Protein AF-A0A8X7CTG1-F1 (afdb_monomer)

Secondary structure (DSSP, 8-state):
-TTHHHHTT-----B------PPP-TTSPPPP-----S-BPSSEEEEEEEEEEEEESEEE-TTS-EEEGGGTT--EEGGGTTTT-TTGGG-HHHHHHS-TTT-S-TT----TTTTEEEEEEEEEEEEEEEEEEEE-STTEEEEEEEEEEEEEEEEEEEEE---TTSTTHHHHHHHHHHTHHHHHHHTT---TTPPEEEEEE--EEEEEEEEEEEE--TTEEEEEEEEEEEEEE--SPPPPSS-SS---SSSTT--EEEEEEEEEEEETTTEEEEEEEEEEEE--EEEEEE--SSTT--SS----EEEEEEEPPPEEEEEEEEEE--SSTTEEEEEEEEEEEEPPPEEEE--SSTTHHHHHHHHH-TT-SS---HHHHHTT-GGGS-EEEEEEEEEEEEEGGG-TT-SEEEEEEEEEEEEEEEESEE--EEEEEEEEEEEE---

Solvent-accessible surface area (backbone atoms only — not comparable to full-atom values): 21916 Å² total; per-residue (Å²): 118,82,67,67,62,55,65,79,66,64,76,81,46,62,24,41,39,77,57,67,84,71,75,88,57,60,68,40,42,63,74,80,57,88,52,69,42,75,47,38,55,56,44,21,39,36,49,32,44,33,44,36,38,31,53,27,46,34,10,12,17,84,84,47,45,83,40,33,45,60,25,22,51,41,52,27,33,63,42,37,54,45,20,49,48,72,72,41,82,82,36,61,68,46,41,73,54,25,34,58,91,74,8,20,44,81,97,62,86,72,63,92,51,34,51,21,34,43,44,39,35,35,43,38,40,39,37,40,36,42,30,39,37,38,36,37,64,95,32,32,32,40,37,43,34,39,38,39,33,37,43,35,37,35,79,45,48,74,43,79,50,46,51,81,86,43,98,54,36,71,59,52,52,48,37,59,74,74,40,45,46,55,41,32,43,77,55,52,24,50,48,80,53,56,66,32,76,47,76,43,47,17,39,37,34,42,34,43,33,41,30,38,30,45,78,55,59,89,55,43,42,34,41,36,37,36,43,36,44,31,41,35,45,51,63,19,62,55,68,67,84,41,51,53,59,78,78,54,66,43,70,54,54,41,41,32,43,36,41,38,36,38,43,37,39,30,38,71,81,38,39,31,43,36,42,40,42,37,39,38,43,52,54,70,45,75,49,75,45,67,44,47,58,37,62,82,41,35,36,66,68,58,57,45,71,42,38,25,38,36,40,56,34,43,37,43,37,38,33,42,38,42,32,39,38,57,84,54,96,39,35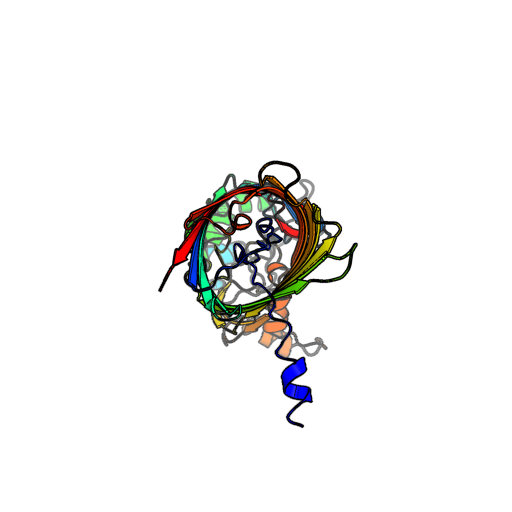,34,42,38,43,34,42,37,44,36,37,36,46,46,41,45,53,47,69,67,39,79,69,61,47,40,69,57,44,52,53,48,68,67,39,86,85,53,87,74,69,73,50,71,38,60,28,36,58,48,30,61,82,36,47,54,32,29,40,30,32,41,31,41,35,43,33,39,45,41,48,70,50,81,86,52,55,66,20,51,32,41,37,43,36,42,22,41,50,79,48,34,22,44,17,36,45,12,38,29,44,32,39,35,43,33,42,36,39,56,56,88,129

Foldseek 3Di:
DVVVVVVVVPQLFAEWDWDDDWDDDQAAFTDDGPDTGRHDDAFKKKKKKKKKKWKDQWFAAQVFDIDGLQQNFHWFQQQQQQELPPPCVVLVLCCCQAPNPRRGGPPDDDDDQANTKDKTKMKMKIKMKIKMWTHHPQQKIKIKIKMKMKIKIAPIDMDGPHDPPGPCPVVSVCCLPPRSQVSLVSLLAHGQRDMDIDIDMAWMKIKMKGKGKGQDDDFFGIKIKMKMKIKTAGRWAADDQRYLDDDTPYPRGWIKIKIKMKIWIDGPNFKIKMKIKMKIFTDKDKDKHFFFSALPGTGRRHRDIAIWTKGWFMKIKMKIKMKGADPDQQKIKIKMKMKMKGAFMFIGGPGCSRSVVVQVVLVPDPVRPDRDDPRNGRSSYSVRHMKMWMKIKIKIWGWQSNPPPDQKIKIKMWMWIATDTMRSGGRMIMTMMMIMIMGHDDD

Radius of gyration: 26.03 Å; Cα contacts (8 Å, |Δi|>4): 1195; chains: 1; bounding box: 76×45×73 Å

Sequence (443 aa):
MKKLFRILFFTLLTIANLKAADLPVFYRAQHFQGNFPKNATEWATSPQIRYSTGNSRKGYDASCHTTNVLNIYGLINVNKLAYNMENLTSKPITNQWLNQNTGTIPNYFFGGDNGKIELNGKLKVDEFEFDIQQYLTSGFFARFYMPLRHVKINQISYTDKTSTTTAHYTDFESFLTNNFNTVLNENGLHNLTSPYNKTSAGDLNLSLGWQGKAKMHEYIQEISGYAELGVTIPTASKTPLDQVVYVANSYDGFYSVNARGVFEITVCNWLNGGLYGNFLTFFNQSRTIRMATDKTQSGLVILEKGHTQLNAGNIWNLAAYLKLNPFFKQVLINVGYSFTRQEPTHLDVRDSTFLSTYIAAQQADASVIYKETKDDVVNSNVRLKDWSQHVLHFQIGYDATAINNYKYSPTIYLSYDCPIYGKRSYKTDMLGGNIGLTIKWNF

Structure (mmCIF, N/CA/C/O backbone):
data_AF-A0A8X7CTG1-F1
#
_entry.id   AF-A0A8X7CTG1-F1
#
loop_
_atom_site.group_PDB
_atom_site.id
_atom_site.type_symbol
_atom_site.label_atom_id
_atom_site.label_alt_id
_atom_site.label_comp_id
_atom_site.label_asym_id
_atom_site.label_entity_id
_atom_site.label_seq_id
_atom_site.pdbx_PDB_ins_code
_atom_site.Cartn_x
_atom_site.Cartn_y
_atom_site.Cartn_z
_atom_site.occupancy
_atom_site.B_iso_or_equiv
_atom_site.auth_seq_id
_atom_site.auth_comp_id
_atom_site.auth_asym_id
_atom_site.auth_atom_id
_atom_site.pdbx_PDB_model_num
ATOM 1 N N . MET A 1 1 ? -39.309 -30.300 20.517 1.00 41.94 1 MET A N 1
ATOM 2 C CA . MET A 1 1 ? -38.657 -29.258 19.683 1.00 41.94 1 MET A CA 1
ATOM 3 C C . MET A 1 1 ? -38.834 -27.811 20.171 1.00 41.94 1 MET A C 1
ATOM 5 O O . MET A 1 1 ? -37.871 -27.068 20.089 1.00 41.94 1 MET A O 1
ATOM 9 N N . LYS A 1 2 ? -39.965 -27.385 20.763 1.00 38.19 2 LYS A N 1
ATOM 10 C CA . LYS A 1 2 ? -40.157 -25.982 21.224 1.00 38.19 2 LYS A CA 1
ATOM 11 C C . LYS A 1 2 ? -39.421 -25.564 22.519 1.00 38.19 2 LYS A C 1
ATOM 13 O O . LYS A 1 2 ? -39.397 -24.382 22.838 1.00 38.19 2 LYS A O 1
ATOM 18 N N . LYS A 1 3 ? -38.812 -26.498 23.265 1.00 32.81 3 LYS A N 1
ATOM 19 C CA . LYS A 1 3 ? -38.046 -26.201 24.499 1.00 32.81 3 LYS A CA 1
ATOM 20 C C . LYS A 1 3 ? -36.524 -26.117 24.297 1.00 32.81 3 LYS A C 1
ATOM 22 O O . LYS A 1 3 ? -35.875 -25.425 25.066 1.00 32.81 3 LYS A O 1
ATOM 27 N N . LEU A 1 4 ? -35.976 -26.702 23.225 1.00 35.22 4 LEU A N 1
ATOM 28 C CA . LEU A 1 4 ? -34.554 -26.547 22.869 1.00 35.22 4 LEU A CA 1
ATOM 29 C C . LEU A 1 4 ? -34.268 -25.173 22.230 1.00 35.22 4 LEU A C 1
ATOM 31 O O . LEU A 1 4 ? -33.191 -24.618 22.396 1.00 35.22 4 LEU A O 1
ATOM 35 N N . PHE A 1 5 ? -35.277 -24.576 21.587 1.00 33.47 5 PHE A N 1
ATOM 36 C CA . PHE A 1 5 ? -35.192 -23.244 20.977 1.00 33.47 5 PHE A CA 1
ATOM 37 C C . PHE A 1 5 ? -35.272 -22.090 21.995 1.00 33.47 5 PHE A C 1
ATOM 39 O O . PHE A 1 5 ? -34.932 -20.960 21.674 1.00 33.47 5 PHE A O 1
ATOM 46 N N . ARG A 1 6 ? -35.710 -22.358 23.236 1.00 33.75 6 ARG A N 1
ATOM 47 C CA . ARG A 1 6 ? -35.802 -21.344 24.304 1.00 33.75 6 ARG A CA 1
ATOM 48 C C . ARG A 1 6 ? -34.531 -21.220 25.141 1.00 33.75 6 ARG A C 1
ATOM 50 O O . ARG A 1 6 ? -34.339 -20.188 25.765 1.00 33.75 6 ARG A O 1
ATOM 57 N N . ILE A 1 7 ? -33.659 -22.228 25.126 1.00 35.47 7 ILE A N 1
ATOM 58 C CA . ILE A 1 7 ? -32.383 -22.199 25.858 1.00 35.47 7 ILE A CA 1
ATOM 59 C C . ILE A 1 7 ? -31.267 -21.594 24.991 1.00 35.47 7 ILE A C 1
ATOM 61 O O . ILE A 1 7 ? -30.376 -20.947 25.525 1.00 35.47 7 ILE A O 1
ATOM 65 N N . LEU A 1 8 ? -31.379 -21.659 23.657 1.00 32.31 8 LEU A N 1
ATOM 66 C CA . LEU A 1 8 ? -30.478 -20.940 22.743 1.00 32.31 8 LEU A CA 1
ATOM 67 C C . LEU A 1 8 ? -30.773 -19.430 22.619 1.00 32.31 8 LEU A C 1
ATOM 69 O O . LEU A 1 8 ? -30.010 -18.717 21.980 1.00 32.31 8 LEU A O 1
ATOM 73 N N . PHE A 1 9 ? -31.866 -18.943 23.215 1.00 33.09 9 PHE A N 1
ATOM 74 C CA . PHE A 1 9 ? -32.329 -17.553 23.085 1.00 33.09 9 PHE A CA 1
ATOM 75 C C . PHE A 1 9 ? -32.231 -16.748 24.395 1.00 33.09 9 PHE A C 1
ATOM 77 O O . PHE A 1 9 ? -32.575 -15.572 24.415 1.00 33.09 9 PHE A O 1
ATOM 84 N N . PHE A 1 10 ? -31.785 -17.365 25.500 1.00 30.02 10 PHE A N 1
ATOM 85 C CA . PHE A 1 10 ? -31.849 -16.766 26.844 1.00 30.02 10 PHE A CA 1
ATOM 86 C C . PHE A 1 10 ? -30.507 -16.407 27.493 1.00 30.02 10 PHE A C 1
ATOM 88 O O . PHE A 1 10 ? -30.486 -15.931 28.625 1.00 30.02 10 PHE A O 1
ATOM 95 N N . THR A 1 11 ? -29.392 -16.515 26.777 1.00 32.00 11 THR A N 1
ATOM 96 C CA . THR A 1 11 ? -28.177 -15.759 27.109 1.00 32.00 11 THR A CA 1
ATOM 97 C C . THR A 1 11 ? -28.220 -14.431 26.363 1.00 32.00 11 THR A C 1
ATOM 99 O O . THR A 1 11 ? -27.591 -14.248 25.327 1.00 32.00 11 THR A O 1
ATOM 102 N N . LEU A 1 12 ? -29.023 -13.507 26.900 1.00 30.55 12 LEU A N 1
ATOM 103 C CA . LEU A 1 12 ? -29.028 -12.089 26.542 1.00 30.55 12 LEU A CA 1
ATOM 104 C C . LEU A 1 12 ? -27.641 -11.503 26.830 1.00 30.55 12 LEU A C 1
ATOM 106 O O . LEU A 1 12 ? -27.302 -11.106 27.947 1.00 30.55 12 LEU A O 1
ATOM 110 N N . LEU A 1 13 ? -26.826 -11.527 25.783 1.00 30.84 13 LEU A N 1
ATOM 111 C CA . LEU A 1 13 ? -25.497 -10.958 25.706 1.00 30.84 13 LEU A CA 1
ATOM 112 C C . LEU A 1 13 ? -25.653 -9.434 25.678 1.00 30.84 13 LEU A C 1
ATOM 114 O O . LEU A 1 13 ? -26.148 -8.858 24.713 1.00 30.84 13 LEU A O 1
ATOM 118 N N . THR A 1 14 ? -25.253 -8.772 26.761 1.00 28.89 14 THR A N 1
ATOM 119 C CA . THR A 1 14 ? -25.055 -7.312 26.775 1.00 28.89 14 THR A CA 1
ATOM 120 C C . THR A 1 14 ? -24.122 -6.912 25.621 1.00 28.89 14 THR A C 1
ATOM 122 O O . THR A 1 14 ? -23.327 -7.727 25.193 1.00 28.89 14 THR A O 1
ATOM 125 N N . ILE A 1 15 ? -24.193 -5.707 25.068 1.00 31.92 15 ILE A N 1
ATOM 126 C CA . ILE A 1 15 ? -23.607 -5.412 23.743 1.00 31.92 15 ILE A CA 1
ATOM 127 C C . ILE A 1 15 ? -22.335 -4.542 23.926 1.00 31.92 15 ILE A C 1
ATOM 129 O O . ILE A 1 15 ? -22.162 -4.010 25.015 1.00 31.92 15 ILE A O 1
ATOM 133 N N . ALA A 1 16 ? -21.414 -4.412 22.952 1.00 30.77 16 ALA A N 1
ATOM 134 C CA . ALA A 1 16 ? -20.056 -3.825 23.076 1.00 30.77 16 ALA A CA 1
ATOM 135 C C . ALA A 1 16 ? -19.624 -3.030 21.803 1.00 30.77 16 ALA A C 1
ATOM 137 O O . ALA A 1 16 ? -19.706 -3.618 20.747 1.00 30.77 16 ALA A O 1
ATOM 138 N N . ASN A 1 17 ? -19.205 -1.745 21.852 1.00 31.91 17 ASN A N 1
ATOM 139 C CA . ASN A 1 17 ? -18.868 -0.899 20.667 1.00 31.91 17 ASN A CA 1
ATOM 140 C C . ASN A 1 17 ? -17.536 -1.306 19.982 1.00 31.91 17 ASN A C 1
ATOM 142 O O . ASN A 1 17 ? -16.763 -2.053 20.571 1.00 31.91 17 ASN A O 1
ATOM 146 N N . LEU A 1 18 ? -17.236 -0.779 18.783 1.00 30.41 18 LEU A N 1
ATOM 147 C CA . LEU A 1 18 ? -15.989 -0.984 18.010 1.00 30.41 18 LEU A CA 1
ATOM 148 C C . LEU A 1 18 ? -15.449 0.326 17.409 1.00 30.41 18 LEU A C 1
ATOM 150 O O . LEU A 1 18 ? -16.155 1.335 17.390 1.00 30.41 18 LEU A O 1
ATOM 154 N N . LYS A 1 19 ? -14.173 0.342 16.982 1.00 47.62 19 LYS A N 1
ATOM 155 C CA . LYS A 1 19 ? -13.477 1.546 16.463 1.00 47.62 19 LYS A CA 1
ATOM 156 C C . LYS A 1 19 ? -12.774 1.325 15.124 1.00 47.62 19 LYS A C 1
ATOM 158 O O . LYS A 1 19 ? -12.594 0.186 14.707 1.00 47.62 19 LYS A O 1
ATOM 163 N N . ALA A 1 20 ? -12.499 2.447 14.445 1.00 46.50 20 ALA A N 1
ATOM 164 C CA . ALA A 1 20 ? -11.947 2.698 13.096 1.00 46.50 20 ALA A CA 1
ATOM 165 C C . ALA A 1 20 ? -11.603 1.501 12.186 1.00 46.50 20 ALA A C 1
ATOM 167 O O . ALA A 1 20 ? -10.805 0.647 12.533 1.00 46.50 20 ALA A O 1
ATOM 168 N N . ALA A 1 21 ? -12.162 1.499 10.975 1.00 57.06 21 ALA A N 1
ATOM 169 C CA . ALA A 1 21 ? -11.955 0.519 9.919 1.00 57.06 21 ALA A CA 1
ATOM 170 C C . ALA A 1 21 ? -10.749 0.904 9.053 1.00 57.06 21 ALA A C 1
ATOM 172 O O . ALA A 1 21 ? -10.905 1.214 7.880 1.00 57.06 21 ALA A O 1
ATOM 173 N N . ASP A 1 22 ? -9.541 0.892 9.610 1.00 71.81 22 ASP A N 1
ATOM 174 C CA . ASP A 1 22 ? -8.342 1.090 8.795 1.00 71.81 22 ASP A CA 1
ATOM 175 C C . ASP A 1 22 ? -8.209 -0.008 7.725 1.00 71.81 22 ASP A C 1
ATOM 177 O O . ASP A 1 22 ? -8.335 -1.212 7.986 1.00 71.81 22 ASP A O 1
ATOM 181 N N . LEU A 1 23 ? -7.998 0.452 6.499 1.00 81.38 23 LEU A N 1
ATOM 182 C CA . LEU A 1 23 ? -7.895 -0.341 5.292 1.00 81.38 23 LEU A CA 1
ATOM 183 C C . LEU A 1 23 ? -6.403 -0.546 4.982 1.00 81.38 23 LEU A C 1
ATOM 185 O O . LEU A 1 23 ? -5.691 0.433 4.750 1.00 81.38 23 LEU A O 1
ATOM 189 N N . PRO A 1 24 ? -5.910 -1.799 4.983 1.00 83.88 24 PRO A N 1
ATOM 190 C CA . PRO A 1 24 ? -4.510 -2.108 4.736 1.00 83.88 24 PRO A CA 1
ATOM 191 C C . PRO A 1 24 ? -3.905 -1.470 3.484 1.00 83.88 24 PRO A C 1
ATOM 193 O O . PRO A 1 24 ? -4.453 -1.627 2.395 1.00 83.88 24 PRO A O 1
ATOM 196 N N . VAL A 1 25 ? -2.728 -0.852 3.622 1.00 91.31 25 VAL A N 1
ATOM 197 C CA . VAL A 1 25 ? -1.896 -0.359 2.510 1.00 91.31 25 VAL A CA 1
ATOM 198 C C . VAL A 1 25 ? -0.414 -0.641 2.778 1.00 91.31 25 VAL A C 1
ATOM 200 O O . VAL A 1 25 ? 0.021 -0.635 3.925 1.00 91.31 25 VAL A O 1
ATOM 203 N N . PHE A 1 26 ? 0.388 -0.863 1.732 1.00 94.00 26 PHE A N 1
ATOM 204 C CA . PHE A 1 26 ? 1.798 -1.274 1.878 1.00 94.00 26 PHE A CA 1
ATOM 205 C C . PHE A 1 26 ? 2.752 -0.150 2.325 1.00 94.00 26 PHE A C 1
ATOM 207 O O . PHE A 1 26 ? 3.888 -0.418 2.723 1.00 94.00 26 PHE A O 1
ATOM 214 N N . TYR A 1 27 ? 2.336 1.114 2.196 1.00 95.44 27 TYR A N 1
ATOM 215 C CA . TYR A 1 27 ? 3.223 2.275 2.324 1.00 95.44 27 TYR A CA 1
ATOM 216 C C . TYR A 1 27 ? 3.223 2.924 3.719 1.00 95.44 27 TYR A C 1
ATOM 218 O O . TYR A 1 27 ? 4.001 3.854 3.971 1.00 95.44 27 TYR A O 1
ATOM 226 N N . ARG A 1 28 ? 2.372 2.445 4.634 1.00 95.00 28 ARG A N 1
ATOM 227 C CA . ARG A 1 28 ? 2.336 2.882 6.032 1.00 95.00 28 ARG A CA 1
ATOM 228 C C . ARG A 1 28 ? 1.957 1.761 6.978 1.00 95.00 28 ARG A C 1
ATOM 230 O O . ARG A 1 28 ? 1.264 0.833 6.583 1.00 95.00 28 ARG A O 1
ATOM 237 N N . ALA A 1 29 ? 2.387 1.880 8.230 1.00 94.25 29 ALA A N 1
ATOM 238 C CA . ALA A 1 29 ? 1.847 1.049 9.289 1.00 94.25 29 ALA A CA 1
ATOM 239 C C . ALA A 1 29 ? 0.330 1.265 9.410 1.00 94.25 29 ALA A C 1
ATOM 241 O O . ALA A 1 29 ? -0.179 2.386 9.293 1.00 94.25 29 ALA A O 1
ATOM 242 N N . GLN A 1 30 ? -0.395 0.170 9.601 1.00 88.50 30 GLN A N 1
ATOM 243 C CA . GLN A 1 30 ? -1.827 0.226 9.854 1.00 88.50 30 GLN A CA 1
ATOM 244 C C . GLN A 1 30 ? -2.104 0.603 11.292 1.00 88.50 30 GLN A C 1
ATOM 246 O O . GLN A 1 30 ? -1.353 0.257 12.202 1.00 88.50 30 GLN A O 1
ATOM 251 N N . HIS A 1 31 ? -3.229 1.267 11.482 1.00 86.00 31 HIS A N 1
ATOM 252 C CA . HIS A 1 31 ? -3.777 1.494 12.791 1.00 86.00 31 HIS A CA 1
ATOM 253 C C . HIS A 1 31 ? -4.251 0.205 13.422 1.00 86.00 31 HIS A C 1
ATOM 255 O O . HIS A 1 31 ? -4.971 -0.596 12.820 1.00 86.00 31 HIS A O 1
ATOM 261 N N . PHE A 1 32 ? -3.930 0.075 14.695 1.00 77.81 32 PHE A N 1
ATOM 262 C CA . PHE A 1 32 ? -4.446 -1.002 15.496 1.00 77.81 32 PHE A CA 1
ATOM 263 C C . PHE A 1 32 ? -5.899 -0.812 15.936 1.00 77.81 32 PHE A C 1
ATOM 265 O O . PHE A 1 32 ? -6.242 0.174 16.584 1.00 77.81 32 PHE A O 1
ATOM 272 N N . GLN A 1 33 ? -6.735 -1.816 15.664 1.00 67.56 33 GLN A N 1
ATOM 273 C CA . GLN A 1 33 ? -8.178 -1.797 15.942 1.00 67.56 33 GLN A CA 1
ATOM 274 C C . GLN A 1 33 ? -8.579 -2.620 17.178 1.00 67.56 33 GLN A C 1
ATOM 276 O O . GLN A 1 33 ? -9.738 -2.998 17.318 1.00 67.56 33 GLN A O 1
ATOM 281 N N . GLY A 1 34 ? -7.659 -2.914 18.103 1.00 56.88 34 GLY A N 1
ATOM 282 C CA . GLY A 1 34 ? -7.946 -3.772 19.267 1.00 56.88 34 GLY A CA 1
ATOM 283 C C . GLY A 1 34 ? -8.794 -3.134 20.372 1.00 56.88 34 GLY A C 1
ATOM 284 O O . GLY A 1 34 ? -8.776 -3.600 21.509 1.00 56.88 34 GLY A O 1
ATOM 285 N N . ASN A 1 35 ? -9.519 -2.054 20.083 1.00 61.75 35 ASN A N 1
ATOM 286 C CA . ASN A 1 35 ? -10.462 -1.489 21.035 1.00 61.75 35 ASN A CA 1
ATOM 287 C C . ASN A 1 35 ? -11.856 -2.024 20.756 1.00 61.75 35 ASN A C 1
ATOM 289 O O . ASN A 1 35 ? -12.585 -1.491 19.923 1.00 61.75 35 ASN A O 1
ATOM 293 N N . PHE A 1 36 ? -12.214 -3.035 21.541 1.00 58.16 36 PHE A N 1
ATOM 294 C CA . PHE A 1 36 ? -13.587 -3.414 21.836 1.00 58.16 36 PHE A CA 1
ATOM 295 C C . PHE A 1 36 ? -14.078 -2.634 23.064 1.00 58.16 36 PHE A C 1
ATOM 297 O O . PHE A 1 36 ? -13.670 -2.925 24.196 1.00 58.16 36 PHE A O 1
ATOM 304 N N . PRO A 1 37 ? -14.871 -1.576 22.882 1.00 53.38 37 PRO A N 1
ATOM 305 C CA . PRO A 1 37 ? -15.637 -1.000 23.969 1.00 53.38 37 PRO A CA 1
ATOM 306 C C . PRO A 1 37 ? -16.615 -2.004 24.568 1.00 53.38 37 PRO A C 1
ATOM 308 O O . PRO A 1 37 ? -17.376 -2.642 23.860 1.00 53.38 37 PRO A O 1
ATOM 311 N N . LYS A 1 38 ? -16.673 -2.096 25.892 1.00 56.38 38 LYS A N 1
ATOM 312 C CA . LYS A 1 38 ? -17.423 -3.161 26.572 1.00 56.38 38 LYS A CA 1
ATOM 313 C C . LYS A 1 38 ? -18.944 -2.994 26.578 1.00 56.38 38 LYS A C 1
ATOM 315 O O . LYS A 1 38 ? -19.627 -3.955 26.904 1.00 56.38 38 LYS A O 1
ATOM 320 N N . ASN A 1 39 ? -19.485 -1.816 26.256 1.00 60.59 39 ASN A N 1
ATOM 321 C CA . ASN A 1 39 ? -20.913 -1.514 26.419 1.00 60.59 39 ASN A CA 1
ATOM 322 C C . ASN A 1 39 ? -21.480 -0.734 25.218 1.00 60.59 39 ASN A C 1
ATOM 324 O O . ASN A 1 39 ? -21.495 0.495 25.214 1.00 60.59 39 ASN A O 1
ATOM 328 N N . ALA A 1 40 ? -21.952 -1.435 24.191 1.00 61.97 40 ALA A N 1
ATOM 329 C CA . ALA A 1 40 ? -22.854 -0.856 23.214 1.00 61.97 40 ALA A CA 1
ATOM 330 C C . ALA A 1 40 ? -24.236 -0.733 23.825 1.00 61.97 40 ALA A C 1
ATOM 332 O O . ALA A 1 40 ? -24.827 -1.680 24.347 1.00 61.97 40 ALA A O 1
ATOM 333 N N . THR A 1 41 ? -24.730 0.481 23.746 1.00 74.94 41 THR A N 1
ATOM 334 C CA . THR A 1 41 ? -26.119 0.792 23.997 1.00 74.94 41 THR A CA 1
ATOM 335 C C . THR A 1 41 ? -26.830 0.752 22.663 1.00 74.94 41 THR A C 1
ATOM 337 O O . THR A 1 41 ? -26.353 1.350 21.697 1.00 74.94 41 THR A O 1
ATOM 340 N N . GLU A 1 42 ? -27.934 0.015 22.611 1.00 88.50 42 GLU A N 1
ATOM 341 C CA . GLU A 1 42 ? -28.817 0.029 21.450 1.00 88.50 42 GLU A CA 1
ATOM 342 C C . GLU A 1 42 ? -29.187 1.469 21.100 1.00 88.50 42 GLU A C 1
ATOM 344 O O . GLU A 1 42 ? -29.239 2.330 21.983 1.00 88.50 42 GLU A O 1
ATOM 349 N N . TRP A 1 43 ? -29.420 1.722 19.813 1.00 91.75 43 TRP A N 1
ATOM 350 C CA . TRP A 1 43 ? -29.775 3.056 19.331 1.00 91.75 43 TRP A CA 1
ATOM 351 C C . TRP A 1 43 ? -28.747 4.112 19.751 1.00 91.75 43 TRP A C 1
ATOM 353 O O . TRP A 1 43 ? -29.080 5.152 20.313 1.00 91.75 43 TRP A O 1
ATOM 363 N N . ALA A 1 44 ? -27.469 3.853 19.479 1.00 91.81 44 ALA A N 1
ATOM 364 C CA . ALA A 1 44 ? -26.395 4.813 19.703 1.00 91.81 44 ALA A CA 1
ATOM 365 C C . ALA A 1 44 ? -25.662 5.139 18.402 1.00 91.81 44 ALA A C 1
ATOM 367 O O . ALA A 1 44 ? -25.493 4.281 17.540 1.00 91.81 44 ALA A O 1
ATOM 368 N N . THR A 1 45 ? -25.187 6.371 18.271 1.00 93.31 45 THR A N 1
ATOM 369 C CA . THR A 1 45 ? -24.321 6.793 17.161 1.00 93.31 45 THR A CA 1
ATOM 370 C C . THR A 1 45 ? -22.949 7.136 17.719 1.00 93.31 45 THR A C 1
ATOM 372 O O . THR A 1 45 ? -22.845 7.851 18.713 1.00 93.31 45 THR A O 1
ATOM 375 N N . SER A 1 46 ? -21.887 6.652 17.082 1.00 92.44 46 SER A N 1
ATOM 376 C CA . SER A 1 46 ? -20.502 6.927 17.461 1.00 92.44 46 SER A CA 1
ATOM 377 C C . SER A 1 46 ? -19.723 7.527 16.287 1.00 92.44 46 SER A C 1
ATOM 379 O O . SER A 1 46 ? -18.994 6.792 15.616 1.00 92.44 46 SER A O 1
ATOM 381 N N . PRO A 1 47 ? -19.839 8.841 16.030 1.00 93.19 47 PRO A N 1
ATOM 382 C CA . PRO A 1 47 ? -18.881 9.556 15.196 1.00 93.19 47 PRO A CA 1
ATOM 383 C C . PRO A 1 47 ? -17.493 9.607 15.849 1.00 93.19 47 PRO A C 1
ATOM 385 O O . PRO A 1 47 ? -17.349 9.864 17.051 1.00 93.19 47 PRO A O 1
ATOM 388 N N . GLN A 1 48 ? -16.464 9.397 15.037 1.00 91.69 48 GLN A N 1
ATOM 389 C CA . GLN A 1 48 ? -15.062 9.483 15.416 1.00 91.69 48 GLN A CA 1
ATOM 390 C C . GLN A 1 48 ? -14.248 10.131 14.300 1.00 91.69 48 GLN A C 1
ATOM 392 O O . GLN A 1 48 ? -14.524 9.950 13.111 1.00 91.69 48 GLN A O 1
ATOM 397 N N . ILE A 1 49 ? -13.223 10.873 14.711 1.00 93.62 49 ILE A N 1
ATOM 398 C CA . ILE A 1 49 ? -12.220 11.441 13.820 1.00 93.62 49 ILE A CA 1
ATOM 399 C C . ILE A 1 49 ? -10.852 11.025 14.344 1.00 93.62 49 ILE A C 1
ATOM 401 O O . ILE A 1 49 ? -10.527 11.233 15.517 1.00 93.62 49 ILE A O 1
ATOM 405 N N . ARG A 1 50 ? -10.034 10.446 13.470 1.00 93.94 50 ARG A N 1
ATOM 406 C CA . ARG A 1 50 ? -8.624 10.167 13.746 1.00 93.94 50 ARG A CA 1
ATOM 407 C C . ARG A 1 50 ? -7.750 11.018 12.846 1.00 93.94 50 ARG A C 1
ATOM 409 O O . ARG A 1 50 ? -8.063 11.202 11.679 1.00 93.94 50 ARG A O 1
ATOM 416 N N . TYR A 1 51 ? -6.657 11.521 13.399 1.00 96.12 51 TYR A N 1
ATOM 417 C CA . TYR A 1 51 ? -5.558 12.094 12.639 1.00 96.12 51 TYR A CA 1
ATOM 418 C C . TYR A 1 51 ? -4.307 11.253 12.869 1.00 96.12 51 TYR A C 1
ATOM 420 O O . TYR A 1 51 ? -4.011 10.878 14.005 1.00 96.12 51 TYR A O 1
ATOM 428 N N . SER A 1 52 ? -3.554 10.968 11.814 1.00 96.44 52 SER A N 1
ATOM 429 C CA . SER A 1 52 ? -2.257 10.310 11.917 1.00 96.44 52 SER A CA 1
ATOM 430 C C . SER A 1 52 ? -1.264 10.876 10.911 1.00 96.44 52 SER A C 1
ATOM 432 O O . SER A 1 52 ? -1.639 11.359 9.846 1.00 96.44 52 SER A O 1
ATOM 434 N N . THR A 1 53 ? 0.015 10.840 11.264 1.00 98.31 53 THR A N 1
ATOM 435 C CA . THR A 1 53 ? 1.110 11.310 10.421 1.00 98.31 53 THR A CA 1
ATOM 436 C C . THR A 1 53 ? 2.288 10.354 10.508 1.00 98.31 53 THR A C 1
ATOM 438 O O . THR A 1 53 ? 2.554 9.754 11.553 1.00 98.31 53 THR A O 1
ATOM 441 N N . GLY A 1 54 ? 2.998 10.215 9.397 1.00 98.12 54 GLY A N 1
ATOM 442 C CA . GLY A 1 54 ? 4.153 9.345 9.273 1.00 98.12 54 GLY A CA 1
ATOM 443 C C . GLY A 1 54 ? 5.114 9.853 8.215 1.00 98.12 54 GLY A C 1
ATOM 444 O O . GLY A 1 54 ? 4.753 10.588 7.290 1.00 98.12 54 GLY A O 1
ATOM 445 N N . ASN A 1 55 ? 6.381 9.481 8.348 1.00 98.06 55 ASN A N 1
ATOM 446 C CA . ASN A 1 55 ? 7.374 9.749 7.321 1.00 98.06 55 ASN A CA 1
ATOM 447 C C . ASN A 1 55 ? 8.416 8.637 7.271 1.00 98.06 55 ASN A C 1
ATOM 449 O O . ASN A 1 55 ? 8.711 8.010 8.284 1.00 98.06 55 ASN A O 1
ATOM 453 N N . SER A 1 56 ? 8.977 8.400 6.087 1.00 97.88 56 SER A N 1
ATOM 454 C CA . SER A 1 56 ? 10.046 7.422 5.932 1.00 97.88 56 SER A CA 1
ATOM 455 C C . SER A 1 56 ? 10.960 7.727 4.758 1.00 97.88 56 SER A C 1
ATOM 457 O O . SER A 1 56 ? 10.550 8.289 3.745 1.00 97.88 56 SER A O 1
ATOM 459 N N . ARG A 1 57 ? 12.220 7.322 4.897 1.00 98.50 57 ARG A N 1
ATOM 460 C CA . ARG A 1 57 ? 13.180 7.184 3.790 1.00 98.50 57 ARG A CA 1
ATOM 461 C C . ARG A 1 57 ? 13.496 5.722 3.489 1.00 98.50 57 ARG A C 1
ATOM 463 O O . ARG A 1 57 ? 14.273 5.444 2.583 1.00 98.50 57 ARG A O 1
ATOM 470 N N . LYS A 1 58 ? 12.955 4.801 4.287 1.00 98.56 58 LYS A N 1
ATOM 471 C CA . LYS A 1 58 ? 13.342 3.396 4.315 1.00 98.56 58 LYS A CA 1
ATOM 472 C C . LYS A 1 58 ? 12.153 2.500 3.979 1.00 98.56 58 LYS A C 1
ATOM 474 O O . LYS A 1 58 ? 11.004 2.808 4.290 1.00 98.56 58 LYS A O 1
ATOM 479 N N . GLY A 1 59 ? 12.442 1.364 3.372 1.00 98.25 59 GLY A N 1
ATOM 480 C CA . GLY A 1 59 ? 11.488 0.295 3.112 1.00 98.25 59 GLY A CA 1
ATOM 481 C C . GLY A 1 59 ? 12.140 -1.066 3.287 1.00 98.25 59 GLY A C 1
ATOM 482 O O . GLY A 1 59 ? 13.338 -1.152 3.554 1.00 98.25 59 GLY A O 1
ATOM 483 N N . TYR A 1 60 ? 11.341 -2.111 3.142 1.00 98.56 60 TYR A N 1
ATOM 484 C CA . TYR A 1 60 ? 11.785 -3.494 3.099 1.00 98.56 60 TYR A CA 1
ATOM 485 C C . TYR A 1 60 ? 11.740 -3.993 1.657 1.00 98.56 60 TYR A C 1
ATOM 487 O O . TYR A 1 60 ? 10.707 -3.871 0.994 1.00 98.56 60 TYR A O 1
ATOM 495 N N . ASP A 1 61 ? 12.846 -4.543 1.165 1.00 97.75 61 ASP A N 1
ATOM 496 C CA . ASP A 1 61 ? 12.918 -5.114 -0.180 1.00 97.75 61 ASP A CA 1
ATOM 497 C C . ASP A 1 61 ? 12.280 -6.518 -0.261 1.00 97.75 61 ASP A C 1
ATOM 499 O O . ASP A 1 61 ? 11.566 -6.969 0.639 1.00 97.75 61 ASP A O 1
ATOM 503 N N . ALA A 1 62 ? 12.491 -7.216 -1.379 1.00 97.00 62 ALA A N 1
ATOM 504 C CA . ALA A 1 62 ? 11.986 -8.573 -1.594 1.00 97.00 62 ALA A CA 1
ATOM 505 C C . ALA A 1 62 ? 12.634 -9.638 -0.687 1.00 97.00 62 ALA A C 1
ATOM 507 O O . ALA A 1 62 ? 12.027 -10.692 -0.485 1.00 97.00 62 ALA A O 1
ATOM 508 N N . SER A 1 63 ? 13.830 -9.355 -0.166 1.00 97.94 63 SER A N 1
ATOM 509 C CA . SER A 1 63 ? 14.609 -10.196 0.752 1.00 97.94 63 SER A CA 1
ATOM 510 C C . SER A 1 63 ? 14.453 -9.748 2.209 1.00 97.94 63 SER A C 1
ATOM 512 O O . SER A 1 63 ? 15.164 -10.233 3.087 1.00 97.94 63 SER A O 1
ATOM 514 N N . CYS A 1 64 ? 13.522 -8.825 2.469 1.00 97.81 64 CYS A N 1
ATOM 515 C CA . CYS A 1 64 ? 13.229 -8.247 3.776 1.00 97.81 64 CYS A CA 1
ATOM 516 C C . CYS A 1 64 ? 14.379 -7.415 4.377 1.00 97.81 64 CYS A C 1
ATOM 518 O O . CYS A 1 64 ? 14.362 -7.099 5.571 1.00 97.81 64 CYS A O 1
ATOM 520 N N . HIS A 1 65 ? 15.365 -7.016 3.567 1.00 98.25 65 HIS A N 1
ATOM 521 C CA . HIS A 1 65 ? 16.408 -6.092 3.995 1.00 98.25 65 HIS A CA 1
ATOM 522 C C . HIS A 1 65 ? 15.901 -4.654 3.962 1.00 98.25 65 HIS A C 1
ATOM 524 O O . HIS A 1 65 ? 15.019 -4.286 3.184 1.00 98.25 65 HIS A O 1
ATOM 530 N N . THR A 1 66 ? 16.481 -3.813 4.817 1.00 98.19 66 THR A N 1
ATOM 531 C CA . THR A 1 66 ? 16.178 -2.382 4.807 1.00 98.19 66 THR A CA 1
ATOM 532 C C . THR A 1 66 ? 16.869 -1.712 3.621 1.00 98.19 66 THR A C 1
ATOM 534 O O . THR A 1 66 ? 18.090 -1.753 3.516 1.00 98.19 66 THR A O 1
ATOM 537 N N . THR A 1 67 ? 16.093 -1.040 2.778 1.00 98.00 67 THR A N 1
ATOM 538 C CA . THR A 1 67 ? 16.557 -0.280 1.609 1.00 98.00 67 THR A CA 1
ATOM 539 C C . THR A 1 67 ? 15.924 1.117 1.589 1.00 98.00 67 THR A C 1
ATOM 541 O O . THR A 1 67 ? 15.160 1.462 2.496 1.00 98.00 67 THR A O 1
ATOM 544 N N . ASN A 1 68 ? 16.225 1.948 0.588 1.00 98.06 68 ASN A N 1
ATOM 545 C CA . ASN A 1 68 ? 15.492 3.196 0.378 1.00 98.06 68 ASN A CA 1
ATOM 546 C C . ASN A 1 68 ? 14.022 2.907 0.032 1.00 98.06 68 ASN A C 1
ATOM 548 O O . ASN A 1 68 ? 13.718 1.942 -0.667 1.00 98.06 68 ASN A O 1
ATOM 552 N N . VAL A 1 69 ? 13.108 3.772 0.472 1.00 97.19 69 VAL A N 1
ATOM 553 C CA . VAL A 1 69 ? 11.663 3.638 0.226 1.00 97.19 69 VAL A CA 1
ATOM 554 C C . VAL A 1 69 ? 11.316 3.461 -1.262 1.00 97.19 69 VAL A C 1
ATOM 556 O O . VAL A 1 69 ? 10.378 2.742 -1.588 1.00 97.19 69 VAL A O 1
ATOM 559 N N . LEU A 1 70 ? 12.106 4.042 -2.173 1.00 97.62 70 LEU A N 1
ATOM 560 C CA . LEU A 1 70 ? 11.885 3.938 -3.621 1.00 97.62 70 LEU A CA 1
ATOM 561 C C . LEU A 1 70 ? 12.524 2.705 -4.285 1.00 97.62 70 LEU A C 1
ATOM 563 O O . LEU A 1 70 ? 12.298 2.484 -5.471 1.00 97.62 70 LEU A O 1
ATOM 567 N N . ASN A 1 71 ? 13.262 1.876 -3.536 1.00 97.69 71 ASN A N 1
ATOM 568 C CA . ASN A 1 71 ? 13.921 0.663 -4.044 1.00 97.69 71 ASN A CA 1
ATOM 569 C C . ASN A 1 71 ? 13.350 -0.629 -3.449 1.00 97.69 71 ASN A C 1
ATOM 571 O O . ASN A 1 71 ? 13.984 -1.679 -3.537 1.00 97.69 71 ASN A O 1
ATOM 575 N N . ILE A 1 72 ? 12.147 -0.605 -2.863 1.00 97.50 72 ILE A N 1
ATOM 576 C CA . ILE A 1 72 ? 11.503 -1.829 -2.346 1.00 97.50 72 ILE A CA 1
ATOM 577 C C . ILE A 1 72 ? 11.259 -2.892 -3.435 1.00 97.50 72 ILE A C 1
ATOM 579 O O . ILE A 1 72 ? 11.085 -4.071 -3.132 1.00 97.50 72 ILE A O 1
ATOM 583 N N . TYR A 1 73 ? 11.283 -2.478 -4.705 1.00 96.56 73 TYR A N 1
ATOM 584 C CA . TYR A 1 73 ? 11.187 -3.331 -5.891 1.00 96.56 73 TYR A CA 1
ATOM 585 C C . TYR A 1 73 ? 12.548 -3.570 -6.572 1.00 96.56 73 TYR A C 1
ATOM 587 O O . TYR A 1 73 ? 12.596 -4.037 -7.708 1.00 96.56 73 TYR A O 1
ATOM 595 N N . GLY A 1 74 ? 13.654 -3.258 -5.895 1.00 96.38 74 GLY A N 1
ATOM 596 C CA . GLY A 1 74 ? 15.005 -3.331 -6.443 1.00 96.38 74 GLY A CA 1
ATOM 597 C C . GLY A 1 74 ? 15.400 -2.107 -7.272 1.00 96.38 74 GLY A C 1
ATOM 598 O O . GLY A 1 74 ? 14.650 -1.138 -7.395 1.00 96.38 74 GLY A O 1
ATOM 599 N N . LEU A 1 75 ? 16.612 -2.169 -7.825 1.00 97.12 75 LEU A N 1
ATOM 600 C CA . LEU A 1 75 ? 17.188 -1.122 -8.669 1.00 97.12 75 LEU A CA 1
ATOM 601 C C . LEU A 1 75 ? 16.441 -1.008 -10.005 1.00 97.12 75 LEU A C 1
ATOM 603 O O . LEU A 1 75 ? 15.944 -2.005 -10.542 1.00 97.12 75 LEU A O 1
ATOM 607 N N . ILE A 1 76 ? 16.409 0.197 -10.574 1.00 95.94 76 ILE A N 1
ATOM 608 C CA . ILE A 1 76 ? 15.861 0.413 -11.917 1.00 95.94 76 ILE A CA 1
ATOM 609 C C . ILE A 1 76 ? 16.910 0.011 -12.937 1.00 95.94 76 ILE A C 1
ATOM 611 O O . ILE A 1 76 ? 18.001 0.573 -12.938 1.00 95.94 76 ILE A O 1
ATOM 615 N N . ASN A 1 77 ? 16.566 -0.915 -13.827 1.00 93.19 77 ASN A N 1
ATOM 616 C CA . ASN A 1 77 ? 17.431 -1.302 -14.934 1.00 93.19 77 ASN A CA 1
ATOM 617 C C . ASN A 1 77 ? 17.201 -0.382 -16.137 1.00 93.19 77 ASN A C 1
ATOM 619 O O . ASN A 1 77 ? 16.350 -0.649 -16.986 1.00 93.19 77 ASN A O 1
ATOM 623 N N . VAL A 1 78 ? 17.956 0.717 -16.188 1.00 91.81 78 VAL A N 1
ATOM 624 C CA . VAL A 1 78 ? 17.836 1.746 -17.231 1.00 91.81 78 VAL A CA 1
ATOM 625 C C . VAL A 1 78 ? 18.181 1.171 -18.605 1.00 91.81 78 VAL A C 1
ATOM 627 O O . VAL A 1 78 ? 17.527 1.480 -19.598 1.00 91.81 78 VAL A O 1
ATOM 630 N N . ASN A 1 79 ? 19.142 0.252 -18.645 1.00 85.12 79 ASN A N 1
ATOM 631 C CA . ASN A 1 79 ? 19.560 -0.421 -19.867 1.00 85.12 79 ASN A CA 1
ATOM 632 C C . ASN A 1 79 ? 18.509 -1.384 -20.455 1.00 85.12 79 ASN A C 1
ATOM 634 O O . ASN A 1 79 ? 18.723 -1.933 -21.524 1.00 85.12 79 ASN A O 1
ATOM 638 N N . LYS A 1 80 ? 17.392 -1.649 -19.773 1.00 86.88 80 LYS A N 1
ATOM 639 C CA . LYS A 1 80 ? 16.335 -2.527 -20.307 1.00 86.88 80 LYS A CA 1
ATOM 640 C C . LYS A 1 80 ? 14.975 -1.853 -20.389 1.00 86.88 80 LYS A C 1
ATOM 642 O O . LYS A 1 80 ? 13.964 -2.524 -20.582 1.00 86.88 80 LYS A O 1
ATOM 647 N N . LEU A 1 81 ? 14.933 -0.526 -20.274 1.00 88.31 81 LEU A N 1
ATOM 648 C CA . LEU A 1 81 ? 13.685 0.236 -20.220 1.00 88.31 81 LEU A CA 1
ATOM 649 C C . LEU A 1 81 ? 12.808 0.092 -21.461 1.00 88.31 81 LEU A C 1
ATOM 651 O O . LEU A 1 81 ? 11.589 0.143 -21.318 1.00 88.31 81 LEU A O 1
ATOM 655 N N . ALA A 1 82 ? 13.415 -0.093 -22.639 1.00 88.62 82 ALA A N 1
ATOM 656 C CA . ALA A 1 82 ? 12.692 -0.216 -23.904 1.00 88.62 82 ALA A CA 1
ATOM 657 C C . ALA A 1 82 ? 12.818 -1.571 -24.603 1.00 88.62 82 ALA A C 1
ATOM 659 O O . ALA A 1 82 ? 12.458 -1.708 -25.771 1.00 88.62 82 ALA A O 1
ATOM 660 N N . TYR A 1 83 ? 13.301 -2.586 -23.887 1.00 88.50 83 TYR A N 1
ATOM 661 C CA . TYR A 1 83 ? 13.426 -3.940 -24.419 1.00 88.50 83 TYR A CA 1
ATOM 662 C C . TYR A 1 83 ? 12.053 -4.467 -24.875 1.00 88.50 83 TYR A C 1
ATOM 664 O O . TYR A 1 83 ? 11.106 -4.427 -24.092 1.00 88.50 83 TYR A O 1
ATOM 672 N N . ASN A 1 84 ? 11.939 -4.921 -26.130 1.00 90.56 84 ASN A N 1
ATOM 673 C CA . ASN A 1 84 ? 10.696 -5.366 -26.790 1.00 90.56 84 ASN A CA 1
ATOM 674 C C . ASN A 1 84 ? 9.549 -4.333 -26.859 1.00 90.56 84 ASN A C 1
ATOM 676 O O . ASN A 1 84 ? 8.393 -4.716 -27.041 1.00 90.56 84 ASN A O 1
ATOM 680 N N . MET A 1 85 ? 9.809 -3.033 -26.691 1.00 91.00 85 MET A N 1
ATOM 681 C CA . MET A 1 85 ? 8.753 -2.030 -26.866 1.00 91.00 85 MET A CA 1
ATOM 682 C C . MET A 1 85 ? 8.277 -1.964 -28.321 1.00 91.00 85 MET A C 1
ATOM 684 O O . MET A 1 85 ? 9.081 -1.919 -29.250 1.00 91.00 85 MET A O 1
ATOM 688 N N . GLU A 1 86 ? 6.963 -1.883 -28.510 1.00 90.75 86 GLU A N 1
ATOM 689 C CA . GLU A 1 86 ? 6.367 -1.706 -29.832 1.00 90.75 86 GLU A CA 1
ATOM 690 C C . GLU A 1 86 ? 6.540 -0.263 -30.332 1.00 90.75 86 GLU A C 1
ATOM 692 O O . GLU A 1 86 ? 6.592 0.692 -29.552 1.00 90.75 86 GLU A O 1
ATOM 697 N N . ASN A 1 87 ? 6.600 -0.097 -31.657 1.00 85.88 87 ASN A N 1
ATOM 698 C CA . ASN A 1 87 ? 6.655 1.205 -32.336 1.00 85.88 87 ASN A CA 1
ATOM 699 C C . ASN A 1 87 ? 7.790 2.137 -31.868 1.00 85.88 87 ASN A C 1
ATOM 701 O O . ASN A 1 87 ? 7.636 3.362 -31.889 1.00 85.88 87 ASN A O 1
ATOM 705 N N . LEU A 1 88 ? 8.948 1.589 -31.480 1.00 84.81 88 LEU A N 1
ATOM 706 C CA . LEU A 1 88 ? 10.078 2.393 -31.003 1.00 84.81 88 LEU A CA 1
ATOM 707 C C . LEU A 1 88 ? 10.551 3.428 -32.035 1.00 84.81 88 LEU A C 1
ATOM 709 O O . LEU A 1 88 ? 10.924 4.533 -31.667 1.00 84.81 88 LEU A O 1
ATOM 713 N N . THR A 1 89 ? 10.444 3.129 -33.331 1.00 84.06 89 THR A N 1
ATOM 714 C CA . THR A 1 89 ? 10.805 4.044 -34.431 1.00 84.06 89 THR A CA 1
ATOM 715 C C . THR A 1 89 ? 10.020 5.359 -34.430 1.00 84.06 89 THR A C 1
ATOM 717 O O . THR A 1 89 ? 10.527 6.366 -34.919 1.00 84.06 89 THR A O 1
ATOM 720 N N . SER A 1 90 ? 8.816 5.378 -33.848 1.00 86.81 90 SER A N 1
ATOM 721 C CA . SER A 1 90 ? 8.015 6.598 -33.652 1.00 86.81 90 SER A CA 1
ATOM 722 C C . SER A 1 90 ? 8.487 7.468 -32.479 1.00 86.81 90 SER A C 1
ATOM 724 O O . SER A 1 90 ? 7.984 8.575 -32.294 1.00 86.81 90 SER A O 1
ATOM 726 N N . LYS A 1 91 ? 9.453 6.975 -31.696 1.00 86.44 91 LYS A N 1
ATOM 727 C CA . LYS A 1 91 ? 10.024 7.593 -30.497 1.00 86.44 91 LYS A CA 1
ATOM 728 C C . LYS A 1 91 ? 11.510 7.875 -30.760 1.00 86.44 91 LYS A C 1
ATOM 730 O O . LYS A 1 91 ? 12.362 7.101 -30.318 1.00 86.44 91 LYS A O 1
ATOM 735 N N . PRO A 1 92 ? 11.841 8.898 -31.573 1.00 83.31 92 PRO A N 1
ATOM 736 C CA . PRO A 1 92 ? 13.182 9.088 -32.124 1.00 83.31 92 PRO A CA 1
ATOM 737 C C . PRO A 1 92 ? 14.280 9.161 -31.061 1.00 83.31 92 PRO A C 1
ATOM 739 O O . PRO A 1 92 ? 15.348 8.589 -31.273 1.00 83.31 92 PRO A O 1
ATOM 742 N N . ILE A 1 93 ? 14.027 9.798 -29.912 1.00 81.75 93 ILE A N 1
ATOM 743 C CA . ILE A 1 93 ? 15.032 9.893 -28.845 1.00 81.75 93 ILE A CA 1
ATOM 744 C C . ILE A 1 93 ? 15.185 8.547 -28.135 1.00 81.75 93 ILE A C 1
ATOM 746 O O . ILE A 1 93 ? 16.302 8.082 -27.925 1.00 81.75 93 ILE A O 1
ATOM 750 N N . THR A 1 94 ? 14.083 7.876 -27.801 1.00 80.75 94 THR A N 1
ATOM 751 C CA . THR A 1 94 ? 14.129 6.544 -27.184 1.00 80.75 94 THR A CA 1
ATOM 752 C C . THR A 1 94 ? 14.846 5.549 -28.102 1.00 80.75 94 THR A C 1
ATOM 754 O O . THR A 1 94 ? 15.731 4.834 -27.643 1.00 80.75 94 THR A O 1
ATOM 757 N N . ASN A 1 95 ? 14.532 5.553 -29.400 1.00 79.62 95 ASN A N 1
ATOM 758 C CA . ASN A 1 95 ? 15.140 4.681 -30.409 1.00 79.62 95 ASN A CA 1
ATOM 759 C C . ASN A 1 95 ? 16.628 4.974 -30.651 1.00 79.62 95 ASN A C 1
ATOM 761 O O . ASN A 1 95 ? 17.389 4.074 -30.993 1.00 79.62 95 ASN A O 1
ATOM 765 N N . GLN A 1 96 ? 17.056 6.230 -30.480 1.00 78.38 96 GLN A N 1
ATOM 766 C CA . GLN A 1 96 ? 18.464 6.611 -30.600 1.00 78.38 96 GLN A CA 1
ATOM 767 C C . GLN A 1 96 ? 19.323 5.971 -29.501 1.00 78.38 96 GLN A C 1
ATOM 769 O O . GLN A 1 96 ? 20.464 5.588 -29.755 1.00 78.38 96 GLN A O 1
ATOM 774 N N . TRP A 1 97 ? 18.787 5.873 -28.284 1.00 74.56 97 TRP A N 1
ATOM 775 C CA . TRP A 1 97 ? 19.550 5.454 -27.106 1.00 74.56 97 TRP A CA 1
ATOM 776 C C . TRP A 1 97 ? 19.306 4.007 -26.690 1.00 74.56 97 TRP A C 1
ATOM 778 O O . TRP A 1 97 ? 20.147 3.422 -26.012 1.00 74.56 97 TRP A O 1
ATOM 788 N N . LEU A 1 98 ? 18.177 3.426 -27.090 1.00 72.81 98 LEU A N 1
ATOM 789 C CA . LEU A 1 98 ? 17.789 2.064 -26.756 1.00 72.81 98 LEU A CA 1
ATOM 790 C C . LEU A 1 98 ? 17.529 1.312 -28.059 1.00 72.81 98 LEU A C 1
ATOM 792 O O . LEU A 1 98 ? 16.603 1.623 -28.802 1.00 72.81 98 LEU A O 1
ATOM 796 N N . ASN A 1 99 ? 18.363 0.320 -28.355 1.00 69.75 99 ASN A N 1
ATOM 797 C CA . ASN A 1 99 ? 18.180 -0.522 -29.529 1.00 69.75 99 ASN A CA 1
ATOM 798 C C . ASN A 1 99 ? 16.932 -1.396 -29.342 1.00 69.75 99 ASN A C 1
ATOM 800 O O . ASN A 1 99 ? 16.837 -2.102 -28.352 1.00 69.75 99 ASN A O 1
ATOM 804 N N . GLN A 1 100 ? 15.993 -1.411 -30.286 1.00 62.53 100 GLN A N 1
ATOM 805 C CA . GLN A 1 100 ? 14.751 -2.192 -30.150 1.00 62.53 100 GLN A CA 1
ATOM 806 C C . GLN A 1 100 ? 14.955 -3.719 -30.033 1.00 62.53 100 GLN A C 1
ATOM 808 O O . GLN A 1 100 ? 14.171 -4.387 -29.365 1.00 62.53 100 GLN A O 1
ATOM 813 N N . ASN A 1 101 ? 16.008 -4.269 -30.651 1.00 62.44 101 ASN A N 1
ATOM 814 C CA . ASN A 1 101 ? 16.276 -5.711 -30.689 1.00 62.44 101 ASN A CA 1
ATOM 815 C C . ASN A 1 101 ? 17.033 -6.187 -29.446 1.00 62.44 101 ASN A C 1
ATOM 817 O O . ASN A 1 101 ? 16.848 -7.314 -28.998 1.00 62.44 101 ASN A O 1
ATOM 821 N N . THR A 1 102 ? 17.914 -5.347 -28.900 1.00 63.72 102 THR A N 1
ATOM 822 C CA . THR A 1 102 ? 18.682 -5.682 -27.692 1.00 63.72 102 THR A CA 1
ATOM 823 C C . THR A 1 102 ? 18.169 -4.968 -26.450 1.00 63.72 102 THR A C 1
ATOM 825 O O . THR A 1 102 ? 18.676 -5.222 -25.366 1.00 63.72 102 THR A O 1
ATOM 828 N N . GLY A 1 103 ? 17.217 -4.043 -26.584 1.00 59.06 103 GLY A N 1
ATOM 829 C CA . GLY A 1 103 ? 16.738 -3.117 -25.553 1.00 59.06 103 GLY A CA 1
ATOM 830 C C . GLY A 1 103 ? 17.816 -2.295 -24.854 1.00 59.06 103 GLY A C 1
ATOM 831 O O . GLY A 1 103 ? 17.473 -1.576 -23.921 1.00 59.06 103 GLY A O 1
ATOM 832 N N . THR A 1 104 ? 19.078 -2.420 -25.277 1.00 65.25 104 THR A N 1
ATOM 833 C CA . THR A 1 104 ? 20.268 -1.891 -24.617 1.00 65.25 104 THR A CA 1
ATOM 834 C C . THR A 1 104 ? 20.795 -0.664 -25.336 1.00 65.25 104 THR A C 1
ATOM 836 O O . THR A 1 104 ? 20.526 -0.447 -26.522 1.00 65.25 104 THR A O 1
ATOM 839 N N . ILE A 1 105 ? 21.644 0.087 -24.642 1.00 67.25 105 ILE A N 1
ATOM 840 C CA . ILE A 1 105 ? 22.543 1.033 -25.303 1.00 67.25 105 ILE A CA 1
ATOM 841 C C . ILE A 1 105 ? 23.417 0.232 -26.294 1.00 67.25 105 ILE A C 1
ATOM 843 O O . ILE A 1 105 ? 23.971 -0.806 -25.901 1.00 67.25 105 ILE A O 1
ATOM 847 N N . PRO A 1 106 ? 23.503 0.627 -27.582 1.00 65.12 106 PRO A N 1
ATOM 848 C CA . PRO A 1 106 ? 24.290 -0.100 -28.576 1.00 65.12 106 PRO A CA 1
ATOM 849 C C . PRO A 1 106 ? 25.741 -0.325 -28.120 1.00 65.12 106 PRO A C 1
ATOM 851 O O . PRO A 1 106 ? 26.366 0.579 -27.576 1.00 65.12 106 PRO A O 1
ATOM 854 N N . ASN A 1 107 ? 26.277 -1.525 -28.374 1.00 64.06 107 ASN A N 1
ATOM 855 C CA . ASN A 1 107 ? 27.647 -1.954 -28.032 1.00 64.06 107 ASN A CA 1
ATOM 856 C C . ASN A 1 107 ? 27.971 -2.090 -26.532 1.00 64.06 107 ASN A C 1
ATOM 858 O O . ASN A 1 107 ? 29.131 -2.286 -26.182 1.00 64.06 107 ASN A O 1
ATOM 862 N N . TYR A 1 108 ? 26.969 -2.056 -25.652 1.00 69.44 108 TYR A N 1
ATOM 863 C CA . TYR A 1 108 ? 27.172 -2.105 -24.205 1.00 69.44 108 TYR A CA 1
ATOM 864 C C . TYR A 1 108 ? 26.731 -3.455 -23.611 1.00 69.44 108 TYR A C 1
ATOM 866 O O . TYR A 1 108 ? 25.563 -3.836 -23.701 1.00 69.44 108 TYR A O 1
ATOM 874 N N . PHE A 1 109 ? 27.645 -4.169 -22.942 1.00 65.38 109 PHE A N 1
ATOM 875 C CA . PHE A 1 109 ? 27.326 -5.379 -22.173 1.00 65.38 109 PHE A CA 1
ATOM 876 C C . PHE A 1 109 ? 27.244 -5.071 -20.676 1.00 65.38 109 PHE A C 1
ATOM 878 O O . PHE A 1 109 ? 28.223 -4.681 -20.043 1.00 65.38 109 PHE A O 1
ATOM 885 N N . PHE A 1 110 ? 26.064 -5.272 -20.097 1.00 68.62 110 PHE A N 1
ATOM 886 C CA . PHE A 1 110 ? 25.797 -5.001 -18.691 1.00 68.62 110 PHE A CA 1
ATOM 887 C C . PHE A 1 110 ? 25.727 -6.307 -17.890 1.00 68.62 110 PHE A C 1
ATOM 889 O O . PHE A 1 110 ? 24.787 -7.087 -18.033 1.00 68.62 110 PHE A O 1
ATOM 896 N N . GLY A 1 111 ? 26.732 -6.536 -17.041 1.00 76.12 111 GLY A N 1
ATOM 897 C CA . GLY A 1 111 ? 26.713 -7.545 -15.980 1.00 76.12 111 GLY A CA 1
ATOM 898 C C . GLY A 1 111 ? 26.548 -6.893 -14.605 1.00 76.12 111 GLY A C 1
ATOM 899 O O . GLY A 1 111 ? 26.910 -5.731 -14.414 1.00 76.12 111 GLY A O 1
ATOM 900 N N . GLY A 1 112 ? 26.011 -7.636 -13.635 1.00 87.19 112 GLY A N 1
ATOM 901 C CA . GLY A 1 112 ? 25.857 -7.149 -12.261 1.00 87.19 112 GLY A CA 1
ATOM 902 C C . GLY A 1 112 ? 24.904 -5.954 -12.155 1.00 87.19 112 GLY A C 1
ATOM 903 O O . GLY A 1 112 ? 23.756 -6.037 -12.600 1.00 87.19 112 GLY A O 1
ATOM 904 N N . ASP A 1 113 ? 25.372 -4.868 -11.537 1.00 90.75 113 ASP A N 1
ATOM 905 C CA . ASP A 1 113 ? 24.608 -3.630 -11.316 1.00 90.75 113 ASP A CA 1
ATOM 906 C C . ASP A 1 113 ? 24.900 -2.517 -12.324 1.00 90.75 113 ASP A C 1
ATOM 908 O O . ASP A 1 113 ? 24.292 -1.448 -12.253 1.00 90.75 113 ASP A O 1
ATOM 912 N N . ASN A 1 114 ? 25.759 -2.779 -13.310 1.00 90.19 114 ASN A N 1
ATOM 913 C CA . ASN A 1 114 ? 25.990 -1.829 -14.385 1.00 90.19 114 ASN A CA 1
ATOM 914 C C . ASN A 1 114 ? 24.672 -1.529 -15.124 1.00 90.19 114 ASN A C 1
ATOM 916 O O . ASN A 1 114 ? 23.888 -2.440 -15.409 1.00 90.19 114 ASN A O 1
ATOM 920 N N . GLY A 1 115 ? 24.448 -0.259 -15.472 1.00 89.44 115 GLY A N 1
ATOM 921 C CA . GLY A 1 115 ? 23.255 0.184 -16.201 1.00 89.44 115 GLY A CA 1
ATOM 922 C C . GLY A 1 115 ? 22.010 0.294 -15.325 1.00 89.44 115 GLY A C 1
ATOM 923 O O . GLY A 1 115 ? 20.899 0.469 -15.840 1.00 89.44 115 GLY A O 1
ATOM 924 N N . LYS A 1 116 ? 22.177 0.168 -14.003 1.00 94.19 116 LYS A N 1
ATOM 925 C CA . LYS A 1 116 ? 21.110 0.334 -13.026 1.00 94.19 116 LYS A CA 1
ATOM 926 C C . LYS A 1 116 ? 21.295 1.605 -12.214 1.00 94.19 116 LYS A C 1
ATOM 928 O O . LYS A 1 116 ? 22.412 2.044 -11.956 1.00 94.19 116 LYS A O 1
ATOM 933 N N . ILE A 1 117 ? 20.176 2.145 -11.746 1.00 96.81 117 ILE A N 1
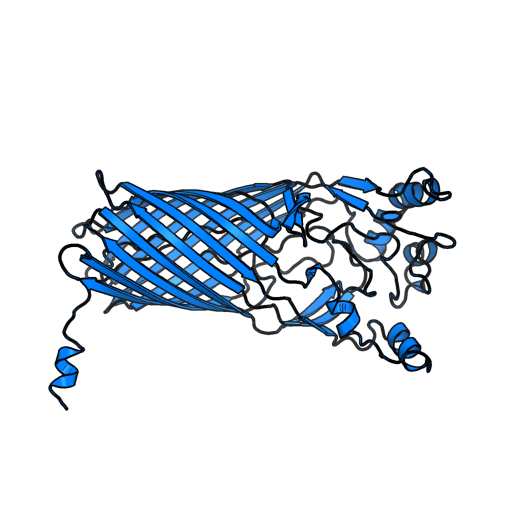ATOM 934 C CA . ILE A 1 117 ? 20.161 3.265 -10.808 1.00 96.81 117 ILE A CA 1
ATOM 935 C C . ILE A 1 117 ? 19.428 2.886 -9.523 1.00 96.81 117 ILE A C 1
ATOM 937 O O . ILE A 1 117 ? 18.436 2.149 -9.527 1.00 96.81 117 ILE A O 1
ATOM 941 N N . GLU A 1 118 ? 19.922 3.426 -8.417 1.00 97.69 118 GLU A N 1
ATOM 942 C CA . GLU A 1 118 ? 19.271 3.395 -7.113 1.00 97.69 118 GLU A CA 1
ATOM 943 C C . GLU A 1 118 ? 18.516 4.703 -6.895 1.00 97.69 118 GLU A C 1
ATOM 945 O O . GLU A 1 118 ? 19.111 5.773 -7.009 1.00 97.69 118 GLU A O 1
ATOM 950 N N . LEU A 1 119 ? 17.227 4.640 -6.556 1.00 97.94 119 LEU A N 1
ATOM 951 C CA . LEU A 1 119 ? 16.453 5.834 -6.227 1.00 97.94 119 LEU A CA 1
ATOM 952 C C . LEU A 1 119 ? 16.511 6.153 -4.742 1.00 97.94 119 LEU A C 1
ATOM 954 O O . LEU A 1 119 ? 16.362 5.288 -3.886 1.00 97.94 119 LEU A O 1
ATOM 958 N N . ASN A 1 120 ? 16.630 7.432 -4.430 1.00 98.31 120 ASN A N 1
ATOM 959 C CA . ASN A 1 120 ? 16.488 7.941 -3.083 1.00 98.31 120 ASN A CA 1
ATOM 960 C C . ASN A 1 120 ? 15.271 8.848 -3.007 1.00 98.31 120 ASN A C 1
ATOM 962 O O . ASN A 1 120 ? 15.038 9.635 -3.914 1.00 98.31 120 ASN A O 1
ATOM 966 N N . GLY A 1 121 ? 14.495 8.752 -1.931 1.00 98.06 121 GLY A N 1
ATOM 967 C CA . GLY A 1 121 ? 13.371 9.650 -1.693 1.00 98.06 121 GLY A CA 1
ATOM 968 C C . GLY A 1 121 ? 12.950 9.700 -0.232 1.00 98.06 121 GLY A C 1
ATOM 969 O O . GLY A 1 121 ? 13.473 8.982 0.628 1.00 98.06 121 GLY A O 1
ATOM 970 N N . LYS A 1 122 ? 11.992 10.577 0.059 1.00 98.56 122 LYS A N 1
ATOM 971 C CA . LYS A 1 122 ? 11.301 10.641 1.346 1.00 98.56 122 LYS A CA 1
ATOM 972 C C . LYS A 1 122 ? 9.796 10.620 1.120 1.00 98.56 122 LYS A C 1
ATOM 974 O O . LYS A 1 122 ? 9.266 11.477 0.420 1.00 98.56 122 LYS A O 1
ATOM 979 N N . LEU A 1 123 ? 9.125 9.671 1.762 1.00 98.50 123 LEU A N 1
ATOM 980 C CA . LEU A 1 123 ? 7.677 9.641 1.905 1.00 98.50 123 LEU A CA 1
ATOM 981 C C . LEU A 1 123 ? 7.257 10.460 3.133 1.00 98.50 123 LEU A C 1
ATOM 983 O O . LEU A 1 123 ? 7.871 10.361 4.201 1.00 98.50 123 LEU A O 1
ATOM 987 N N . LYS A 1 124 ? 6.166 11.211 2.996 1.00 98.50 124 LYS A N 1
ATOM 988 C CA . LYS A 1 124 ? 5.360 11.748 4.093 1.00 98.50 124 LYS A CA 1
ATOM 989 C C . LYS A 1 124 ? 3.890 11.401 3.855 1.00 98.50 124 LYS A C 1
ATOM 991 O O . LYS A 1 124 ? 3.413 11.514 2.725 1.00 98.50 124 LYS A O 1
ATOM 996 N N . VAL A 1 125 ? 3.198 11.005 4.916 1.00 98.06 125 VAL A N 1
ATOM 997 C CA . VAL A 1 125 ? 1.761 10.727 4.921 1.00 98.06 125 VAL A CA 1
ATOM 998 C C . VAL A 1 125 ? 1.132 11.508 6.064 1.00 98.06 125 VAL A C 1
ATOM 1000 O O . VAL A 1 125 ? 1.621 11.445 7.188 1.00 98.06 125 VAL A O 1
ATOM 1003 N N . ASP A 1 126 ? 0.051 12.218 5.776 1.00 98.12 126 ASP A N 1
ATOM 1004 C CA . ASP A 1 126 ? -0.866 12.771 6.768 1.00 98.12 126 ASP A CA 1
ATOM 1005 C C . ASP A 1 126 ? -2.271 12.240 6.437 1.00 98.12 126 ASP A C 1
ATOM 1007 O O . ASP A 1 126 ? -2.672 12.217 5.271 1.00 98.12 126 ASP A O 1
ATOM 1011 N N . GLU A 1 127 ? -3.016 11.769 7.430 1.00 96.12 127 GLU A N 1
ATOM 1012 C CA . GLU A 1 127 ? -4.291 11.081 7.227 1.00 96.12 127 GLU A CA 1
ATOM 1013 C C . GLU A 1 127 ? -5.317 11.502 8.269 1.00 96.12 127 GLU A C 1
ATOM 1015 O O . GLU A 1 127 ? -5.055 11.442 9.469 1.00 96.12 127 GLU A O 1
ATOM 1020 N N . PHE A 1 128 ? -6.494 11.894 7.788 1.00 96.12 128 PHE A N 1
ATOM 1021 C CA . PHE A 1 128 ? -7.702 12.053 8.581 1.00 96.12 128 PHE A CA 1
ATOM 1022 C C . PHE A 1 128 ? -8.641 10.895 8.280 1.00 96.12 128 PHE A C 1
ATOM 1024 O O . PHE A 1 128 ? -8.880 10.589 7.120 1.00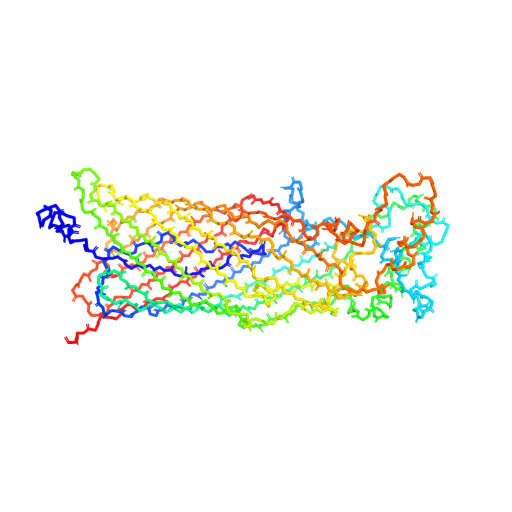 96.12 128 PHE A O 1
ATOM 1031 N N . GLU A 1 129 ? -9.210 10.271 9.295 1.00 94.81 129 GLU A N 1
ATOM 1032 C CA . GLU A 1 129 ? -10.183 9.198 9.120 1.00 94.81 129 GLU A CA 1
ATOM 1033 C C . GLU A 1 129 ? -11.490 9.600 9.775 1.00 94.81 129 GLU A C 1
ATOM 1035 O O . GLU A 1 129 ? -11.506 9.984 10.946 1.00 94.81 129 GLU A O 1
ATOM 1040 N N . PHE A 1 130 ? -12.573 9.489 9.016 1.00 94.25 130 PHE A N 1
ATOM 1041 C CA . PHE A 1 130 ? -13.930 9.706 9.485 1.00 94.25 130 PHE A CA 1
ATOM 1042 C C . PHE A 1 130 ? -14.605 8.350 9.626 1.00 94.25 130 PHE A C 1
ATOM 1044 O O . PHE A 1 130 ? -14.681 7.592 8.660 1.00 94.25 130 PHE A O 1
ATOM 1051 N N . ASP A 1 131 ? -15.092 8.050 10.823 1.00 93.38 131 ASP A N 1
ATOM 1052 C CA . ASP A 1 131 ? -15.779 6.799 11.129 1.00 93.38 131 ASP A CA 1
ATOM 1053 C C . ASP A 1 131 ? -17.082 7.110 11.854 1.00 93.38 131 ASP A C 1
ATOM 1055 O O . ASP A 1 131 ? -17.094 7.819 12.861 1.00 93.38 131 ASP A O 1
ATOM 1059 N N . ILE A 1 132 ? -18.191 6.610 11.325 1.00 94.31 132 ILE A N 1
ATOM 1060 C CA . ILE A 1 132 ? -19.510 6.748 11.928 1.00 94.31 132 ILE A CA 1
ATOM 1061 C C . ILE A 1 132 ? -20.103 5.356 12.032 1.00 94.31 132 ILE A C 1
ATOM 1063 O O . ILE A 1 132 ? -20.405 4.716 11.026 1.00 94.31 132 ILE A O 1
ATOM 1067 N N . GLN A 1 133 ? -20.330 4.920 13.265 1.00 93.25 133 GLN A N 1
ATOM 1068 C CA . GLN A 1 133 ? -21.019 3.671 13.547 1.00 93.25 133 GLN A CA 1
ATOM 1069 C C . GLN A 1 133 ? -22.382 3.952 14.176 1.00 93.25 133 GLN A C 1
ATOM 1071 O O . GLN A 1 133 ? -22.481 4.674 15.171 1.00 93.25 133 GLN A O 1
ATOM 1076 N N . GLN A 1 134 ? -23.426 3.369 13.595 1.00 94.62 134 GLN A N 1
ATOM 1077 C CA . GLN A 1 134 ? -24.783 3.376 14.121 1.00 94.62 134 GLN A CA 1
ATOM 1078 C C . GLN A 1 134 ? -25.096 2.004 14.713 1.00 94.62 134 GLN A C 1
ATOM 1080 O O . GLN A 1 134 ? -25.230 1.019 13.989 1.00 94.62 134 GLN A O 1
ATOM 1085 N N . TYR A 1 135 ? -25.257 1.954 16.029 1.00 92.44 135 TYR A N 1
ATOM 1086 C CA . TYR A 1 135 ? -25.745 0.783 16.743 1.00 92.44 135 TYR A CA 1
ATOM 1087 C C . TYR A 1 135 ? -27.261 0.697 16.608 1.00 92.44 135 TYR A C 1
ATOM 1089 O O . TYR A 1 135 ? -27.981 1.674 16.831 1.00 92.44 135 TYR A O 1
ATOM 1097 N N . LEU A 1 136 ? -27.730 -0.483 16.228 1.00 92.75 136 LEU A N 1
ATOM 1098 C CA . LEU A 1 136 ? -29.140 -0.830 16.122 1.00 92.75 136 LEU A CA 1
ATOM 1099 C C . LEU A 1 136 ? -29.529 -1.649 17.366 1.00 92.75 136 LEU A C 1
ATOM 1101 O O . LEU A 1 136 ? -28.969 -1.449 18.445 1.00 92.75 136 LEU A O 1
ATOM 1105 N N . THR A 1 137 ? -30.490 -2.558 17.234 1.00 92.44 137 THR A N 1
ATOM 1106 C CA . THR A 1 137 ? -30.876 -3.499 18.295 1.00 92.44 137 THR A CA 1
ATOM 1107 C C . THR A 1 137 ? -30.116 -4.821 18.183 1.00 92.44 137 THR A C 1
ATOM 1109 O O . THR A 1 137 ? -29.632 -5.189 17.109 1.00 92.44 137 THR A O 1
ATOM 1112 N N . SER A 1 138 ? -30.037 -5.566 19.289 1.00 90.31 138 SER A N 1
ATOM 1113 C CA . SER A 1 138 ? -29.583 -6.965 19.317 1.00 90.31 138 SER A CA 1
ATOM 1114 C C . SER A 1 138 ? -28.148 -7.172 18.814 1.00 90.31 138 SER A C 1
ATOM 1116 O O . SER A 1 138 ? -27.795 -8.231 18.298 1.00 90.31 138 SER A O 1
ATOM 1118 N N . GLY A 1 139 ? -27.315 -6.140 18.955 1.00 89.00 139 GLY A N 1
ATOM 1119 C CA . GLY A 1 139 ? -25.908 -6.161 18.565 1.00 89.00 139 GLY A CA 1
ATOM 1120 C C . GLY A 1 139 ? -25.635 -5.870 17.099 1.00 89.00 139 GLY A C 1
ATOM 1121 O O . GLY A 1 139 ? -24.469 -5.795 16.721 1.00 89.00 139 GLY A O 1
ATOM 1122 N N . PHE A 1 140 ? -26.666 -5.650 16.285 1.00 93.81 140 PHE A N 1
ATOM 1123 C CA . PHE A 1 140 ? -26.463 -5.214 14.911 1.00 93.81 140 PHE A CA 1
ATOM 1124 C C . PHE A 1 140 ? -25.992 -3.765 14.849 1.00 93.81 140 PHE A C 1
ATOM 1126 O O . PHE A 1 140 ? -26.397 -2.918 15.651 1.00 93.81 140 PHE A O 1
ATOM 1133 N N . PHE A 1 141 ? -25.153 -3.469 13.866 1.00 93.69 141 PHE A N 1
ATOM 1134 C CA . PHE A 1 141 ? -24.713 -2.115 13.576 1.00 93.69 141 PHE A CA 1
ATOM 1135 C C . PHE A 1 141 ? -24.504 -1.908 12.078 1.00 93.69 141 PHE A C 1
ATOM 1137 O O . PHE A 1 141 ? -24.265 -2.853 11.324 1.00 93.69 141 PHE A O 1
ATOM 1144 N N . ALA A 1 142 ? -24.572 -0.645 11.674 1.00 95.94 142 ALA A N 1
ATOM 1145 C CA . ALA A 1 142 ? -24.145 -0.172 10.368 1.00 95.94 142 ALA A CA 1
ATOM 1146 C C . ALA A 1 142 ? -22.985 0.804 10.540 1.00 95.94 142 ALA A C 1
ATOM 1148 O O . ALA A 1 142 ? -22.900 1.505 11.555 1.00 95.94 142 ALA A O 1
ATOM 1149 N N . ARG A 1 143 ? -22.093 0.860 9.556 1.00 94.44 143 ARG A N 1
ATOM 1150 C CA . ARG A 1 143 ? -20.890 1.676 9.636 1.00 94.44 143 ARG A CA 1
ATOM 1151 C C . ARG A 1 143 ? -20.550 2.331 8.309 1.00 94.44 143 ARG A C 1
ATOM 1153 O O . ARG A 1 143 ? -20.683 1.738 7.241 1.00 94.44 143 ARG A O 1
ATOM 1160 N N . PHE A 1 144 ? -20.079 3.561 8.430 1.00 95.88 144 PHE A N 1
ATOM 1161 C CA . PHE A 1 144 ? -19.511 4.378 7.376 1.00 95.88 144 PHE A CA 1
ATOM 1162 C C . PHE A 1 144 ? -18.071 4.717 7.759 1.00 95.88 144 PHE A C 1
ATOM 1164 O O . PHE A 1 144 ? -17.840 5.253 8.842 1.00 95.88 144 PHE A O 1
ATOM 1171 N N . TYR A 1 145 ? -17.118 4.450 6.871 1.00 95.06 145 TYR A N 1
ATOM 1172 C CA . TYR A 1 145 ? -15.722 4.834 7.053 1.00 95.06 145 TYR A CA 1
ATOM 1173 C C . TYR A 1 145 ? -15.168 5.478 5.784 1.00 95.06 145 TYR A C 1
ATOM 1175 O O . TYR A 1 145 ? -15.317 4.940 4.687 1.00 95.06 145 TYR A O 1
ATOM 1183 N N . MET A 1 146 ? -14.501 6.620 5.937 1.00 95.19 146 MET A N 1
ATOM 1184 C CA . MET A 1 146 ? -13.849 7.322 4.837 1.00 95.19 146 MET A CA 1
ATOM 1185 C C . MET A 1 146 ? -12.544 7.974 5.313 1.00 95.19 146 MET A C 1
ATOM 1187 O O . MET A 1 146 ? -12.576 8.859 6.171 1.00 95.19 146 MET A O 1
ATOM 1191 N N . PRO A 1 147 ? -11.392 7.599 4.741 1.00 94.88 147 PRO A N 1
ATOM 1192 C CA . PRO A 1 147 ? -10.137 8.286 4.986 1.00 94.88 147 PRO A CA 1
ATOM 1193 C C . PRO A 1 147 ? -9.948 9.456 4.010 1.00 94.88 147 PRO A C 1
ATOM 1195 O O . PRO A 1 147 ? -10.388 9.420 2.865 1.00 94.88 147 PRO A O 1
ATOM 1198 N N . LEU A 1 148 ? -9.245 10.493 4.441 1.00 96.06 148 LEU A N 1
ATOM 1199 C CA . LEU A 1 148 ? -8.744 11.612 3.651 1.00 96.06 148 LEU A CA 1
ATOM 1200 C C . LEU A 1 148 ? -7.231 11.646 3.840 1.00 96.06 148 LEU A C 1
ATOM 1202 O O . LEU A 1 148 ? -6.742 11.858 4.949 1.00 96.06 148 LEU A O 1
ATOM 1206 N N . ARG A 1 149 ? -6.484 11.431 2.759 1.00 95.50 149 ARG A N 1
ATOM 1207 C CA . ARG A 1 149 ? -5.032 11.250 2.817 1.00 95.50 149 ARG A CA 1
ATOM 1208 C C . ARG A 1 149 ? -4.319 12.330 2.033 1.00 95.50 149 ARG A C 1
ATOM 1210 O O . ARG A 1 149 ? -4.712 12.664 0.917 1.00 95.50 149 ARG A O 1
ATOM 1217 N N . HIS A 1 150 ? -3.239 12.824 2.614 1.00 97.44 150 HIS A N 1
ATOM 1218 C CA . HIS A 1 150 ? -2.233 13.636 1.962 1.00 97.44 150 HIS A CA 1
ATOM 1219 C C . HIS A 1 150 ? -0.935 12.835 1.894 1.00 97.44 150 HIS A C 1
ATOM 1221 O O . HIS A 1 150 ? -0.307 12.558 2.916 1.00 97.44 150 HIS A O 1
ATOM 1227 N N . VAL A 1 151 ? -0.539 12.448 0.685 1.00 97.31 151 VAL A N 1
ATOM 1228 C CA . VAL A 1 151 ? 0.672 11.666 0.439 1.00 97.31 151 VAL A CA 1
ATOM 1229 C C . VAL A 1 151 ? 1.641 12.494 -0.385 1.00 97.31 151 VAL A C 1
ATOM 1231 O O . VAL A 1 151 ? 1.286 13.055 -1.424 1.00 97.31 151 VAL A O 1
ATOM 1234 N N . LYS A 1 152 ? 2.888 12.556 0.080 1.00 98.19 152 LYS A N 1
ATOM 1235 C CA . LYS A 1 152 ? 3.961 13.301 -0.569 1.00 98.19 152 LYS A CA 1
ATOM 1236 C C . LYS A 1 152 ? 5.217 12.451 -0.675 1.00 98.19 152 LYS A C 1
ATOM 1238 O O . LYS A 1 152 ? 5.694 11.935 0.332 1.00 98.19 152 LYS A O 1
ATOM 1243 N N . ILE A 1 153 ? 5.787 12.371 -1.873 1.00 98.31 153 ILE A N 1
ATOM 1244 C CA . ILE A 1 153 ? 7.127 11.833 -2.101 1.00 98.31 153 ILE A CA 1
ATOM 1245 C C . ILE A 1 153 ? 7.990 12.949 -2.666 1.00 98.31 153 ILE A C 1
ATOM 1247 O O . ILE A 1 153 ? 7.688 13.524 -3.708 1.00 98.31 153 ILE A O 1
ATOM 1251 N N . ASN A 1 154 ? 9.054 13.289 -1.952 1.00 98.12 154 ASN A N 1
ATOM 1252 C CA . ASN A 1 154 ? 9.954 14.367 -2.333 1.00 98.12 154 ASN A CA 1
ATOM 1253 C C . ASN A 1 154 ? 11.415 13.990 -2.096 1.00 98.12 154 ASN A C 1
ATOM 1255 O O . ASN A 1 154 ? 11.724 12.874 -1.678 1.00 98.12 154 ASN A O 1
ATOM 1259 N N . GLN A 1 155 ? 12.305 14.950 -2.375 1.00 97.88 155 GLN A N 1
ATOM 1260 C CA . GLN A 1 155 ? 13.755 14.757 -2.294 1.00 97.88 155 GLN A CA 1
ATOM 1261 C C . GLN A 1 155 ? 14.189 13.543 -3.117 1.00 97.88 155 GLN A C 1
ATOM 1263 O O . GLN A 1 155 ? 14.965 12.716 -2.645 1.00 97.88 155 GLN A O 1
ATOM 1268 N N . ILE A 1 156 ? 13.604 13.431 -4.313 1.00 98.19 156 ILE A N 1
ATOM 1269 C CA . ILE A 1 156 ? 13.872 12.329 -5.217 1.00 98.19 156 ILE A CA 1
ATOM 1270 C C . ILE A 1 156 ? 15.212 12.603 -5.888 1.00 98.19 156 ILE A C 1
ATOM 1272 O O . ILE A 1 156 ? 15.386 13.631 -6.542 1.00 98.19 156 ILE A O 1
ATOM 1276 N N . SER A 1 157 ? 16.151 11.690 -5.708 1.00 97.75 157 SER A N 1
ATOM 1277 C CA . SER A 1 157 ? 17.434 11.677 -6.402 1.00 97.75 157 SER A CA 1
ATOM 1278 C C . SER A 1 157 ? 17.761 10.252 -6.822 1.00 97.75 157 SER A C 1
ATOM 1280 O O . SER A 1 157 ? 17.057 9.309 -6.457 1.00 97.75 157 SER A O 1
ATOM 1282 N N . TYR A 1 158 ? 18.814 10.081 -7.610 1.00 97.69 158 TYR A N 1
ATOM 1283 C CA . TYR A 1 158 ? 19.277 8.762 -8.001 1.00 97.69 158 TYR A CA 1
ATOM 1284 C C . TYR A 1 158 ? 20.797 8.672 -7.933 1.00 97.69 158 TYR A C 1
ATOM 1286 O O . TYR A 1 158 ? 21.496 9.684 -7.967 1.00 97.69 158 TYR A O 1
ATOM 1294 N N . THR A 1 159 ? 21.291 7.448 -7.808 1.00 97.25 159 THR A N 1
ATOM 1295 C CA . THR A 1 159 ? 22.714 7.119 -7.827 1.00 97.25 159 THR A CA 1
ATOM 1296 C C . THR A 1 159 ? 22.945 6.075 -8.905 1.00 97.25 159 THR A C 1
ATOM 1298 O O . THR A 1 159 ? 22.302 5.023 -8.884 1.00 97.25 159 THR A O 1
ATOM 1301 N N . ASP A 1 160 ? 23.848 6.371 -9.836 1.00 95.94 160 ASP A N 1
ATOM 1302 C CA . ASP A 1 160 ? 24.327 5.398 -10.813 1.00 95.94 160 ASP A CA 1
ATOM 1303 C C . ASP A 1 160 ? 25.108 4.284 -10.099 1.00 95.94 160 ASP A C 1
ATOM 1305 O O . ASP A 1 160 ? 25.946 4.551 -9.233 1.00 95.94 160 ASP A O 1
ATOM 1309 N N . LYS A 1 161 ? 24.786 3.028 -10.412 1.00 95.31 161 LYS A N 1
ATOM 1310 C CA . LYS A 1 161 ? 25.468 1.839 -9.880 1.00 95.31 161 LYS A CA 1
ATOM 1311 C C . LYS A 1 161 ? 26.440 1.217 -10.882 1.00 95.31 161 LYS A C 1
ATOM 1313 O O . LYS A 1 161 ? 27.005 0.160 -10.609 1.00 95.31 161 LYS A O 1
ATOM 1318 N N . THR A 1 162 ? 26.661 1.873 -12.015 1.00 91.69 162 THR A N 1
ATOM 1319 C CA . THR A 1 162 ? 27.630 1.461 -13.025 1.00 91.69 162 THR A CA 1
ATOM 1320 C C . THR A 1 162 ? 29.054 1.638 -12.526 1.00 91.69 162 THR A C 1
ATOM 1322 O O . THR A 1 162 ? 29.443 2.702 -12.053 1.00 91.69 162 THR A O 1
ATOM 1325 N N . SER A 1 163 ? 29.850 0.575 -12.639 1.00 89.38 163 SER A N 1
ATOM 1326 C CA . SER A 1 163 ? 31.264 0.599 -12.289 1.00 89.38 163 SER A CA 1
ATOM 1327 C C . SER A 1 163 ? 32.014 1.582 -13.181 1.00 89.38 163 SER A C 1
ATOM 1329 O O . SER A 1 163 ? 31.974 1.453 -14.408 1.00 89.38 163 SER A O 1
ATOM 1331 N N . THR A 1 164 ? 32.772 2.487 -12.562 1.00 86.81 164 THR A N 1
ATOM 1332 C CA . THR A 1 164 ? 33.629 3.478 -13.235 1.00 86.81 164 THR A CA 1
ATOM 1333 C C . THR A 1 164 ? 34.747 2.848 -14.065 1.00 86.81 164 THR A C 1
ATOM 1335 O O . THR A 1 164 ? 35.315 3.497 -14.935 1.00 86.81 164 THR A O 1
ATOM 1338 N N . THR A 1 165 ? 35.061 1.573 -13.825 1.00 84.38 165 THR A N 1
ATOM 1339 C CA . THR A 1 165 ? 36.033 0.801 -14.615 1.00 84.38 165 THR A CA 1
ATOM 1340 C C . THR A 1 165 ? 35.453 0.243 -15.914 1.00 84.38 165 THR A C 1
ATOM 1342 O O . THR A 1 165 ? 36.189 -0.312 -16.729 1.00 84.38 165 THR A O 1
ATOM 1345 N N . THR A 1 166 ? 34.138 0.357 -16.119 1.00 79.81 166 THR A N 1
ATOM 1346 C CA . THR A 1 166 ? 33.487 -0.090 -17.353 1.00 79.81 166 THR A CA 1
ATOM 1347 C C . THR A 1 166 ? 33.820 0.887 -18.474 1.00 79.81 166 THR A C 1
ATOM 1349 O O . THR A 1 166 ? 33.645 2.089 -18.303 1.00 79.81 166 THR A O 1
ATOM 1352 N N . ALA A 1 167 ? 34.225 0.376 -19.641 1.00 77.75 167 ALA A N 1
ATOM 1353 C CA . ALA A 1 167 ? 34.664 1.179 -20.793 1.00 77.75 167 ALA A CA 1
ATOM 1354 C C . ALA A 1 167 ? 33.649 2.229 -21.286 1.00 77.75 167 ALA A C 1
ATOM 1356 O O . ALA A 1 167 ? 34.011 3.134 -22.025 1.00 77.75 167 ALA A O 1
ATOM 1357 N N . HIS A 1 168 ? 32.394 2.115 -20.867 1.00 78.56 168 HIS A N 1
ATOM 1358 C CA . HIS A 1 168 ? 31.293 2.951 -21.316 1.00 78.56 168 HIS A CA 1
ATOM 1359 C C . HIS A 1 168 ? 30.594 3.703 -20.164 1.00 78.56 168 HIS A C 1
ATOM 1361 O O . HIS A 1 168 ? 29.506 4.250 -20.347 1.00 78.56 168 HIS A O 1
ATOM 1367 N N . TYR A 1 169 ? 31.203 3.746 -18.971 1.00 82.50 169 TYR A N 1
ATOM 1368 C CA . TYR A 1 169 ? 30.662 4.482 -17.820 1.00 82.50 169 TYR A CA 1
ATOM 1369 C C . TYR A 1 169 ? 30.306 5.933 -18.189 1.00 82.50 169 TYR A C 1
ATOM 1371 O O . TYR A 1 169 ? 29.203 6.391 -17.903 1.00 82.50 169 TYR A O 1
ATOM 1379 N N . THR A 1 170 ? 31.194 6.622 -18.912 1.00 83.81 170 THR A N 1
ATOM 1380 C CA . THR A 1 170 ? 30.997 8.016 -19.344 1.00 83.81 170 THR A CA 1
ATOM 1381 C C . THR A 1 170 ? 29.807 8.191 -20.286 1.00 83.81 170 THR A C 1
ATOM 1383 O O . THR A 1 170 ? 29.103 9.197 -20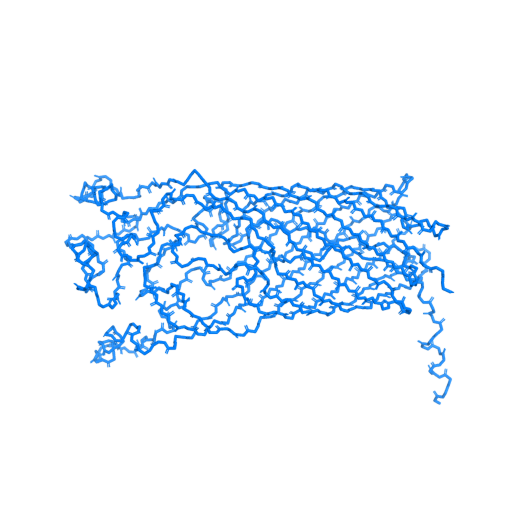.2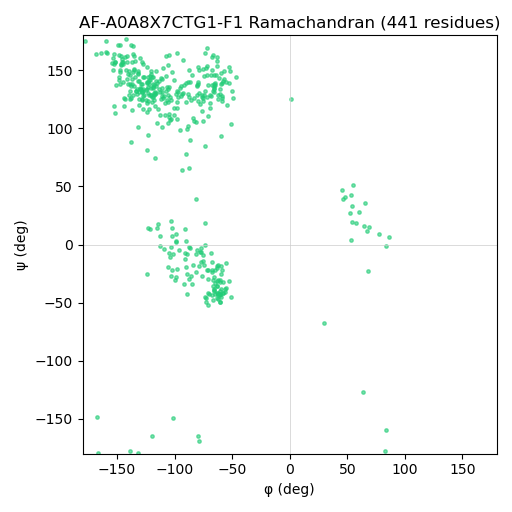11 1.00 83.81 170 THR A O 1
ATOM 1386 N N . ASP A 1 171 ? 29.548 7.211 -21.157 1.00 84.75 171 ASP A N 1
ATOM 1387 C CA . ASP A 1 171 ? 28.414 7.248 -22.086 1.00 84.75 171 ASP A CA 1
ATOM 1388 C C . ASP A 1 171 ? 27.095 7.086 -21.326 1.00 84.75 171 ASP A C 1
ATOM 1390 O O . ASP A 1 171 ? 26.128 7.809 -21.580 1.00 84.75 171 ASP A O 1
ATOM 1394 N N . PHE A 1 172 ? 27.063 6.169 -20.352 1.00 87.31 172 PHE A N 1
ATOM 1395 C CA . PHE A 1 172 ? 25.889 5.946 -19.512 1.00 87.31 172 PHE A CA 1
ATOM 1396 C C . PHE A 1 172 ? 25.606 7.140 -18.591 1.00 87.31 172 PHE A C 1
ATOM 1398 O O . PHE A 1 172 ? 24.463 7.593 -18.504 1.00 87.31 172 PHE A O 1
ATOM 1405 N N . GLU A 1 173 ? 26.638 7.711 -17.971 1.00 89.88 173 GLU A N 1
ATOM 1406 C CA . GLU A 1 173 ? 26.530 8.923 -17.153 1.00 89.88 173 GLU A CA 1
ATOM 1407 C C . GLU A 1 173 ? 26.024 10.119 -17.982 1.00 89.88 173 GLU A C 1
ATOM 1409 O O . GLU A 1 173 ? 25.116 10.847 -17.559 1.00 89.88 173 GLU A O 1
ATOM 1414 N N . SER A 1 174 ? 26.541 10.284 -19.206 1.00 89.62 174 SER A N 1
ATOM 1415 C CA . SER A 1 174 ? 26.063 11.297 -20.152 1.00 89.62 174 SER A CA 1
ATOM 1416 C C . SER A 1 174 ? 24.602 11.065 -20.550 1.00 89.62 174 SER A C 1
ATOM 1418 O O . SER A 1 174 ? 23.812 12.012 -20.585 1.00 89.62 174 SER A O 1
ATOM 1420 N N . PHE A 1 175 ? 24.198 9.812 -20.788 1.00 90.25 175 PHE A N 1
ATOM 1421 C CA . PHE A 1 175 ? 22.802 9.463 -21.049 1.00 90.25 175 PHE A CA 1
ATOM 1422 C C . PHE A 1 175 ? 21.889 9.826 -19.868 1.00 90.25 175 PHE A C 1
ATOM 1424 O O . PHE A 1 175 ? 20.873 10.499 -20.070 1.00 90.25 175 PHE A O 1
ATOM 1431 N N . LEU A 1 176 ? 22.252 9.432 -18.642 1.00 93.06 176 LEU A N 1
ATOM 1432 C CA . LEU A 1 176 ? 21.482 9.740 -17.433 1.00 93.06 176 LEU A CA 1
ATOM 1433 C C . LEU A 1 176 ? 21.308 11.251 -17.234 1.00 93.06 176 LEU A C 1
ATOM 1435 O O . LEU A 1 176 ? 20.209 11.709 -16.910 1.00 93.06 176 LEU A O 1
ATOM 1439 N N . THR A 1 177 ? 22.372 12.015 -17.480 1.00 93.00 177 THR A N 1
ATOM 1440 C CA . THR A 1 177 ? 22.391 13.470 -17.289 1.00 93.00 177 THR A CA 1
ATOM 1441 C C . THR A 1 177 ? 21.585 14.203 -18.360 1.00 93.00 177 THR A C 1
ATOM 1443 O O . THR A 1 177 ? 20.783 15.080 -18.038 1.00 93.00 177 THR A O 1
ATOM 1446 N N . ASN A 1 178 ? 21.773 13.839 -19.631 1.00 91.88 178 ASN A N 1
ATOM 1447 C CA . ASN A 1 178 ? 21.316 14.655 -20.759 1.00 91.88 178 ASN A CA 1
ATOM 1448 C C . ASN A 1 178 ? 20.043 14.130 -21.434 1.00 91.88 178 ASN A C 1
ATOM 1450 O O . ASN A 1 178 ? 19.293 14.910 -22.016 1.00 91.88 178 ASN A O 1
ATOM 1454 N N . ASN A 1 179 ? 19.783 12.820 -21.374 1.00 91.62 179 ASN A N 1
ATOM 1455 C CA . ASN A 1 179 ? 18.784 12.176 -22.233 1.00 91.62 179 ASN A CA 1
ATOM 1456 C C . ASN A 1 179 ? 17.705 11.415 -21.467 1.00 91.62 179 ASN A C 1
ATOM 1458 O O . ASN A 1 179 ? 16.594 11.268 -21.974 1.00 91.62 179 ASN A O 1
ATOM 1462 N N . PHE A 1 180 ? 17.979 10.955 -20.245 1.00 93.81 180 PHE A N 1
ATOM 1463 C CA . PHE A 1 180 ? 17.053 10.060 -19.559 1.00 93.81 180 PHE A CA 1
ATOM 1464 C C . PHE A 1 180 ? 15.683 10.700 -19.287 1.00 93.81 180 PHE A C 1
ATOM 1466 O O . PHE A 1 180 ? 14.652 10.097 -19.578 1.00 93.81 180 PHE A O 1
ATOM 1473 N N . ASN A 1 181 ? 15.642 11.953 -18.826 1.00 96.00 181 ASN A N 1
ATOM 1474 C CA . ASN A 1 181 ? 14.371 12.668 -18.662 1.00 96.00 181 ASN A CA 1
ATOM 1475 C C . ASN A 1 181 ? 13.658 12.913 -20.002 1.00 96.00 181 ASN A C 1
ATOM 1477 O O . ASN A 1 181 ? 12.434 12.859 -20.055 1.00 96.00 181 ASN A O 1
ATOM 1481 N N . THR A 1 182 ? 14.395 13.128 -21.092 1.00 94.62 182 THR A N 1
ATOM 1482 C CA . THR A 1 182 ? 13.815 13.266 -22.436 1.00 94.62 182 THR A CA 1
ATOM 1483 C C . THR A 1 182 ? 13.148 11.966 -22.883 1.00 94.62 182 THR A C 1
ATOM 1485 O O . THR A 1 182 ? 12.019 12.009 -23.363 1.00 94.62 182 THR A O 1
ATOM 1488 N N . VAL A 1 183 ? 13.782 10.811 -22.638 1.00 93.88 183 VAL A N 1
ATOM 1489 C CA . VAL A 1 183 ? 13.188 9.483 -22.884 1.00 93.88 183 VAL A CA 1
ATOM 1490 C C . VAL A 1 183 ? 11.913 9.285 -22.059 1.00 93.88 183 VAL A C 1
ATOM 1492 O O . VAL A 1 183 ? 10.906 8.811 -22.586 1.00 93.88 183 VAL A O 1
ATOM 1495 N N . LEU A 1 184 ? 11.910 9.675 -20.779 1.00 96.06 184 LEU A N 1
ATOM 1496 C CA . LEU A 1 184 ? 10.701 9.620 -19.948 1.00 96.06 184 LEU A CA 1
ATOM 1497 C C . LEU A 1 184 ? 9.579 10.493 -20.536 1.00 96.06 184 LEU A C 1
ATOM 1499 O O . LEU A 1 184 ? 8.469 9.999 -20.744 1.00 96.06 184 LEU A O 1
ATOM 1503 N N . ASN A 1 185 ? 9.887 11.747 -20.875 1.00 96.62 185 ASN A N 1
ATOM 1504 C CA . ASN A 1 185 ? 8.922 12.710 -21.409 1.00 96.62 185 ASN A CA 1
ATOM 1505 C C . ASN A 1 185 ? 8.348 12.275 -22.769 1.00 96.62 185 ASN A C 1
ATOM 1507 O O . ASN A 1 185 ? 7.135 12.353 -22.964 1.00 96.62 185 ASN A O 1
ATOM 1511 N N . GLU A 1 186 ? 9.173 11.742 -23.677 1.00 95.38 186 GLU A N 1
ATOM 1512 C CA . GLU A 1 186 ? 8.729 11.188 -24.969 1.00 95.38 186 GLU A CA 1
ATOM 1513 C C . GLU A 1 186 ? 7.748 10.013 -24.784 1.00 95.38 186 GLU A C 1
ATOM 1515 O O . GLU A 1 186 ? 6.821 9.828 -25.570 1.00 95.38 186 GLU A O 1
ATOM 1520 N N . ASN A 1 187 ? 7.885 9.264 -23.684 1.00 94.56 187 ASN A N 1
ATOM 1521 C CA . ASN A 1 187 ? 6.977 8.180 -23.297 1.00 94.56 187 ASN A CA 1
ATOM 1522 C C . ASN A 1 187 ? 5.823 8.641 -22.382 1.00 94.56 187 ASN A C 1
ATOM 1524 O O . ASN A 1 187 ? 5.119 7.815 -21.779 1.00 94.56 187 ASN A O 1
ATOM 1528 N N . GLY A 1 188 ? 5.607 9.954 -22.266 1.00 96.00 188 GLY A N 1
ATOM 1529 C CA . GLY A 1 188 ? 4.535 10.556 -21.477 1.00 96.00 188 GLY A CA 1
ATOM 1530 C C . GLY A 1 188 ? 4.668 10.304 -19.975 1.00 96.00 188 GLY A C 1
ATOM 1531 O O . GLY A 1 188 ? 3.659 10.039 -19.319 1.00 96.00 188 GLY A O 1
ATOM 1532 N N . LEU A 1 189 ? 5.899 10.282 -19.458 1.00 97.44 189 LEU A N 1
ATOM 1533 C CA . LEU A 1 189 ? 6.232 10.309 -18.033 1.00 97.44 189 LEU A CA 1
ATOM 1534 C C . LEU A 1 189 ? 6.881 11.646 -17.693 1.00 97.44 189 LEU A C 1
ATOM 1536 O O . LEU A 1 189 ? 7.703 12.134 -18.453 1.00 97.44 189 LEU A O 1
ATOM 1540 N N . HIS A 1 190 ? 6.585 12.196 -16.522 1.00 97.44 190 HIS A N 1
ATOM 1541 C CA . HIS A 1 190 ? 7.362 13.294 -15.961 1.00 97.44 190 HIS A CA 1
ATOM 1542 C C . HIS A 1 190 ? 8.810 12.873 -15.674 1.00 97.44 190 HIS A C 1
ATOM 1544 O O . HIS A 1 190 ? 9.111 11.689 -15.498 1.00 97.44 190 HIS A O 1
ATOM 1550 N N . ASN A 1 191 ? 9.683 13.876 -15.530 1.00 97.44 191 ASN A N 1
ATOM 1551 C CA . ASN A 1 191 ? 11.063 13.698 -15.078 1.00 97.44 191 ASN A CA 1
ATOM 1552 C C . ASN A 1 191 ? 11.147 12.789 -13.842 1.00 97.44 191 ASN A C 1
ATOM 1554 O O . ASN A 1 191 ? 10.313 12.869 -12.935 1.00 97.44 191 ASN A O 1
ATOM 1558 N N . LEU A 1 192 ? 12.205 11.976 -13.769 1.00 96.69 192 LEU A N 1
ATOM 1559 C CA . LEU A 1 192 ? 12.383 10.977 -12.710 1.00 96.69 192 LEU A CA 1
ATOM 1560 C C . LEU A 1 192 ? 12.328 11.586 -11.300 1.00 96.69 192 LEU A C 1
ATOM 1562 O O . LEU A 1 192 ? 11.811 10.973 -10.369 1.00 96.69 192 LEU A O 1
ATOM 1566 N N . THR A 1 193 ? 12.878 12.790 -11.145 1.00 96.81 193 THR A N 1
ATOM 1567 C CA . THR A 1 193 ? 13.013 13.488 -9.860 1.00 96.81 193 THR A CA 1
ATOM 1568 C C . THR A 1 193 ? 11.814 14.376 -9.515 1.00 96.81 193 THR A C 1
ATOM 1570 O O . THR A 1 193 ? 11.825 15.048 -8.479 1.00 96.81 193 THR A O 1
ATOM 1573 N N . SER A 1 194 ? 10.767 14.381 -10.348 1.00 97.62 194 SER A N 1
ATOM 1574 C CA . SER A 1 194 ? 9.549 15.154 -10.102 1.00 97.62 194 SER A CA 1
ATOM 1575 C C . SER A 1 194 ? 8.849 14.682 -8.823 1.00 97.62 194 SER A C 1
ATOM 1577 O O . SER A 1 194 ? 8.535 13.496 -8.704 1.00 97.62 194 SER A O 1
ATOM 1579 N N . PRO A 1 195 ? 8.573 15.578 -7.857 1.00 97.38 195 PRO A N 1
ATOM 1580 C CA . PRO A 1 195 ? 7.931 15.189 -6.611 1.00 97.38 195 PRO A CA 1
ATOM 1581 C C . PRO A 1 195 ? 6.475 14.770 -6.840 1.00 97.38 195 PRO A C 1
ATOM 1583 O O . PRO A 1 195 ? 5.755 15.378 -7.632 1.00 97.38 195 PRO A O 1
ATOM 1586 N N . TYR A 1 196 ? 6.015 13.799 -6.056 1.00 97.31 196 TYR A N 1
ATOM 1587 C CA . TYR A 1 196 ? 4.600 13.455 -5.947 1.00 97.31 196 TYR A CA 1
ATOM 1588 C C . TYR A 1 196 ? 3.985 14.168 -4.751 1.00 97.31 196 TYR A C 1
ATOM 1590 O O . TYR A 1 196 ? 4.560 14.187 -3.660 1.00 97.31 196 TYR A O 1
ATOM 1598 N N . ASN A 1 197 ? 2.809 14.756 -4.940 1.00 97.38 197 ASN A N 1
ATOM 1599 C CA . ASN A 1 197 ? 2.071 15.418 -3.877 1.00 97.38 197 ASN A CA 1
ATOM 1600 C C . ASN A 1 197 ? 0.571 15.358 -4.172 1.00 97.38 197 ASN A C 1
ATOM 1602 O O . ASN A 1 197 ? 0.107 15.981 -5.130 1.00 97.38 197 ASN A O 1
ATOM 1606 N N . LYS A 1 198 ? -0.187 14.617 -3.363 1.00 96.75 198 LYS A N 1
ATOM 1607 C CA . LYS A 1 198 ? -1.618 14.422 -3.590 1.00 96.75 198 LYS A CA 1
ATOM 1608 C C . LYS A 1 198 ? -2.400 14.382 -2.285 1.00 96.75 198 LYS A C 1
ATOM 1610 O O . LYS A 1 198 ? -2.165 13.525 -1.439 1.00 96.75 198 LYS A O 1
ATOM 1615 N N . THR A 1 199 ? -3.406 15.248 -2.188 1.00 96.56 199 THR A N 1
ATOM 1616 C CA . THR A 1 199 ? -4.514 15.094 -1.239 1.00 96.56 199 THR A CA 1
ATOM 1617 C C . THR A 1 199 ? -5.710 14.494 -1.963 1.00 96.56 199 THR A C 1
ATOM 1619 O O . THR A 1 199 ? -6.105 15.003 -3.015 1.00 96.56 199 THR A O 1
ATOM 1622 N N . SER A 1 200 ? -6.300 13.433 -1.423 1.00 94.81 200 SER A N 1
ATOM 1623 C CA . SER A 1 200 ? -7.593 12.932 -1.894 1.00 94.81 200 SER A CA 1
ATOM 1624 C C . SER A 1 200 ? -8.326 12.185 -0.790 1.00 94.81 200 SER A C 1
ATOM 1626 O O . SER A 1 200 ? -7.699 11.634 0.118 1.00 94.81 200 SER A O 1
ATOM 1628 N N . ALA A 1 201 ? -9.652 12.111 -0.904 1.00 94.38 201 ALA A N 1
ATOM 1629 C CA . ALA A 1 201 ? -10.391 11.060 -0.220 1.00 94.38 201 ALA A CA 1
ATOM 1630 C C . ALA A 1 201 ? -9.806 9.700 -0.643 1.00 94.38 201 ALA A C 1
ATOM 1632 O O . ALA A 1 201 ? -9.387 9.528 -1.794 1.00 94.38 201 ALA A O 1
ATOM 1633 N N . GLY A 1 202 ? -9.692 8.779 0.304 1.00 93.62 202 GLY A N 1
ATOM 1634 C CA . GLY A 1 202 ? -9.490 7.369 0.018 1.00 93.62 202 GLY A CA 1
ATOM 1635 C C . GLY A 1 202 ? -10.818 6.722 -0.364 1.00 93.62 202 GLY A C 1
ATOM 1636 O O . GLY A 1 202 ? -11.784 7.421 -0.680 1.00 93.62 202 GLY A O 1
ATOM 1637 N N . ASP A 1 203 ? -10.867 5.396 -0.344 1.00 95.06 203 ASP A N 1
ATOM 1638 C CA . ASP A 1 203 ? -12.088 4.675 -0.696 1.00 95.06 203 ASP A CA 1
ATOM 1639 C C . ASP A 1 203 ? -13.087 4.656 0.464 1.00 95.06 203 ASP A C 1
ATOM 1641 O O . ASP A 1 203 ? -12.720 4.484 1.629 1.00 95.06 203 ASP A O 1
ATOM 1645 N N . LEU A 1 204 ? -14.361 4.831 0.124 1.00 96.31 204 LEU A N 1
ATOM 1646 C CA . LEU A 1 204 ? -15.480 4.758 1.050 1.00 96.31 204 LEU A CA 1
ATOM 1647 C C . LEU A 1 204 ? -15.755 3.296 1.411 1.00 96.31 204 LEU A C 1
ATOM 1649 O O . LEU A 1 204 ? -15.961 2.476 0.521 1.00 96.31 204 LEU A O 1
ATOM 1653 N N . ASN A 1 205 ? -15.837 2.975 2.698 1.00 96.50 205 ASN A N 1
ATOM 1654 C CA . ASN A 1 205 ? -16.264 1.669 3.185 1.00 96.50 205 ASN A CA 1
ATOM 1655 C C . ASN A 1 205 ? -17.635 1.775 3.863 1.00 96.50 205 ASN A C 1
ATOM 1657 O O . ASN A 1 205 ? -17.832 2.589 4.768 1.00 96.50 205 ASN A O 1
ATOM 1661 N N . LEU A 1 206 ? -18.572 0.943 3.414 1.00 97.44 206 LEU A N 1
ATOM 1662 C CA . LEU A 1 206 ? -19.891 0.782 4.017 1.00 97.44 206 LEU A CA 1
ATOM 1663 C C . LEU A 1 206 ? -20.019 -0.650 4.510 1.00 97.44 206 LEU A C 1
ATOM 1665 O O . LEU A 1 206 ? -19.773 -1.583 3.742 1.00 97.44 206 LEU A O 1
ATOM 1669 N N . SER A 1 207 ? -20.422 -0.838 5.761 1.00 96.88 207 SER A N 1
ATOM 1670 C CA . SER A 1 207 ? -20.517 -2.178 6.326 1.00 96.88 207 SER A CA 1
ATOM 1671 C C . SER A 1 207 ? -21.677 -2.363 7.292 1.00 96.88 207 SER A C 1
ATOM 1673 O O . SER A 1 207 ? -22.227 -1.416 7.860 1.00 96.88 207 SER A O 1
ATOM 1675 N N . LEU A 1 208 ? -22.061 -3.628 7.435 1.00 97.19 208 LEU A N 1
ATOM 1676 C CA . LEU A 1 208 ? -23.015 -4.120 8.413 1.00 97.19 208 LEU A CA 1
ATOM 1677 C C . LEU A 1 208 ? -22.311 -5.163 9.266 1.00 97.19 208 LEU A C 1
ATOM 1679 O O . LEU A 1 208 ? -21.532 -5.976 8.765 1.00 97.19 208 LEU A O 1
ATOM 1683 N N . GLY A 1 209 ? -22.607 -5.168 10.555 1.00 94.81 209 GLY A N 1
ATOM 1684 C CA . GLY A 1 209 ? -22.016 -6.134 11.458 1.00 94.81 209 GLY A CA 1
ATOM 1685 C C . GLY A 1 209 ? -22.924 -6.504 12.607 1.00 94.81 209 GLY A C 1
ATOM 1686 O O . GLY A 1 209 ? -23.991 -5.924 12.816 1.00 94.81 209 GLY A O 1
ATOM 1687 N N . TRP A 1 210 ? -22.473 -7.509 13.339 1.00 93.31 210 TRP A N 1
ATOM 1688 C CA . TRP A 1 210 ? -23.070 -7.979 14.572 1.00 93.31 210 TRP A CA 1
ATOM 1689 C C . TRP A 1 210 ? -21.983 -8.135 15.622 1.00 93.31 210 TRP A C 1
ATOM 1691 O O . TRP A 1 210 ? -20.898 -8.623 15.314 1.00 93.31 210 TRP A O 1
ATOM 1701 N N . GLN A 1 211 ? -22.290 -7.776 16.863 1.00 90.00 211 GLN A N 1
ATOM 1702 C CA . GLN A 1 211 ? -21.398 -7.927 18.006 1.00 90.00 211 GLN A CA 1
ATOM 1703 C C . GLN A 1 211 ? -22.142 -8.490 19.223 1.00 90.00 211 GLN A C 1
ATOM 1705 O O . GLN A 1 211 ? -23.323 -8.206 19.434 1.00 90.00 211 GLN A O 1
ATOM 1710 N N . GLY A 1 212 ? -21.433 -9.229 20.072 1.00 88.12 212 GLY A N 1
ATOM 1711 C CA . GLY A 1 212 ? -21.995 -9.791 21.297 1.00 88.12 212 GLY A CA 1
ATOM 1712 C C . GLY A 1 212 ? -20.930 -10.149 22.327 1.00 88.12 212 GLY A C 1
ATOM 1713 O O . GLY A 1 212 ? -19.738 -10.199 22.025 1.00 88.12 212 GLY A O 1
ATOM 1714 N N . LYS A 1 213 ? -21.365 -10.394 23.567 1.00 89.06 213 LYS A N 1
ATOM 1715 C CA . LYS A 1 213 ? -20.493 -10.858 24.654 1.00 89.06 213 LYS A CA 1
ATOM 1716 C C . LYS A 1 213 ? -21.182 -11.716 25.709 1.00 89.06 213 LYS A C 1
ATOM 1718 O O . LYS A 1 213 ? -22.282 -11.413 26.169 1.00 89.06 213 LYS A O 1
ATOM 1723 N N . ALA A 1 214 ? -20.519 -12.786 26.119 1.00 90.12 214 ALA A N 1
ATOM 1724 C CA . ALA A 1 214 ? -20.989 -13.739 27.111 1.00 90.12 214 ALA A CA 1
ATOM 1725 C C . ALA A 1 214 ? -20.243 -13.531 28.417 1.00 90.12 214 ALA A C 1
ATOM 1727 O O . ALA A 1 214 ? -19.013 -13.530 28.434 1.00 90.12 214 ALA A O 1
ATOM 1728 N N . LYS A 1 215 ? -20.992 -13.400 29.515 1.00 91.19 215 LYS A N 1
ATOM 1729 C CA . LYS A 1 215 ? -20.401 -13.486 30.848 1.00 91.19 215 LYS A CA 1
ATOM 1730 C C . LYS A 1 215 ? -19.996 -14.928 31.126 1.00 91.19 215 LYS A C 1
ATOM 1732 O O . LYS A 1 215 ? -20.759 -15.847 30.840 1.00 91.19 215 LYS A O 1
ATOM 1737 N N . MET A 1 216 ? -18.815 -15.085 31.698 1.00 90.75 216 MET A N 1
ATOM 1738 C CA . MET A 1 216 ? -18.204 -16.369 32.029 1.00 90.75 216 MET A CA 1
ATOM 1739 C C . MET A 1 216 ? -17.951 -16.464 33.552 1.00 90.75 216 MET A C 1
ATOM 1741 O O . MET A 1 216 ? -18.564 -15.724 34.326 1.00 90.75 216 MET A O 1
ATOM 1745 N N . HIS A 1 217 ? -17.127 -17.416 34.002 1.00 87.94 217 HIS A N 1
ATOM 1746 C CA . HIS A 1 217 ? -16.907 -17.739 35.417 1.00 87.94 217 HIS A CA 1
ATOM 1747 C C . HIS A 1 217 ? -15.606 -17.151 36.000 1.00 87.94 217 HIS A C 1
ATOM 1749 O O . HIS A 1 217 ? -14.574 -17.178 35.341 1.00 87.94 217 HIS A O 1
ATOM 1755 N N . GLU A 1 218 ? -15.672 -16.698 37.259 1.00 84.88 218 GLU A N 1
ATOM 1756 C CA . GLU A 1 218 ? -14.624 -16.212 38.189 1.00 84.88 218 GLU A CA 1
ATOM 1757 C C . GLU A 1 218 ? -13.367 -15.539 37.586 1.00 84.88 218 GLU A C 1
ATOM 1759 O O . GLU A 1 218 ? -13.189 -14.329 37.749 1.00 84.88 218 GLU A O 1
ATOM 1764 N N . TYR A 1 219 ? -12.512 -16.279 36.872 1.00 89.94 219 TYR A N 1
ATOM 1765 C CA . TYR A 1 219 ? -11.276 -15.775 36.257 1.00 89.94 219 TYR A CA 1
ATOM 1766 C C . TYR A 1 219 ? -11.459 -15.243 34.835 1.00 89.94 219 TYR A C 1
ATOM 1768 O O . TYR A 1 219 ? -10.910 -14.193 34.498 1.00 89.94 219 TYR A O 1
ATOM 1776 N N . ILE A 1 220 ? -12.235 -15.946 34.008 1.00 91.56 220 ILE A N 1
ATOM 1777 C CA . ILE A 1 220 ? -12.622 -15.494 32.671 1.00 91.56 220 ILE A CA 1
ATOM 1778 C C . ILE A 1 220 ? -14.006 -14.906 32.829 1.00 91.56 220 ILE A C 1
ATOM 1780 O O . ILE A 1 220 ? -14.967 -15.625 33.059 1.00 91.56 220 ILE A O 1
ATOM 1784 N N . GLN A 1 221 ? -14.124 -13.596 32.742 1.00 89.62 221 GLN A N 1
ATOM 1785 C CA . GLN A 1 221 ? -15.372 -12.933 33.108 1.00 89.62 221 GLN A CA 1
ATOM 1786 C C . GLN A 1 221 ? -16.233 -12.605 31.910 1.00 89.62 221 GLN A C 1
ATOM 1788 O O . GLN A 1 221 ? -17.454 -12.540 32.031 1.00 89.62 221 GLN A O 1
ATOM 1793 N N . GLU A 1 222 ? -15.604 -12.399 30.760 1.00 90.81 222 GLU A N 1
ATOM 1794 C CA . GLU A 1 222 ? -16.293 -12.027 29.540 1.00 90.81 222 GLU A CA 1
ATOM 1795 C C . GLU A 1 222 ? -15.560 -12.616 28.341 1.00 90.81 222 GLU A C 1
ATOM 1797 O O . GLU A 1 222 ? -14.331 -12.595 28.279 1.00 90.81 222 GLU A O 1
ATOM 1802 N N . ILE A 1 223 ? -16.329 -13.133 27.393 1.00 92.00 223 ILE A N 1
ATOM 1803 C CA . ILE A 1 223 ? -15.870 -13.392 26.033 1.00 92.00 223 ILE A CA 1
ATOM 1804 C C . ILE A 1 223 ? -16.712 -12.520 25.125 1.00 92.00 223 ILE A C 1
ATOM 1806 O O . ILE A 1 223 ? -17.936 -12.556 25.218 1.00 92.00 223 ILE A O 1
ATOM 1810 N N . SER A 1 224 ? -16.079 -11.750 24.257 1.00 90.62 224 SER A N 1
ATOM 1811 C CA . SER A 1 224 ? -16.746 -10.859 23.319 1.00 90.62 224 SER A CA 1
ATOM 1812 C C . SER A 1 224 ? -16.253 -11.094 21.901 1.00 90.62 224 SER A C 1
ATOM 1814 O O . SER A 1 224 ? -15.175 -11.643 21.666 1.00 90.62 224 SER A O 1
ATOM 1816 N N . GLY A 1 225 ? -17.074 -10.709 20.935 1.00 89.50 225 GLY A N 1
ATOM 1817 C CA . GLY A 1 225 ? -16.682 -10.768 19.542 1.00 89.50 225 GLY A CA 1
ATOM 1818 C C . GLY A 1 225 ? -17.639 -10.031 18.628 1.00 89.50 225 GLY A C 1
ATOM 1819 O O . GLY A 1 225 ? -18.759 -9.686 19.014 1.00 89.50 225 GLY A O 1
ATOM 1820 N N . TYR A 1 226 ? -17.175 -9.769 17.412 1.00 89.06 226 TYR A N 1
ATOM 1821 C CA . TYR A 1 226 ? -18.017 -9.281 16.327 1.00 89.06 226 TYR A CA 1
ATOM 1822 C C . TYR A 1 226 ? -17.628 -9.918 15.008 1.00 89.06 226 TYR A C 1
ATOM 1824 O O . TYR A 1 226 ? -16.514 -10.421 14.846 1.00 89.06 226 TYR A O 1
ATOM 1832 N N . ALA A 1 227 ? -18.558 -9.823 14.070 1.00 93.44 227 ALA A N 1
ATOM 1833 C CA . ALA A 1 227 ? -18.336 -10.054 12.660 1.00 93.44 227 ALA A CA 1
ATOM 1834 C C . ALA A 1 227 ? -18.923 -8.881 11.867 1.00 93.44 227 ALA A C 1
ATOM 1836 O O . ALA A 1 227 ? -19.991 -8.368 12.201 1.00 93.44 227 ALA A O 1
ATOM 1837 N N . GLU A 1 228 ? -18.228 -8.452 10.824 1.00 94.25 228 GLU A N 1
ATOM 1838 C CA . GLU A 1 228 ? -18.626 -7.349 9.952 1.00 94.25 228 GLU A CA 1
ATOM 1839 C C . GLU A 1 228 ? -18.372 -7.743 8.499 1.00 94.25 228 GLU A C 1
ATOM 1841 O O . GLU A 1 228 ? -17.335 -8.324 8.174 1.00 94.25 228 GLU A O 1
ATOM 1846 N N . LEU A 1 229 ? -19.317 -7.408 7.627 1.00 97.12 229 LEU A N 1
ATOM 1847 C CA . LEU A 1 229 ? -19.196 -7.527 6.181 1.00 97.12 229 LEU A CA 1
ATOM 1848 C C . LEU A 1 229 ? -19.443 -6.159 5.560 1.00 97.12 229 LEU A C 1
ATOM 1850 O O . LEU A 1 229 ? -20.382 -5.453 5.936 1.00 97.12 229 LEU A O 1
ATOM 1854 N N . GLY A 1 230 ? -18.613 -5.786 4.597 1.00 96.44 230 GLY A N 1
ATOM 1855 C CA . GLY A 1 230 ? -18.709 -4.491 3.950 1.00 96.44 230 GLY A CA 1
ATOM 1856 C C . GLY A 1 230 ? -18.303 -4.503 2.492 1.00 96.44 230 GLY A C 1
ATOM 1857 O O . GLY A 1 230 ? -17.787 -5.485 1.955 1.00 96.44 230 GLY A O 1
ATOM 1858 N N . VAL A 1 231 ? -18.556 -3.365 1.864 1.00 97.62 231 VAL A N 1
ATOM 1859 C CA . VAL A 1 231 ? -18.146 -3.055 0.503 1.00 97.62 231 VAL A CA 1
ATOM 1860 C C . VAL A 1 231 ? -17.311 -1.786 0.515 1.00 97.62 231 VAL A C 1
ATOM 1862 O O . VAL A 1 231 ? -17.613 -0.825 1.227 1.00 97.62 231 VAL A O 1
ATOM 1865 N N . THR A 1 232 ? -16.258 -1.782 -0.290 1.00 96.56 232 THR A N 1
ATOM 1866 C CA . THR A 1 232 ? -15.418 -0.610 -0.517 1.00 96.56 232 THR A CA 1
ATOM 1867 C C . THR A 1 232 ? -15.701 -0.060 -1.905 1.00 96.56 232 THR A C 1
ATOM 1869 O O . THR A 1 232 ? -15.616 -0.779 -2.904 1.00 96.56 232 THR A O 1
ATOM 1872 N N . ILE A 1 233 ? -16.060 1.218 -1.950 1.00 96.88 233 ILE A N 1
ATOM 1873 C CA . ILE A 1 233 ? -16.414 1.961 -3.152 1.00 96.88 233 ILE A CA 1
ATOM 1874 C C . ILE A 1 233 ? -15.219 2.852 -3.518 1.00 96.88 233 ILE A C 1
ATOM 1876 O O . ILE A 1 233 ? -14.792 3.659 -2.687 1.00 96.88 233 ILE A O 1
ATOM 1880 N N . PRO A 1 234 ? -14.685 2.743 -4.747 1.00 95.44 234 PRO A N 1
ATOM 1881 C CA . PRO A 1 234 ? -13.474 3.433 -5.156 1.00 95.44 234 PRO A CA 1
ATOM 1882 C C . PRO A 1 234 ? -13.705 4.931 -5.381 1.00 95.44 234 PRO A C 1
ATOM 1884 O O . PRO A 1 234 ? -13.942 5.385 -6.501 1.00 95.44 234 PRO A O 1
ATOM 1887 N N . THR A 1 235 ? -13.640 5.710 -4.307 1.00 94.69 235 THR A N 1
ATOM 1888 C CA . THR A 1 235 ? -13.730 7.177 -4.342 1.00 94.69 235 THR A CA 1
ATOM 1889 C C . THR A 1 235 ? -12.363 7.849 -4.469 1.00 94.69 235 THR A C 1
ATOM 1891 O O . THR A 1 235 ? -12.297 9.043 -4.772 1.00 94.69 235 THR A O 1
ATOM 1894 N N . ALA A 1 236 ? -11.267 7.107 -4.277 1.00 91.81 236 ALA A N 1
ATOM 1895 C CA . ALA A 1 236 ? -9.922 7.637 -4.442 1.00 91.81 236 ALA A CA 1
ATOM 1896 C C . ALA A 1 236 ? -9.555 7.880 -5.912 1.00 91.81 236 ALA A C 1
ATOM 1898 O O . ALA A 1 236 ? -10.020 7.205 -6.833 1.00 91.81 236 ALA A O 1
ATOM 1899 N N . SER A 1 237 ? -8.638 8.825 -6.141 1.00 89.62 237 SER A N 1
ATOM 1900 C CA . SER A 1 237 ? -8.052 9.005 -7.468 1.00 89.62 237 SER A CA 1
ATOM 1901 C C . SER A 1 237 ? -7.227 7.781 -7.858 1.00 89.62 237 SER A C 1
ATOM 1903 O O . SER A 1 237 ? -6.392 7.322 -7.075 1.00 89.62 237 SER A O 1
ATOM 1905 N N . LYS A 1 238 ? -7.419 7.314 -9.092 1.00 92.19 238 LYS A N 1
ATOM 1906 C CA . LYS A 1 238 ? -6.606 6.253 -9.690 1.00 92.19 238 LYS A CA 1
ATOM 1907 C C . LYS A 1 238 ? -5.150 6.690 -9.834 1.00 92.19 238 LYS A C 1
ATOM 1909 O O . LYS A 1 238 ? -4.844 7.882 -9.912 1.00 92.19 238 LYS A O 1
ATOM 1914 N N . THR A 1 239 ? -4.277 5.700 -9.915 1.00 91.25 239 THR A N 1
ATOM 1915 C CA . THR A 1 239 ? -2.862 5.846 -10.218 1.00 91.25 239 THR A CA 1
ATOM 1916 C C . THR A 1 239 ? -2.647 6.717 -11.464 1.00 91.25 239 THR A C 1
ATOM 1918 O O . THR A 1 239 ? -3.185 6.396 -12.529 1.00 91.25 239 THR A O 1
ATOM 1921 N N . PRO A 1 240 ? -1.833 7.783 -11.371 1.00 95.06 240 PRO A N 1
ATOM 1922 C CA . PRO A 1 240 ? -1.415 8.543 -12.540 1.00 95.06 240 PRO A CA 1
ATOM 1923 C C . PRO A 1 240 ? -0.510 7.699 -13.450 1.00 95.06 240 PRO A C 1
ATOM 1925 O O . PRO A 1 240 ? 0.450 7.080 -12.994 1.00 95.06 240 PRO A O 1
ATOM 1928 N N . LEU A 1 241 ? -0.793 7.692 -14.755 1.00 95.88 241 LEU A N 1
ATOM 1929 C CA . LEU A 1 241 ? 0.044 7.014 -15.758 1.00 95.88 241 LEU A CA 1
ATOM 1930 C C . LEU A 1 241 ? 1.175 7.902 -16.292 1.00 95.88 241 LEU A C 1
ATOM 1932 O O . LEU A 1 241 ? 1.940 7.470 -17.147 1.00 95.88 241 LEU A O 1
ATOM 1936 N N . ASP A 1 242 ? 1.265 9.145 -15.853 1.00 97.12 242 ASP A N 1
ATOM 1937 C CA . ASP A 1 242 ? 2.281 10.124 -16.237 1.00 97.12 242 ASP A CA 1
ATOM 1938 C C . ASP A 1 242 ? 3.357 10.306 -15.159 1.00 97.12 242 ASP A C 1
ATOM 1940 O O . ASP A 1 242 ? 4.325 11.029 -15.370 1.00 97.12 242 ASP A O 1
ATOM 1944 N N . GLN A 1 243 ? 3.248 9.623 -14.018 1.00 95.94 243 GLN A N 1
ATOM 1945 C CA . GLN A 1 243 ? 4.231 9.721 -12.941 1.00 95.94 243 GLN A CA 1
ATOM 1946 C C . GLN A 1 243 ? 5.030 8.437 -12.765 1.00 95.94 243 GLN A C 1
ATOM 1948 O O . GLN A 1 243 ? 4.479 7.339 -12.712 1.00 95.94 243 GLN A O 1
ATOM 1953 N N . VAL A 1 244 ? 6.349 8.591 -12.624 1.00 94.75 244 VAL A N 1
ATOM 1954 C CA . VAL A 1 244 ? 7.254 7.480 -12.304 1.00 94.75 244 VAL A CA 1
ATOM 1955 C C . VAL A 1 244 ? 7.083 7.048 -10.852 1.00 94.75 244 VAL A C 1
ATOM 1957 O O . VAL A 1 244 ? 6.939 5.864 -10.553 1.00 94.75 244 VAL A O 1
ATOM 1960 N N . VAL A 1 245 ? 7.111 8.026 -9.949 1.00 95.12 245 VAL A N 1
ATOM 1961 C CA . VAL A 1 245 ? 7.036 7.813 -8.509 1.00 95.12 245 VAL A CA 1
ATOM 1962 C C . VAL A 1 245 ? 5.674 8.285 -8.036 1.00 95.12 245 VAL A C 1
ATOM 1964 O O . VAL A 1 245 ? 5.387 9.475 -8.051 1.00 95.12 245 VAL A O 1
ATOM 1967 N N . TYR A 1 246 ? 4.837 7.350 -7.610 1.00 94.69 246 TYR A N 1
ATOM 1968 C CA . TYR A 1 246 ? 3.521 7.639 -7.057 1.00 94.69 246 TYR A CA 1
ATOM 1969 C C . TYR A 1 246 ? 3.164 6.594 -6.002 1.00 94.69 246 TYR A C 1
ATOM 1971 O O . TYR A 1 246 ? 3.739 5.506 -5.948 1.00 94.69 246 TYR A O 1
ATOM 1979 N N . VAL A 1 247 ? 2.175 6.926 -5.180 1.00 93.62 247 VAL A N 1
ATOM 1980 C CA . VAL A 1 247 ? 1.506 5.994 -4.273 1.00 93.62 247 VAL A CA 1
ATOM 1981 C C . VAL A 1 247 ? 0.011 6.260 -4.377 1.00 93.62 247 VAL A C 1
ATOM 1983 O O . VAL A 1 247 ? -0.422 7.411 -4.275 1.00 93.62 247 VAL A O 1
ATOM 1986 N N . ALA A 1 248 ? -0.775 5.211 -4.613 1.00 92.62 248 ALA A N 1
ATOM 1987 C CA . ALA A 1 248 ? -2.226 5.328 -4.619 1.00 92.62 248 ALA A CA 1
ATOM 1988 C C . ALA A 1 248 ? -2.717 5.668 -3.206 1.00 92.62 248 ALA A C 1
ATOM 1990 O O . ALA A 1 248 ? -2.306 5.042 -2.233 1.00 92.62 248 ALA A O 1
ATOM 1991 N N . ASN A 1 249 ? -3.629 6.634 -3.094 1.00 90.75 249 ASN A N 1
ATOM 1992 C CA . ASN A 1 249 ? -4.210 7.021 -1.805 1.00 90.75 249 ASN A CA 1
ATOM 1993 C C . ASN A 1 249 ? -5.216 5.985 -1.269 1.00 90.75 249 ASN A C 1
ATOM 1995 O O . ASN A 1 249 ? -5.793 6.209 -0.210 1.00 90.75 249 ASN A O 1
ATOM 1999 N N . SER A 1 250 ? -5.466 4.889 -1.991 1.00 92.12 250 SER A N 1
ATOM 2000 C CA . SER A 1 250 ? -6.315 3.766 -1.580 1.00 92.12 250 SER A CA 1
ATOM 2001 C C . SER A 1 250 ? -6.097 2.578 -2.536 1.00 92.12 250 SER A C 1
ATOM 2003 O O . SER A 1 250 ? -5.007 2.445 -3.095 1.00 92.12 250 SER A O 1
ATOM 2005 N N . TYR A 1 251 ? -7.111 1.748 -2.791 1.00 94.31 251 TYR A N 1
ATOM 2006 C CA . TYR A 1 251 ? -7.036 0.564 -3.649 1.00 94.31 251 TYR A CA 1
ATOM 2007 C C . TYR A 1 251 ? -7.168 0.889 -5.131 1.00 94.31 251 TYR A C 1
ATOM 2009 O O . TYR A 1 251 ? -7.825 0.168 -5.864 1.00 94.31 251 TYR A O 1
ATOM 2017 N N . ASP A 1 252 ? -6.565 1.988 -5.579 1.00 94.38 252 ASP A N 1
ATOM 2018 C CA . ASP A 1 252 ? -6.354 2.299 -6.996 1.00 94.38 252 ASP A CA 1
ATOM 2019 C C . ASP A 1 252 ? -7.587 2.099 -7.915 1.00 94.38 252 ASP A C 1
ATOM 2021 O O . ASP A 1 252 ? -7.493 1.633 -9.051 1.00 94.38 252 ASP A O 1
ATOM 2025 N N . GLY A 1 253 ? -8.779 2.450 -7.429 1.00 94.31 253 GLY A N 1
ATOM 2026 C CA . GLY A 1 253 ? -10.003 2.373 -8.225 1.00 94.31 253 GLY A CA 1
ATOM 2027 C C . GLY A 1 253 ? -10.723 1.017 -8.231 1.00 94.31 253 GLY A C 1
ATOM 2028 O O . GLY A 1 253 ? -11.681 0.872 -8.999 1.00 94.31 253 GLY A O 1
ATOM 2029 N N . PHE A 1 254 ? -10.285 0.047 -7.425 1.00 96.19 254 PHE A N 1
ATOM 2030 C CA . PHE A 1 254 ? -10.940 -1.252 -7.281 1.00 96.19 254 PHE A CA 1
ATOM 2031 C C . PHE A 1 254 ? -12.145 -1.182 -6.337 1.00 96.19 254 PHE A C 1
ATOM 2033 O O . PHE A 1 254 ? -12.074 -0.617 -5.247 1.00 96.19 254 PHE A O 1
ATOM 2040 N N . TYR A 1 255 ? -13.241 -1.830 -6.733 1.00 97.56 255 TYR A N 1
ATOM 2041 C CA . TYR A 1 255 ? -14.276 -2.231 -5.783 1.00 97.56 255 TYR A CA 1
ATOM 2042 C C . TYR A 1 255 ? -13.772 -3.433 -4.985 1.00 97.56 255 TYR A C 1
ATOM 2044 O O . TYR A 1 255 ? -13.092 -4.303 -5.541 1.00 97.56 255 TYR A O 1
ATOM 2052 N N . SER A 1 256 ? -14.139 -3.520 -3.709 1.00 97.19 256 SER A N 1
ATOM 2053 C CA . SER A 1 256 ? -13.819 -4.691 -2.891 1.00 97.19 256 SER A CA 1
ATOM 2054 C C . SER A 1 256 ? -14.947 -5.066 -1.944 1.00 97.19 256 SER A C 1
ATOM 2056 O O . SER A 1 256 ? -15.792 -4.239 -1.597 1.00 97.19 256 SER A O 1
ATOM 2058 N N . VAL A 1 257 ? -14.950 -6.329 -1.530 1.00 97.50 257 VAL A N 1
ATOM 2059 C CA . VAL A 1 257 ? -15.731 -6.816 -0.390 1.00 97.50 257 VAL A CA 1
ATOM 2060 C C . VAL A 1 257 ? -14.757 -7.064 0.748 1.00 97.50 257 VAL A C 1
ATOM 2062 O O . VAL A 1 257 ? -13.686 -7.639 0.535 1.00 97.50 257 VAL A O 1
ATOM 2065 N N . ASN A 1 258 ? -15.121 -6.634 1.953 1.00 94.88 258 ASN A N 1
ATOM 2066 C CA . ASN A 1 258 ? -14.336 -6.880 3.150 1.00 94.88 258 ASN A CA 1
ATOM 2067 C C . ASN A 1 258 ? -15.127 -7.681 4.182 1.00 94.88 258 ASN A C 1
ATOM 2069 O O . ASN A 1 258 ? -16.328 -7.484 4.355 1.00 94.88 258 ASN A O 1
ATOM 2073 N N . ALA A 1 259 ? -14.425 -8.553 4.895 1.00 95.44 259 ALA A N 1
ATOM 2074 C CA . ALA A 1 259 ? -14.941 -9.289 6.035 1.00 95.44 259 ALA A CA 1
ATOM 2075 C C . ALA A 1 259 ? -14.006 -9.083 7.221 1.00 95.44 259 ALA A C 1
ATOM 2077 O O . ALA A 1 259 ? -12.788 -9.179 7.073 1.00 95.44 259 ALA A O 1
ATOM 2078 N N . ARG A 1 260 ? -14.562 -8.791 8.395 1.00 92.75 260 ARG A N 1
ATOM 2079 C CA . ARG A 1 260 ? -13.799 -8.564 9.624 1.00 92.75 260 ARG A CA 1
ATOM 2080 C C . ARG A 1 260 ? -14.388 -9.361 10.764 1.00 92.75 260 ARG A C 1
ATOM 2082 O O . ARG A 1 260 ? -15.601 -9.545 10.838 1.00 92.75 260 ARG A O 1
ATOM 2089 N N . GLY A 1 261 ? -13.527 -9.792 11.669 1.00 92.12 261 GLY A N 1
ATOM 2090 C CA . GLY A 1 261 ? -13.932 -10.419 12.909 1.00 92.12 261 GLY A CA 1
ATOM 2091 C C . GLY A 1 261 ? -12.941 -10.129 14.018 1.00 92.12 261 GLY A C 1
ATOM 2092 O O . GLY A 1 261 ? -11.732 -10.060 13.791 1.00 92.12 261 GLY A O 1
ATOM 2093 N N . VAL A 1 262 ? -13.461 -9.970 15.228 1.00 90.31 262 VAL A N 1
ATOM 2094 C CA . VAL A 1 262 ? -12.647 -9.893 16.442 1.00 90.31 262 VAL A CA 1
ATOM 2095 C C . VAL A 1 262 ? -13.216 -10.821 17.482 1.00 90.31 262 VAL A C 1
ATOM 2097 O O . VAL A 1 262 ? -14.429 -11.002 17.582 1.00 90.31 262 VAL A O 1
ATOM 2100 N N . PHE A 1 263 ? -12.310 -11.372 18.268 1.00 92.62 263 PHE A N 1
ATOM 2101 C CA . PHE A 1 263 ? -12.591 -12.177 19.434 1.00 92.62 263 PHE A CA 1
ATOM 2102 C C . PHE A 1 263 ? -11.741 -11.657 20.591 1.00 92.62 263 PHE A C 1
ATOM 2104 O O . PHE A 1 263 ? -10.539 -11.463 20.428 1.00 92.62 263 PHE A O 1
ATOM 2111 N N . GLU A 1 264 ? -12.338 -11.425 21.752 1.00 92.44 264 GLU A N 1
ATOM 2112 C CA . GLU A 1 264 ? -11.654 -10.907 22.934 1.00 92.44 264 GLU A CA 1
ATOM 2113 C C . GLU A 1 264 ? -12.103 -11.670 24.186 1.00 92.44 264 GLU A C 1
ATOM 2115 O O . GLU A 1 264 ? -13.267 -12.034 24.342 1.00 92.44 264 GLU A O 1
ATOM 2120 N N . ILE A 1 265 ? -11.160 -11.916 25.092 1.00 93.06 265 ILE A N 1
ATOM 2121 C CA . ILE A 1 265 ? -11.383 -12.527 26.400 1.00 93.06 265 ILE A CA 1
ATOM 2122 C C . ILE A 1 265 ? -10.977 -11.517 27.471 1.00 93.06 265 ILE A C 1
ATOM 2124 O O . ILE A 1 265 ? -9.869 -10.981 27.430 1.00 93.06 265 ILE A O 1
ATOM 2128 N N . THR A 1 266 ? -11.845 -11.295 28.457 1.00 91.50 266 THR A N 1
ATOM 2129 C CA . THR A 1 266 ? -11.544 -10.539 29.677 1.00 91.50 266 THR A CA 1
ATOM 2130 C C . THR A 1 266 ? -11.193 -11.473 30.824 1.00 91.50 266 THR A C 1
ATOM 2132 O O . THR A 1 266 ? -12.008 -12.291 31.255 1.00 91.50 266 THR A O 1
ATOM 2135 N N . VAL A 1 267 ? -9.998 -11.276 31.371 1.00 93.06 267 VAL A N 1
ATOM 2136 C CA . VAL A 1 267 ? -9.447 -11.971 32.529 1.00 93.06 267 VAL A CA 1
ATOM 2137 C C . VAL A 1 267 ? -9.382 -11.005 33.714 1.00 93.06 267 VAL A C 1
ATOM 2139 O O . VAL A 1 267 ? -8.842 -9.900 33.609 1.00 93.06 267 VAL A O 1
ATOM 2142 N N . CYS A 1 268 ? -9.944 -11.414 34.853 1.00 89.38 268 CYS A N 1
ATOM 2143 C CA . CYS A 1 268 ? -9.877 -10.684 36.127 1.00 89.38 268 CYS A CA 1
ATOM 2144 C C . CYS A 1 268 ? -10.315 -9.199 36.071 1.00 89.38 268 CYS A C 1
ATOM 2146 O O . CYS A 1 268 ? -9.865 -8.393 36.874 1.00 89.38 268 CYS A O 1
ATOM 2148 N N . ASN A 1 269 ? -11.193 -8.809 35.146 1.00 84.81 269 ASN A N 1
ATOM 2149 C CA . ASN A 1 269 ? -11.738 -7.461 34.887 1.00 84.81 269 ASN A CA 1
ATOM 2150 C C . ASN A 1 269 ? -10.732 -6.441 34.343 1.00 84.81 269 ASN A C 1
ATOM 2152 O O . ASN A 1 269 ? -11.146 -5.481 33.686 1.00 84.81 269 ASN A O 1
ATOM 2156 N N . TRP A 1 270 ? -9.436 -6.634 34.570 1.00 87.12 270 TRP A N 1
ATOM 2157 C CA . TRP A 1 270 ? -8.398 -5.654 34.250 1.00 87.12 270 TRP A CA 1
ATOM 2158 C C . TRP A 1 270 ? -7.555 -6.027 33.027 1.00 87.12 270 TRP A C 1
ATOM 2160 O O . TRP A 1 270 ? -6.966 -5.134 32.427 1.00 87.12 270 TRP A O 1
ATOM 2170 N N . LEU A 1 271 ? -7.528 -7.292 32.600 1.00 91.50 271 LEU A N 1
ATOM 2171 C CA . LEU A 1 271 ? -6.740 -7.733 31.447 1.00 91.50 271 LEU A CA 1
ATOM 2172 C C . LEU A 1 271 ? -7.643 -8.259 30.339 1.00 91.50 271 LEU A C 1
ATOM 2174 O O . LEU A 1 271 ? -8.486 -9.113 30.584 1.00 91.50 271 LEU A O 1
ATOM 2178 N N . ASN A 1 272 ? -7.434 -7.796 29.113 1.00 91.69 272 ASN A N 1
ATOM 2179 C CA . ASN A 1 272 ? -8.065 -8.337 27.919 1.00 91.69 272 ASN A CA 1
ATOM 2180 C C . ASN A 1 272 ? -7.011 -8.865 26.961 1.00 91.69 272 ASN A C 1
ATOM 2182 O O . ASN A 1 272 ? -6.019 -8.189 26.709 1.00 91.69 272 ASN A O 1
ATOM 2186 N N . GLY A 1 273 ? -7.261 -10.042 26.402 1.00 92.81 273 GLY A N 1
ATOM 2187 C CA . GLY A 1 273 ? -6.517 -10.571 25.267 1.00 92.81 273 GLY A CA 1
ATOM 2188 C C . GLY A 1 273 ? -7.457 -10.751 24.088 1.00 92.81 273 GLY A C 1
ATOM 2189 O O . GLY A 1 273 ? -8.573 -11.230 24.280 1.00 92.81 273 GLY A O 1
ATOM 2190 N N . GLY A 1 274 ? -7.035 -10.374 22.886 1.00 92.12 274 GLY A N 1
ATOM 2191 C CA . GLY A 1 274 ? -7.889 -10.514 21.713 1.00 92.12 274 GLY A CA 1
ATOM 2192 C C . GLY A 1 274 ? -7.149 -10.833 20.427 1.00 92.12 274 GLY A C 1
ATOM 2193 O O . GLY A 1 274 ? -5.935 -10.654 20.313 1.00 92.12 274 GLY A O 1
ATOM 2194 N N . LEU A 1 275 ? -7.925 -11.326 19.468 1.00 93.44 275 LEU A N 1
ATOM 2195 C CA . LEU A 1 275 ? -7.537 -11.658 18.108 1.00 93.44 275 LEU A CA 1
ATOM 2196 C C . LEU A 1 275 ? -8.405 -10.867 17.135 1.00 93.44 275 LEU A C 1
ATOM 2198 O O . LEU A 1 275 ? -9.605 -10.705 17.347 1.00 93.44 275 LEU A O 1
ATOM 2202 N N . TYR A 1 276 ? -7.796 -10.414 16.051 1.00 91.38 276 TYR A N 1
ATOM 2203 C CA . TYR A 1 276 ? -8.429 -9.666 14.977 1.00 91.38 276 TYR A CA 1
ATOM 2204 C C . TYR A 1 276 ? -8.100 -10.326 13.644 1.00 91.38 276 TYR A C 1
ATOM 2206 O O . TYR A 1 276 ? -6.955 -10.715 13.407 1.00 91.38 276 TYR A O 1
ATOM 2214 N N . GLY A 1 277 ? -9.095 -10.413 12.770 1.00 92.25 277 GLY A N 1
ATOM 2215 C CA . GLY A 1 277 ? -8.934 -10.832 11.388 1.00 92.25 277 GLY A CA 1
ATOM 2216 C C . GLY A 1 277 ? -9.709 -9.917 10.451 1.00 92.25 277 GLY A C 1
ATOM 2217 O O . GLY A 1 277 ? -10.857 -9.567 10.716 1.00 92.25 277 GLY A O 1
ATOM 2218 N N . ASN A 1 278 ? -9.083 -9.548 9.343 1.00 92.69 278 ASN A N 1
ATOM 2219 C CA . ASN A 1 278 ? -9.680 -8.790 8.258 1.00 92.69 278 ASN A CA 1
ATOM 2220 C C . ASN A 1 278 ? -9.229 -9.378 6.923 1.00 92.69 278 ASN A C 1
ATOM 2222 O O . ASN A 1 278 ? -8.056 -9.705 6.730 1.00 92.69 278 ASN A O 1
ATOM 2226 N N . PHE A 1 279 ? -10.181 -9.506 6.015 1.00 95.50 279 PHE A N 1
ATOM 2227 C CA . PHE A 1 279 ? -10.003 -10.045 4.681 1.00 95.50 279 PHE A CA 1
ATOM 2228 C C . PHE A 1 279 ? -10.611 -9.080 3.670 1.00 95.50 279 PHE A C 1
ATOM 2230 O O . PHE A 1 279 ? -11.728 -8.604 3.872 1.00 95.50 279 PHE A O 1
ATOM 2237 N N . LEU A 1 280 ? -9.887 -8.802 2.586 1.00 96.62 280 LEU A N 1
ATOM 2238 C CA . LEU A 1 280 ? -10.374 -8.017 1.458 1.00 96.62 280 LEU A CA 1
ATOM 2239 C C . LEU A 1 280 ? -10.169 -8.787 0.160 1.00 96.62 280 LEU A C 1
ATOM 2241 O O . LEU A 1 280 ? -9.062 -9.252 -0.117 1.00 96.62 280 LEU A O 1
ATOM 2245 N N . THR A 1 281 ? -11.216 -8.836 -0.657 1.00 97.69 281 THR A N 1
ATOM 2246 C CA . THR A 1 281 ? -11.169 -9.381 -2.016 1.00 97.69 281 THR A CA 1
ATOM 2247 C C . THR A 1 281 ? -11.654 -8.347 -3.022 1.00 97.69 281 THR A C 1
ATOM 2249 O O . THR A 1 281 ? -12.594 -7.597 -2.745 1.00 97.69 281 THR A O 1
ATOM 2252 N N . PHE A 1 282 ? -10.994 -8.274 -4.174 1.00 97.69 282 PHE A N 1
ATOM 2253 C CA . PHE A 1 282 ? -11.206 -7.232 -5.174 1.00 97.69 282 PHE A CA 1
ATOM 2254 C C . PHE A 1 282 ? -11.939 -7.773 -6.396 1.00 97.69 282 PHE A C 1
ATOM 2256 O O . PHE A 1 282 ? -11.713 -8.900 -6.830 1.00 97.69 282 PHE A O 1
ATOM 2263 N N . PHE A 1 283 ? -12.790 -6.942 -6.993 1.00 98.06 283 PHE A N 1
ATOM 2264 C CA . PHE A 1 283 ? -13.387 -7.260 -8.286 1.00 98.06 283 PHE A CA 1
ATOM 2265 C C . PHE A 1 283 ? -12.407 -6.944 -9.415 1.00 98.06 283 PHE A C 1
ATOM 2267 O O . PHE A 1 283 ? -11.802 -5.874 -9.426 1.00 98.06 283 PHE A O 1
ATOM 2274 N N . ASN A 1 284 ? -12.297 -7.833 -10.403 1.00 97.81 284 ASN A N 1
ATOM 2275 C CA . ASN A 1 284 ? -11.438 -7.596 -11.563 1.00 97.81 284 ASN A CA 1
ATOM 2276 C C . ASN A 1 284 ? -11.829 -6.303 -12.293 1.00 97.81 284 ASN A C 1
ATOM 2278 O O . ASN A 1 284 ? -13.012 -6.018 -12.493 1.00 97.81 284 ASN A O 1
ATOM 2282 N N . GLN A 1 285 ? -10.834 -5.547 -12.756 1.00 96.75 285 GLN A N 1
ATOM 2283 C CA . GLN A 1 285 ? -11.055 -4.284 -13.460 1.00 96.75 285 GLN A CA 1
ATOM 2284 C C . GLN A 1 285 ? -10.216 -4.220 -14.732 1.00 96.75 285 GLN A C 1
ATOM 2286 O O . GLN A 1 285 ? -9.019 -4.483 -14.701 1.00 96.75 285 GLN A O 1
ATOM 2291 N N . SER A 1 286 ? -10.824 -3.804 -15.844 1.00 97.44 286 SER A N 1
ATOM 2292 C CA . SER A 1 286 ? -10.092 -3.533 -17.086 1.00 97.44 286 SER A CA 1
ATOM 2293 C C . SER A 1 286 ? -9.690 -2.065 -17.164 1.00 97.44 286 SER A C 1
ATOM 2295 O O . SER A 1 286 ? -10.518 -1.179 -16.936 1.00 97.44 286 SER A O 1
ATOM 2297 N N . ARG A 1 287 ? -8.419 -1.789 -17.462 1.00 96.81 287 ARG A N 1
ATOM 2298 C CA . ARG A 1 287 ? -7.897 -0.425 -17.640 1.00 96.81 287 ARG A CA 1
ATOM 2299 C C . ARG A 1 287 ? -6.552 -0.439 -18.355 1.00 96.81 287 ARG A C 1
ATOM 2301 O O . ARG A 1 287 ? -5.874 -1.457 -18.447 1.00 96.81 287 ARG A O 1
ATOM 2308 N N . THR A 1 288 ? -6.164 0.732 -18.838 1.00 97.56 288 THR A N 1
ATOM 2309 C CA . THR A 1 288 ? -4.823 0.961 -19.368 1.00 97.56 288 THR A CA 1
ATOM 2310 C C . THR A 1 288 ? -3.858 1.208 -18.219 1.00 97.56 288 THR A C 1
ATOM 2312 O O . THR A 1 288 ? -4.118 2.063 -17.372 1.00 97.56 288 THR A O 1
ATOM 2315 N N . ILE A 1 289 ? -2.746 0.478 -18.194 1.00 96.94 289 ILE A N 1
ATOM 2316 C CA . ILE A 1 289 ? -1.658 0.669 -17.228 1.00 96.94 289 ILE A CA 1
ATOM 2317 C C . ILE A 1 289 ? -0.308 0.606 -17.936 1.00 96.94 289 ILE A C 1
ATOM 2319 O O . ILE A 1 289 ? -0.228 0.236 -19.105 1.00 96.94 289 ILE A O 1
ATOM 2323 N N . ARG A 1 290 ? 0.760 0.950 -17.212 1.00 96.44 290 ARG A N 1
ATOM 2324 C CA . ARG A 1 290 ? 2.129 0.695 -17.663 1.00 96.44 290 ARG A CA 1
ATOM 2325 C C . ARG A 1 290 ? 2.528 -0.740 -17.334 1.00 96.44 290 ARG A C 1
ATOM 2327 O O . ARG A 1 290 ? 2.404 -1.141 -16.177 1.00 96.44 290 ARG A O 1
ATOM 2334 N N . MET A 1 291 ? 2.984 -1.492 -18.330 1.00 96.75 291 MET A N 1
ATOM 2335 C CA . MET A 1 291 ? 3.293 -2.922 -18.210 1.00 96.75 291 MET A CA 1
ATOM 2336 C C . MET A 1 291 ? 4.713 -3.211 -18.682 1.00 96.75 291 MET A C 1
ATOM 2338 O O . MET A 1 291 ? 5.202 -2.565 -19.605 1.00 96.75 291 MET A O 1
ATOM 2342 N N . ALA A 1 292 ? 5.375 -4.159 -18.018 1.00 96.38 292 ALA A N 1
ATOM 2343 C CA . ALA A 1 292 ? 6.716 -4.566 -18.406 1.00 96.38 292 ALA A CA 1
ATOM 2344 C C . ALA A 1 292 ? 6.688 -5.208 -19.799 1.00 96.38 292 ALA A C 1
ATOM 2346 O O . ALA A 1 292 ? 5.779 -5.975 -20.110 1.00 96.38 292 ALA A O 1
ATOM 2347 N N . THR A 1 293 ? 7.680 -4.893 -20.619 1.00 95.12 293 THR A N 1
ATOM 2348 C CA . THR A 1 293 ? 7.846 -5.439 -21.973 1.00 95.12 293 THR A CA 1
ATOM 2349 C C . THR A 1 293 ? 8.902 -6.540 -22.030 1.00 95.12 293 THR A C 1
ATOM 2351 O O . THR A 1 293 ? 9.022 -7.237 -23.032 1.00 95.12 293 THR A O 1
ATOM 2354 N N . ASP A 1 294 ? 9.642 -6.747 -20.939 1.00 93.44 294 ASP A N 1
ATOM 2355 C CA . ASP A 1 294 ? 10.619 -7.822 -20.815 1.00 93.44 294 ASP A CA 1
ATOM 2356 C C . ASP A 1 294 ? 10.721 -8.333 -19.375 1.00 93.44 294 ASP A C 1
ATOM 2358 O O . ASP A 1 294 ? 10.581 -7.569 -18.412 1.00 93.44 294 ASP A O 1
ATOM 2362 N N . LYS A 1 295 ? 11.029 -9.627 -19.217 1.00 93.31 295 LYS A N 1
ATOM 2363 C CA . LYS A 1 295 ? 11.077 -10.267 -17.898 1.00 93.31 295 LYS A CA 1
ATOM 2364 C C . LYS A 1 295 ? 12.164 -9.727 -16.978 1.00 93.31 295 LYS A C 1
ATOM 2366 O O . LYS A 1 295 ? 12.077 -9.894 -15.762 1.00 93.31 295 LYS A O 1
ATOM 2371 N N . THR A 1 296 ? 13.187 -9.110 -17.553 1.00 90.44 296 THR A N 1
ATOM 2372 C CA . THR A 1 296 ? 14.362 -8.604 -16.845 1.00 90.44 296 THR A CA 1
ATOM 2373 C C . THR A 1 296 ? 14.296 -7.101 -16.558 1.00 90.44 296 THR A C 1
ATOM 2375 O O . THR A 1 296 ? 15.241 -6.546 -15.985 1.00 90.44 296 THR A O 1
ATOM 2378 N N . GLN A 1 297 ? 13.186 -6.442 -16.911 1.00 91.56 297 GLN A N 1
ATOM 2379 C CA . GLN A 1 297 ? 12.876 -5.101 -16.421 1.00 91.56 297 GLN A CA 1
ATOM 2380 C C . GLN A 1 297 ? 12.645 -5.124 -14.907 1.00 91.56 297 GLN A C 1
ATOM 2382 O O . GLN A 1 297 ? 11.986 -6.010 -14.361 1.00 91.56 297 GLN A O 1
ATOM 2387 N N . SER A 1 298 ? 13.192 -4.127 -14.215 1.00 91.75 298 SER A N 1
ATOM 2388 C CA . SER A 1 298 ? 13.130 -4.028 -12.756 1.00 91.75 298 SER A CA 1
ATOM 2389 C C . SER A 1 298 ? 12.972 -2.582 -12.290 1.00 91.75 298 SER A C 1
ATOM 2391 O O . SER A 1 298 ? 13.285 -1.639 -13.019 1.00 91.75 298 SER A O 1
ATOM 2393 N N . GLY A 1 299 ? 12.521 -2.416 -11.045 1.00 92.25 299 GLY A N 1
ATOM 2394 C CA . GLY A 1 299 ? 12.344 -1.113 -10.407 1.00 92.25 299 GLY A CA 1
ATOM 2395 C C . GLY A 1 299 ? 11.014 -0.427 -10.741 1.00 92.25 299 GLY A C 1
ATOM 2396 O O . GLY A 1 299 ? 10.025 -1.065 -11.100 1.00 92.25 299 GLY A O 1
ATOM 2397 N N . LEU A 1 300 ? 10.968 0.895 -10.544 1.00 94.38 300 LEU A N 1
ATOM 2398 C CA . LEU A 1 300 ? 9.739 1.696 -10.640 1.00 94.38 300 LEU A CA 1
ATOM 2399 C C . LEU A 1 300 ? 9.390 2.166 -12.063 1.00 94.38 300 LEU A C 1
ATOM 2401 O O . LEU A 1 300 ? 8.210 2.374 -12.353 1.00 94.38 300 LEU A O 1
ATOM 2405 N N . VAL A 1 301 ? 10.377 2.330 -12.948 1.00 95.56 301 VAL A N 1
ATOM 2406 C CA . VAL A 1 301 ? 10.174 2.915 -14.285 1.00 95.56 301 VAL A CA 1
ATOM 2407 C C . VAL A 1 301 ? 9.740 1.843 -15.280 1.00 95.56 301 VAL A C 1
ATOM 2409 O O . VAL A 1 301 ? 10.437 0.855 -15.476 1.00 95.56 301 VAL A O 1
ATOM 2412 N N . ILE A 1 302 ? 8.600 2.071 -15.933 1.00 95.50 302 ILE A N 1
ATOM 2413 C CA . 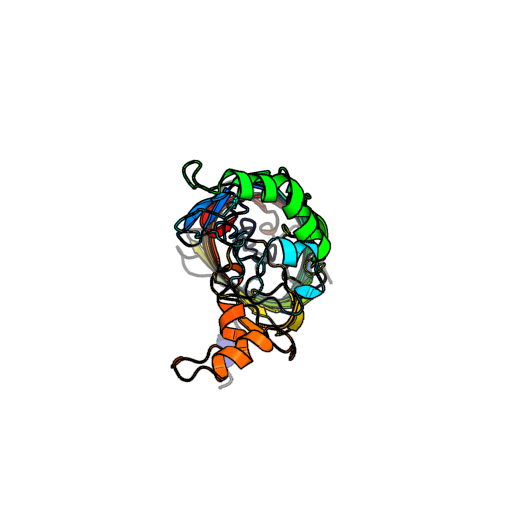ILE A 1 302 ? 8.067 1.231 -17.012 1.00 95.50 302 ILE A CA 1
ATOM 2414 C C . ILE A 1 302 ? 7.510 2.157 -18.094 1.00 95.50 302 ILE A C 1
ATOM 2416 O O . ILE A 1 302 ? 6.691 3.030 -17.799 1.00 95.50 302 ILE A O 1
ATOM 2420 N N . LEU A 1 303 ? 7.959 1.999 -19.337 1.00 94.81 303 LEU A N 1
ATOM 2421 C CA . LEU A 1 303 ? 7.673 2.965 -20.403 1.00 94.81 303 LEU A CA 1
ATOM 2422 C C . LEU A 1 303 ? 6.415 2.646 -21.213 1.00 94.81 303 LEU A C 1
ATOM 2424 O O . LEU A 1 303 ? 5.717 3.570 -21.629 1.00 94.81 303 LEU A O 1
ATOM 2428 N N . GLU A 1 304 ? 6.101 1.374 -21.428 1.00 95.25 304 GLU A N 1
ATOM 2429 C CA . GLU A 1 304 ? 5.017 1.004 -22.336 1.00 95.25 304 GLU A CA 1
ATOM 2430 C C . GLU A 1 304 ? 3.672 0.936 -21.616 1.00 95.25 304 GLU A C 1
ATOM 2432 O O . GLU A 1 304 ? 3.579 0.475 -20.474 1.00 95.25 304 GLU A O 1
ATOM 2437 N N . LYS A 1 305 ? 2.623 1.420 -22.286 1.00 96.44 305 LYS A N 1
ATOM 2438 C CA . LYS A 1 305 ? 1.237 1.329 -21.824 1.00 96.44 305 LYS A CA 1
ATOM 2439 C C . LYS A 1 305 ? 0.532 0.219 -22.591 1.00 96.44 305 LYS A C 1
ATOM 2441 O O . LYS A 1 305 ? 0.793 0.025 -23.767 1.00 96.44 305 LYS A O 1
ATOM 2446 N N . GLY A 1 306 ? -0.421 -0.441 -21.955 1.00 96.88 306 GLY A N 1
ATOM 2447 C CA . GLY A 1 306 ? -1.332 -1.336 -22.659 1.00 96.88 306 GLY A CA 1
ATOM 2448 C C . GLY A 1 306 ? -2.607 -1.570 -21.868 1.00 96.88 306 GLY A C 1
ATOM 2449 O O . GLY A 1 306 ? -2.697 -1.240 -20.679 1.00 96.88 306 GLY A O 1
ATOM 2450 N N . HIS A 1 307 ? -3.613 -2.100 -22.554 1.00 98.06 307 HIS A N 1
ATOM 2451 C CA . HIS A 1 307 ? -4.903 -2.426 -21.960 1.00 98.06 307 HIS A CA 1
ATOM 2452 C C . HIS A 1 307 ? -4.906 -3.848 -21.387 1.00 98.06 307 HIS A C 1
ATOM 2454 O O . HIS A 1 307 ? -4.542 -4.814 -22.061 1.00 98.06 307 HIS A O 1
ATOM 2460 N N . THR A 1 308 ? -5.333 -3.989 -20.134 1.00 97.88 308 THR A N 1
ATOM 2461 C CA . THR A 1 308 ? -5.323 -5.266 -19.413 1.00 97.88 308 THR A CA 1
ATOM 2462 C C . THR A 1 308 ? -6.501 -5.361 -18.455 1.00 97.88 308 THR A C 1
ATOM 2464 O O . THR A 1 308 ? -7.041 -4.343 -18.010 1.00 97.88 308 THR A O 1
ATOM 2467 N N . GLN A 1 309 ? -6.895 -6.591 -18.140 1.00 98.25 309 GLN A N 1
ATOM 2468 C CA . GLN A 1 309 ? -7.728 -6.900 -16.991 1.00 98.25 309 GLN A CA 1
ATOM 2469 C C . GLN A 1 309 ? -6.820 -7.176 -15.793 1.00 98.25 309 GLN A C 1
ATOM 2471 O O . GLN A 1 309 ? -5.960 -8.048 -15.839 1.00 98.25 309 GLN A O 1
ATOM 2476 N N . LEU A 1 310 ? -7.011 -6.419 -14.718 1.00 97.81 310 LEU A N 1
ATOM 2477 C CA . LEU A 1 310 ? -6.274 -6.582 -13.480 1.00 97.81 310 LEU A CA 1
ATOM 2478 C C . LEU A 1 310 ? -7.099 -7.390 -12.489 1.00 97.81 310 LEU A C 1
ATOM 2480 O O . LEU A 1 310 ? -8.256 -7.055 -12.216 1.00 97.81 310 LEU A O 1
ATOM 2484 N N . ASN A 1 311 ? -6.450 -8.378 -11.892 1.00 97.94 311 ASN A N 1
ATOM 2485 C CA . ASN A 1 311 ? -6.919 -9.094 -10.722 1.00 97.94 311 ASN A CA 1
ATOM 2486 C C . ASN A 1 311 ? -6.003 -8.729 -9.549 1.00 97.94 311 ASN A C 1
ATOM 2488 O O . ASN A 1 311 ? -4.860 -9.186 -9.473 1.00 97.94 311 ASN A O 1
ATOM 2492 N N . ALA A 1 312 ? -6.467 -7.830 -8.681 1.00 96.81 312 ALA A N 1
ATOM 2493 C CA . ALA A 1 312 ? -5.714 -7.457 -7.492 1.00 96.81 312 ALA A CA 1
ATOM 2494 C C . ALA A 1 312 ? -5.751 -8.610 -6.482 1.00 96.81 312 ALA A C 1
ATOM 2496 O O . ALA A 1 312 ? -6.826 -9.079 -6.113 1.00 96.81 312 ALA A O 1
ATOM 2497 N N . GLY A 1 313 ? -4.577 -9.042 -6.017 1.00 96.94 313 GLY A N 1
ATOM 2498 C CA . GLY A 1 313 ? -4.487 -10.104 -5.018 1.00 96.94 313 GLY A CA 1
ATOM 2499 C C . GLY A 1 313 ? -5.206 -9.736 -3.719 1.00 96.94 313 GLY A C 1
ATOM 2500 O O . GLY A 1 313 ? -5.236 -8.565 -3.325 1.00 96.94 313 GLY A O 1
ATOM 2501 N N . ASN A 1 314 ? -5.772 -10.737 -3.043 1.00 98.06 314 ASN A N 1
ATOM 2502 C CA . ASN A 1 314 ? -6.499 -10.533 -1.793 1.00 98.06 314 ASN A CA 1
ATOM 2503 C C . ASN A 1 314 ? -5.579 -9.991 -0.695 1.00 98.06 314 ASN A C 1
ATOM 2505 O O . ASN A 1 314 ? -4.374 -10.263 -0.687 1.00 98.06 314 ASN A O 1
ATOM 2509 N N . ILE A 1 315 ? -6.155 -9.266 0.264 1.00 97.31 315 ILE A N 1
ATOM 2510 C CA . ILE A 1 315 ? -5.432 -8.800 1.448 1.00 97.31 315 ILE A CA 1
ATOM 2511 C C . ILE A 1 315 ? -5.928 -9.531 2.687 1.00 97.31 315 ILE A C 1
ATOM 2513 O O . ILE A 1 315 ? -7.123 -9.570 2.972 1.00 97.31 315 ILE A O 1
ATOM 2517 N N . TRP A 1 316 ? -4.970 -10.028 3.459 1.00 96.38 316 TRP A N 1
ATOM 2518 C CA . TRP A 1 316 ? -5.159 -10.627 4.769 1.00 96.38 316 TRP A CA 1
ATOM 2519 C C . TRP A 1 316 ? -4.508 -9.735 5.819 1.00 96.38 316 TRP A C 1
ATOM 2521 O O . TRP A 1 316 ? -3.347 -9.355 5.668 1.00 96.38 316 TRP A O 1
ATOM 2531 N N . ASN A 1 317 ? -5.227 -9.423 6.891 1.00 95.00 317 ASN A N 1
ATOM 2532 C CA . ASN A 1 317 ? -4.680 -8.757 8.066 1.00 95.00 317 ASN A CA 1
ATOM 2533 C C . ASN A 1 317 ? -5.114 -9.511 9.324 1.00 95.00 317 ASN A C 1
ATOM 2535 O O . ASN A 1 317 ? -6.305 -9.660 9.586 1.00 95.00 317 ASN A O 1
ATOM 2539 N N . LEU A 1 318 ? -4.139 -9.993 10.084 1.00 95.06 318 LEU A N 1
ATOM 2540 C CA . LEU A 1 318 ? -4.329 -10.736 11.321 1.00 95.06 318 LEU A CA 1
ATOM 2541 C C . LEU A 1 318 ? -3.600 -10.013 12.441 1.00 95.06 318 LEU A C 1
ATOM 2543 O O . LEU A 1 318 ? -2.463 -9.581 12.257 1.00 95.06 318 LEU A O 1
ATOM 2547 N N . ALA A 1 319 ? -4.210 -9.916 13.614 1.00 94.38 319 ALA A N 1
ATOM 2548 C CA . ALA A 1 319 ? -3.560 -9.292 14.752 1.00 94.38 319 ALA A CA 1
ATOM 2549 C C . ALA A 1 319 ? -3.930 -9.957 16.075 1.00 94.38 319 ALA A C 1
ATOM 2551 O O . ALA A 1 319 ? -4.988 -10.568 16.212 1.00 94.38 319 ALA A O 1
ATOM 2552 N N . ALA A 1 320 ? -3.046 -9.806 17.052 1.00 94.75 320 ALA A N 1
ATOM 2553 C CA . ALA A 1 320 ? -3.255 -10.214 18.430 1.00 94.75 320 ALA A CA 1
ATOM 2554 C C . ALA A 1 320 ? -2.867 -9.066 19.360 1.00 94.75 320 ALA A C 1
ATOM 2556 O O . ALA A 1 320 ? -1.984 -8.268 19.031 1.00 94.75 320 ALA A O 1
ATOM 2557 N N . TYR A 1 321 ? -3.520 -8.967 20.514 1.00 94.12 321 TYR A N 1
ATOM 2558 C CA . TYR A 1 321 ? -3.265 -7.869 21.438 1.00 94.12 321 TYR A CA 1
ATOM 2559 C C . TYR A 1 321 ? -3.565 -8.180 22.888 1.00 94.12 321 TYR A C 1
ATOM 2561 O O . TYR A 1 321 ? -4.335 -9.085 23.211 1.00 94.12 321 TYR A O 1
ATOM 2569 N N . LEU A 1 322 ? -2.964 -7.355 23.741 1.00 93.62 322 LEU A N 1
ATOM 2570 C CA . LEU A 1 322 ? -3.227 -7.269 25.162 1.00 93.62 322 LEU A CA 1
ATOM 2571 C C . LEU A 1 322 ? -3.651 -5.845 25.503 1.00 93.62 322 LEU A C 1
ATOM 2573 O O . LEU A 1 322 ? -2.966 -4.873 25.186 1.00 93.62 322 LEU A O 1
ATOM 2577 N N . LYS A 1 323 ? -4.777 -5.734 26.196 1.00 91.19 323 LYS A N 1
ATOM 2578 C CA . LYS A 1 323 ? -5.362 -4.474 26.636 1.00 91.19 323 LYS A CA 1
ATOM 2579 C C . LYS A 1 323 ? -5.524 -4.500 28.147 1.00 91.19 323 LYS A C 1
ATOM 2581 O O . LYS A 1 323 ? -6.195 -5.370 28.696 1.00 91.19 323 LYS A O 1
ATOM 2586 N N . LEU A 1 324 ? -4.935 -3.524 28.820 1.00 90.56 324 LEU A N 1
ATOM 2587 C CA . LEU A 1 324 ? -5.192 -3.253 30.224 1.00 90.56 324 LEU A CA 1
ATOM 2588 C C . LEU A 1 324 ? -6.437 -2.374 30.303 1.00 90.56 324 LEU A C 1
ATOM 2590 O O . LEU A 1 324 ? -6.429 -1.206 29.909 1.00 90.56 324 LEU A O 1
ATOM 2594 N N . ASN A 1 325 ? -7.524 -2.976 30.773 1.00 77.06 325 ASN A N 1
ATOM 2595 C CA . ASN A 1 325 ? -8.743 -2.267 31.116 1.00 77.06 325 ASN A CA 1
ATOM 2596 C C . ASN A 1 325 ? -8.513 -1.360 32.322 1.00 77.06 325 ASN A C 1
ATOM 2598 O O . ASN A 1 325 ? -7.547 -1.553 33.060 1.00 77.06 325 ASN A O 1
ATOM 2602 N N . PRO A 1 326 ? -9.412 -0.391 32.541 1.00 68.19 326 PRO A N 1
ATOM 2603 C CA . PRO A 1 326 ? -9.152 0.741 33.404 1.00 68.19 326 PRO A CA 1
ATOM 2604 C C . PRO A 1 326 ? -8.625 0.383 34.787 1.00 68.19 326 PRO A C 1
ATOM 2606 O O . PRO A 1 326 ? -9.386 -0.003 35.668 1.00 68.19 326 PRO A O 1
ATOM 2609 N N . PHE A 1 327 ? -7.322 0.581 34.984 1.00 63.28 327 PHE A N 1
ATOM 2610 C CA . PHE A 1 327 ? -6.690 0.495 36.299 1.00 63.28 327 PHE A CA 1
ATOM 2611 C C . PHE A 1 327 ? -6.826 1.824 37.068 1.00 63.28 327 PHE A C 1
ATOM 2613 O O . PHE A 1 327 ? -6.722 1.846 38.290 1.00 63.28 327 PHE A O 1
ATOM 2620 N N . PHE A 1 328 ? -7.126 2.931 36.369 1.00 66.31 328 PHE A N 1
ATOM 2621 C CA . PHE A 1 328 ? -7.426 4.239 36.958 1.00 66.31 328 PHE A CA 1
ATOM 2622 C C . PHE A 1 328 ? -8.350 5.062 36.045 1.00 66.31 328 PHE A C 1
ATOM 2624 O O . PHE A 1 328 ? -7.988 5.377 34.915 1.00 66.31 328 PHE A O 1
ATOM 2631 N N . LYS A 1 329 ? -9.546 5.437 36.523 1.00 71.38 329 LYS A N 1
ATOM 2632 C CA . LYS A 1 329 ? -10.438 6.440 35.893 1.00 71.38 329 LYS A CA 1
ATOM 2633 C C . LYS A 1 329 ? -10.632 6.305 34.364 1.00 71.38 329 LYS A C 1
ATOM 2635 O O . LYS A 1 329 ? -10.573 7.301 33.655 1.00 71.38 329 LYS A O 1
ATOM 2640 N N . GLN A 1 330 ? -10.900 5.102 33.855 1.00 81.56 330 GLN A N 1
ATOM 2641 C CA . GLN A 1 330 ? -11.124 4.828 32.418 1.00 81.56 330 GLN A CA 1
ATOM 2642 C C . GLN A 1 330 ? -9.910 4.974 31.485 1.00 81.56 330 GLN A C 1
ATOM 2644 O O . GLN A 1 330 ? -10.080 4.992 30.264 1.00 81.56 330 GLN A O 1
ATOM 2649 N N . VAL A 1 331 ? -8.692 5.038 32.031 1.00 85.62 331 VAL A N 1
ATOM 2650 C CA . VAL A 1 331 ? -7.464 4.987 31.229 1.00 85.62 331 VAL A CA 1
ATOM 2651 C C . VAL A 1 331 ? -7.198 3.560 30.769 1.00 85.62 331 VAL A C 1
ATOM 2653 O O . VAL A 1 331 ? -7.156 2.643 31.583 1.00 85.62 331 VAL A O 1
ATOM 2656 N N . LEU A 1 332 ? -6.974 3.384 29.476 1.00 86.69 332 LEU A N 1
ATOM 2657 C CA . LEU A 1 332 ? -6.662 2.104 28.851 1.00 86.69 332 LEU A CA 1
ATOM 2658 C C . LEU A 1 332 ? -5.283 2.148 28.199 1.00 86.69 332 LEU A C 1
ATOM 2660 O O . LEU A 1 332 ? -4.880 3.168 27.636 1.00 86.69 332 LEU A O 1
ATOM 2664 N N . ILE A 1 333 ? -4.583 1.022 28.268 1.00 90.75 333 ILE A N 1
ATOM 2665 C CA . ILE A 1 333 ? -3.301 0.804 27.595 1.00 90.75 333 ILE A CA 1
ATOM 2666 C C . ILE A 1 333 ? -3.452 -0.445 26.741 1.00 90.75 333 ILE A C 1
ATOM 2668 O O . ILE A 1 333 ? -3.967 -1.456 27.213 1.00 90.75 333 ILE A O 1
ATOM 2672 N N . ASN A 1 334 ? -3.017 -0.376 25.490 1.00 90.75 334 ASN A N 1
ATOM 2673 C CA . ASN A 1 334 ? -3.130 -1.464 24.535 1.00 90.75 334 ASN A CA 1
ATOM 2674 C C . ASN A 1 334 ? -1.797 -1.654 23.812 1.00 90.75 334 ASN A C 1
ATOM 2676 O O . ASN A 1 334 ? -1.193 -0.685 23.341 1.00 90.75 334 ASN A O 1
ATOM 2680 N N . VAL A 1 335 ? -1.349 -2.904 23.746 1.00 94.38 335 VAL A N 1
ATOM 2681 C CA . VAL A 1 335 ? -0.187 -3.317 22.968 1.00 94.38 335 VAL A CA 1
ATOM 2682 C C . VAL A 1 335 ? -0.613 -4.451 22.055 1.00 94.38 335 VAL A C 1
ATOM 2684 O O . VAL A 1 335 ? -1.202 -5.436 22.501 1.00 94.38 335 VAL A O 1
ATOM 2687 N N . GLY A 1 336 ? -0.312 -4.306 20.773 1.00 94.44 336 GLY A N 1
ATOM 2688 C CA . GLY A 1 336 ? -0.715 -5.257 19.752 1.00 94.44 336 GLY A CA 1
ATOM 2689 C C . GLY A 1 336 ? 0.408 -5.592 18.791 1.00 94.44 336 GLY A C 1
ATOM 2690 O O . GLY A 1 336 ? 1.390 -4.864 18.655 1.00 94.44 336 GLY A O 1
ATOM 2691 N N . TYR A 1 337 ? 0.218 -6.694 18.086 1.00 96.00 337 TYR A N 1
ATOM 2692 C CA . TYR A 1 337 ? 1.015 -7.092 16.942 1.00 96.00 337 TYR A CA 1
ATOM 2693 C C . TYR A 1 337 ? 0.078 -7.428 15.789 1.00 96.00 337 TYR A C 1
ATOM 2695 O O . TYR A 1 337 ? -0.883 -8.172 15.991 1.00 96.00 337 TYR A O 1
ATOM 2703 N N . SER A 1 338 ? 0.373 -6.927 14.591 1.00 96.19 338 SER A N 1
ATOM 2704 C CA . SER A 1 338 ? -0.327 -7.326 13.371 1.00 96.19 338 SER A CA 1
ATOM 2705 C C . SER A 1 338 ? 0.617 -7.851 12.299 1.00 96.19 338 SER A C 1
ATOM 2707 O O . SER A 1 338 ? 1.790 -7.476 12.214 1.00 96.19 338 SER A O 1
ATOM 2709 N N . PHE A 1 339 ? 0.059 -8.718 11.463 1.00 96.62 339 PHE A N 1
ATOM 2710 C CA . PHE A 1 339 ? 0.625 -9.199 10.221 1.00 96.62 339 PHE A CA 1
ATOM 2711 C C . PHE A 1 339 ? -0.364 -8.923 9.094 1.00 96.62 339 PHE A C 1
ATOM 2713 O O . PHE A 1 339 ? -1.491 -9.416 9.106 1.00 96.62 339 PHE A O 1
ATOM 2720 N N . THR A 1 340 ? 0.078 -8.167 8.097 1.00 97.00 340 THR A N 1
ATOM 2721 C CA . THR A 1 340 ? -0.673 -7.946 6.863 1.00 97.00 340 THR A CA 1
ATOM 2722 C C . THR A 1 340 ? 0.076 -8.518 5.675 1.00 97.00 340 THR A C 1
ATOM 2724 O O . THR A 1 340 ? 1.294 -8.362 5.575 1.00 97.00 340 THR A O 1
ATOM 2727 N N . ARG A 1 341 ? -0.659 -9.118 4.739 1.00 97.50 341 ARG A N 1
ATOM 2728 C CA . ARG A 1 341 ? -0.144 -9.579 3.452 1.00 97.50 341 ARG A CA 1
ATOM 2729 C C . ARG A 1 341 ? -1.143 -9.305 2.336 1.00 97.50 341 ARG A C 1
ATOM 2731 O O . ARG A 1 341 ? -2.321 -9.600 2.500 1.00 97.50 341 ARG A O 1
ATOM 2738 N N . GLN A 1 342 ? -0.652 -8.839 1.192 1.00 97.88 342 GLN A N 1
ATOM 2739 C CA . GLN A 1 342 ? -1.391 -8.890 -0.068 1.00 97.88 342 GLN A CA 1
ATOM 2740 C C . GLN A 1 342 ? -0.818 -9.989 -0.961 1.00 97.88 342 GLN A C 1
ATOM 2742 O O . GLN A 1 342 ? 0.401 -10.124 -1.089 1.00 97.88 342 GLN A O 1
ATOM 2747 N N . GLU A 1 343 ? -1.695 -10.769 -1.579 1.00 98.50 343 GLU A N 1
ATOM 2748 C CA . GLU A 1 343 ? -1.335 -11.733 -2.616 1.00 98.50 343 GLU A CA 1
ATOM 2749 C C . GLU A 1 343 ? -0.848 -11.026 -3.896 1.00 98.50 343 GLU A C 1
ATOM 2751 O O . GLU A 1 343 ? -1.089 -9.832 -4.082 1.00 98.50 343 GLU A O 1
ATOM 2756 N N . PRO A 1 344 ? -0.138 -11.725 -4.797 1.00 98.25 344 PRO A N 1
ATOM 2757 C CA . PRO A 1 344 ? 0.276 -11.131 -6.061 1.00 98.25 344 PRO A CA 1
ATOM 2758 C C . PRO A 1 344 ? -0.916 -10.613 -6.878 1.00 98.25 344 PRO A C 1
ATOM 2760 O O . PRO A 1 344 ? -1.964 -11.250 -6.942 1.00 98.25 344 PRO A O 1
ATOM 2763 N N . THR A 1 345 ? -0.725 -9.478 -7.540 1.00 98.00 345 THR A N 1
ATOM 2764 C CA . THR A 1 345 ? -1.630 -8.979 -8.578 1.00 98.00 345 THR A CA 1
ATOM 2765 C C . THR A 1 345 ? -1.338 -9.712 -9.881 1.00 98.00 345 THR A C 1
ATOM 2767 O O . THR A 1 345 ? -0.174 -9.902 -10.237 1.00 98.00 345 THR A O 1
ATOM 2770 N N . HIS A 1 346 ? -2.385 -10.088 -10.606 1.00 98.31 346 HIS A N 1
ATOM 2771 C CA . HIS A 1 346 ? -2.275 -10.689 -11.929 1.00 98.31 346 HIS A CA 1
ATOM 2772 C C . HIS A 1 346 ? -2.814 -9.746 -13.004 1.00 98.31 346 HIS A C 1
ATOM 2774 O O . HIS A 1 346 ? -3.787 -9.020 -12.776 1.00 98.31 346 HIS A O 1
ATOM 2780 N N . LEU A 1 347 ? -2.163 -9.749 -14.162 1.00 98.25 347 LEU A N 1
ATOM 2781 C CA . LEU A 1 347 ? -2.555 -8.991 -15.343 1.00 98.25 347 LEU A CA 1
ATOM 2782 C C . LEU A 1 347 ? -2.867 -9.955 -16.486 1.00 98.25 347 LEU A C 1
ATOM 2784 O O . LEU A 1 347 ? -1.985 -10.719 -16.874 1.00 98.25 347 LEU A O 1
ATOM 2788 N N . ASP A 1 348 ? -4.067 -9.848 -17.054 1.00 98.12 348 ASP A N 1
ATOM 2789 C CA . ASP A 1 348 ? -4.432 -10.509 -18.310 1.00 98.12 348 ASP A CA 1
ATOM 2790 C C . ASP A 1 348 ? -4.401 -9.460 -19.427 1.00 98.12 348 ASP A C 1
ATOM 2792 O O . ASP A 1 348 ? -5.239 -8.544 -19.470 1.00 98.12 348 ASP A O 1
ATOM 2796 N N . VAL A 1 349 ? -3.415 -9.512 -20.316 1.00 97.88 349 VAL A N 1
ATOM 2797 C CA . VAL A 1 349 ? -3.251 -8.526 -21.388 1.00 97.88 349 VAL A CA 1
ATOM 2798 C C . VAL A 1 349 ? -4.379 -8.694 -22.406 1.00 97.88 349 VAL A C 1
ATOM 2800 O O . VAL A 1 349 ? -4.565 -9.749 -23.009 1.00 97.88 349 VAL A O 1
ATOM 2803 N N . ARG A 1 350 ? -5.153 -7.625 -22.618 1.00 97.44 350 ARG A N 1
ATOM 2804 C CA . ARG A 1 350 ? -6.264 -7.589 -23.589 1.00 97.44 350 ARG A CA 1
ATOM 2805 C C . ARG A 1 350 ? -5.905 -6.825 -24.860 1.00 97.44 350 ARG A C 1
ATOM 2807 O O . ARG A 1 350 ? -6.636 -6.880 -25.843 1.00 97.44 350 ARG A O 1
ATOM 2814 N N . ASP A 1 351 ? -4.780 -6.124 -24.845 1.00 95.38 351 ASP A N 1
ATOM 2815 C CA . ASP A 1 351 ? -4.264 -5.396 -25.989 1.00 95.38 351 ASP A CA 1
ATOM 2816 C C . ASP A 1 351 ? -3.628 -6.347 -27.017 1.00 95.38 351 ASP A C 1
ATOM 2818 O O . ASP A 1 351 ? -2.613 -7.008 -26.770 1.00 95.38 351 ASP A O 1
ATOM 2822 N N . SER A 1 352 ? -4.243 -6.420 -28.198 1.00 94.81 352 SER A N 1
ATOM 2823 C CA . SER A 1 352 ? -3.747 -7.242 -29.307 1.00 94.81 352 SER A CA 1
ATOM 2824 C C . SER A 1 352 ? -2.399 -6.761 -29.855 1.00 94.81 352 SER A C 1
ATOM 2826 O O . SER A 1 352 ? -1.604 -7.597 -30.286 1.00 94.81 352 SER A O 1
ATOM 2828 N N . THR A 1 353 ? -2.098 -5.464 -29.749 1.00 95.06 353 THR A N 1
ATOM 2829 C CA . THR A 1 353 ? -0.884 -4.846 -30.304 1.00 95.06 353 THR A CA 1
ATOM 2830 C C . THR A 1 353 ? 0.307 -4.916 -29.350 1.00 95.06 353 THR A C 1
ATOM 2832 O O . THR A 1 353 ? 1.441 -5.053 -29.799 1.00 95.06 353 THR A O 1
ATOM 2835 N N . PHE A 1 354 ? 0.063 -4.924 -28.036 1.00 96.19 354 PHE A N 1
ATOM 2836 C CA . PHE A 1 354 ? 1.113 -4.993 -27.015 1.00 96.19 354 PHE A CA 1
ATOM 2837 C C . PHE A 1 354 ? 1.972 -6.262 -27.160 1.00 96.19 354 PHE A C 1
ATOM 2839 O O . PHE A 1 354 ? 1.423 -7.364 -27.130 1.00 96.19 354 PHE A O 1
ATOM 2846 N N . LEU A 1 355 ? 3.295 -6.128 -27.307 1.00 95.00 355 LEU A N 1
ATOM 2847 C CA . LEU A 1 355 ? 4.256 -7.229 -27.526 1.00 95.00 355 LEU A CA 1
ATOM 2848 C C . LEU A 1 355 ? 3.932 -8.160 -28.712 1.00 95.00 355 LEU A C 1
ATOM 2850 O O . LEU A 1 355 ? 4.405 -9.296 -28.756 1.00 95.00 355 LEU A O 1
ATOM 2854 N N . SER A 1 356 ? 3.110 -7.729 -29.668 1.00 94.69 356 SER A N 1
ATOM 2855 C CA . SER A 1 356 ? 2.756 -8.542 -30.836 1.00 94.69 356 SER A CA 1
ATOM 2856 C C . SER A 1 356 ? 3.975 -8.987 -31.656 1.00 94.69 356 SER A C 1
ATOM 2858 O O . SER A 1 356 ? 4.056 -10.162 -32.021 1.00 94.69 356 SER A O 1
ATOM 2860 N N . THR A 1 357 ? 4.952 -8.102 -31.871 1.00 93.00 357 THR A N 1
ATOM 2861 C CA . THR A 1 357 ? 6.166 -8.375 -32.651 1.00 93.00 357 THR A CA 1
ATOM 2862 C C . THR A 1 357 ? 7.050 -9.402 -31.946 1.00 93.00 357 THR A C 1
ATOM 2864 O O . THR A 1 357 ? 7.470 -10.390 -32.550 1.00 93.00 357 THR A O 1
ATOM 2867 N N . TYR A 1 358 ? 7.285 -9.208 -30.644 1.00 91.75 358 TYR A N 1
ATOM 2868 C CA . TYR A 1 358 ? 8.096 -10.113 -29.826 1.00 91.75 358 TYR A CA 1
ATOM 2869 C C . TYR A 1 358 ? 7.486 -11.518 -29.750 1.00 91.75 358 TYR A C 1
ATOM 2871 O O . TYR A 1 358 ? 8.174 -12.513 -29.978 1.00 91.75 358 TYR A O 1
ATOM 2879 N N . ILE A 1 359 ? 6.180 -11.607 -29.483 1.00 94.38 359 ILE A N 1
ATOM 2880 C CA . ILE A 1 359 ? 5.487 -12.893 -29.366 1.00 94.38 359 ILE A CA 1
ATOM 2881 C C . ILE A 1 359 ? 5.463 -13.625 -30.711 1.00 94.38 359 ILE A C 1
ATOM 2883 O O . ILE A 1 359 ? 5.691 -14.833 -30.742 1.00 94.38 359 ILE A O 1
ATOM 2887 N N . ALA A 1 360 ? 5.252 -12.921 -31.828 1.00 93.75 360 ALA A N 1
ATOM 2888 C CA . ALA A 1 360 ? 5.319 -13.528 -33.157 1.00 93.75 360 ALA A CA 1
ATOM 2889 C C . ALA A 1 360 ? 6.719 -14.097 -33.459 1.00 93.75 360 ALA A C 1
ATOM 2891 O O . ALA A 1 360 ? 6.828 -15.222 -33.950 1.00 93.75 360 ALA A O 1
ATOM 2892 N N . ALA A 1 361 ? 7.783 -13.364 -33.110 1.00 91.69 361 ALA A N 1
ATOM 2893 C CA . ALA A 1 361 ? 9.160 -13.831 -33.270 1.00 91.69 361 ALA A CA 1
ATOM 2894 C C . ALA A 1 361 ? 9.451 -15.080 -32.415 1.00 91.69 361 ALA A C 1
ATOM 2896 O O . ALA A 1 361 ? 9.962 -16.069 -32.937 1.00 91.69 361 ALA A O 1
ATOM 2897 N N . GLN A 1 362 ? 9.048 -15.078 -31.138 1.00 91.19 362 GLN A N 1
ATOM 2898 C CA . GLN A 1 362 ? 9.164 -16.241 -30.242 1.00 91.19 362 GLN A CA 1
ATOM 2899 C C . GLN A 1 362 ? 8.390 -17.458 -30.763 1.00 91.19 362 GLN A C 1
ATOM 2901 O O . GLN A 1 362 ? 8.841 -18.594 -30.649 1.00 91.19 362 GLN A O 1
ATOM 2906 N N . GLN A 1 363 ? 7.212 -17.243 -31.353 1.00 90.94 363 GLN A N 1
ATOM 2907 C CA . GLN A 1 363 ? 6.397 -18.330 -31.892 1.00 90.94 363 GLN A CA 1
ATOM 2908 C C . GLN A 1 363 ? 6.985 -18.961 -33.158 1.00 90.94 363 GLN A C 1
ATOM 2910 O O . GLN A 1 363 ? 6.737 -20.153 -33.380 1.00 90.94 363 GLN A O 1
ATOM 2915 N N . ALA A 1 364 ? 7.717 -18.179 -33.957 1.00 94.00 364 ALA A N 1
ATOM 2916 C CA . ALA A 1 364 ? 8.367 -18.609 -35.192 1.00 94.00 364 ALA A CA 1
ATOM 2917 C C . ALA A 1 364 ? 9.709 -19.325 -34.958 1.00 94.00 364 ALA A C 1
ATOM 2919 O O . ALA A 1 364 ? 10.127 -20.117 -35.804 1.00 94.00 364 ALA A O 1
ATOM 2920 N N . ASP A 1 365 ? 10.374 -19.081 -33.827 1.00 92.06 365 ASP A N 1
ATOM 2921 C CA . ASP A 1 365 ? 11.631 -19.742 -33.482 1.00 92.06 365 ASP A CA 1
ATOM 2922 C C . ASP A 1 365 ? 11.391 -21.191 -33.024 1.00 92.06 365 ASP A C 1
ATOM 2924 O O . ASP A 1 365 ? 10.914 -21.463 -31.921 1.00 92.06 365 ASP A O 1
ATOM 2928 N N . ALA A 1 366 ? 11.741 -22.148 -33.886 1.00 92.56 366 ALA A N 1
ATOM 2929 C CA . ALA A 1 366 ? 11.588 -23.576 -33.615 1.00 92.56 366 ALA A CA 1
ATOM 2930 C C . ALA A 1 366 ? 12.506 -24.098 -32.492 1.00 92.56 366 ALA A C 1
ATOM 2932 O O . ALA A 1 366 ? 12.276 -25.199 -31.991 1.00 92.56 366 ALA A O 1
ATOM 2933 N N . SER A 1 367 ? 13.538 -23.341 -32.098 1.00 93.81 367 SER A N 1
ATOM 2934 C CA . SER A 1 367 ? 14.443 -23.723 -31.007 1.00 93.81 367 SER A CA 1
ATOM 2935 C C . SER A 1 367 ? 13.854 -23.456 -29.615 1.00 93.81 367 SER A C 1
ATOM 2937 O O . SER A 1 367 ? 14.294 -24.050 -28.627 1.00 93.81 367 SER A O 1
ATOM 2939 N N . VAL A 1 368 ? 12.827 -22.605 -29.524 1.00 89.00 368 VAL A N 1
ATOM 2940 C CA . VAL A 1 368 ? 12.186 -22.226 -28.263 1.00 89.00 368 VAL A CA 1
ATOM 2941 C C . VAL A 1 368 ? 11.142 -23.274 -27.866 1.00 89.00 368 VAL A C 1
ATOM 2943 O O . VAL A 1 368 ? 10.051 -23.352 -28.429 1.00 89.00 368 VAL A O 1
ATOM 2946 N N . ILE A 1 369 ? 11.468 -24.078 -26.849 1.00 88.25 369 ILE A N 1
ATOM 2947 C CA . ILE A 1 369 ? 10.575 -25.128 -26.323 1.00 88.25 369 ILE A CA 1
ATOM 2948 C C . ILE A 1 369 ? 9.380 -24.516 -25.575 1.00 88.25 369 ILE A C 1
ATOM 2950 O O . ILE A 1 369 ? 8.248 -24.977 -25.721 1.00 88.25 369 ILE A O 1
ATOM 2954 N N . TYR A 1 370 ? 9.624 -23.476 -24.772 1.00 89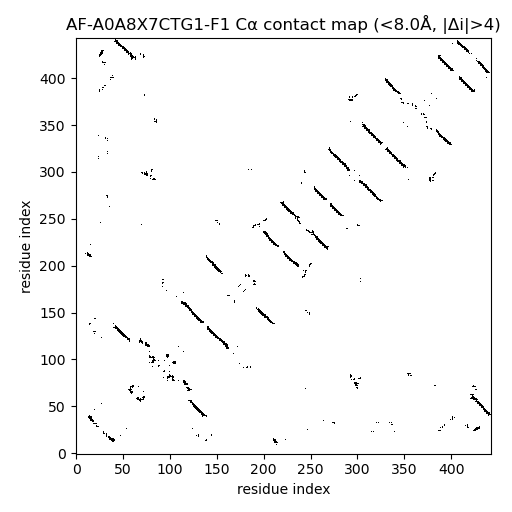.94 370 TYR A N 1
ATOM 2955 C CA . TYR A 1 370 ? 8.588 -22.781 -24.009 1.00 89.94 370 TYR A CA 1
ATOM 2956 C C . TYR A 1 370 ? 8.250 -21.450 -24.675 1.00 89.94 370 TYR A C 1
ATOM 2958 O O . TYR A 1 370 ? 9.034 -20.505 -24.614 1.00 89.94 370 TYR A O 1
ATOM 2966 N N . LYS A 1 371 ? 7.074 -21.372 -25.300 1.00 91.50 371 LYS A N 1
ATOM 2967 C CA . LYS A 1 371 ? 6.598 -20.151 -25.954 1.00 91.50 371 LYS A CA 1
ATOM 2968 C C . LYS A 1 371 ? 6.001 -19.219 -24.909 1.00 91.50 371 LYS A C 1
ATOM 2970 O O . LYS A 1 371 ? 4.905 -19.469 -24.412 1.00 91.50 371 LYS A O 1
ATOM 2975 N N . GLU A 1 372 ? 6.738 -18.166 -24.579 1.00 92.81 372 GLU A N 1
ATOM 2976 C CA . GLU A 1 372 ? 6.275 -17.156 -23.633 1.00 92.81 372 GLU A CA 1
ATOM 2977 C 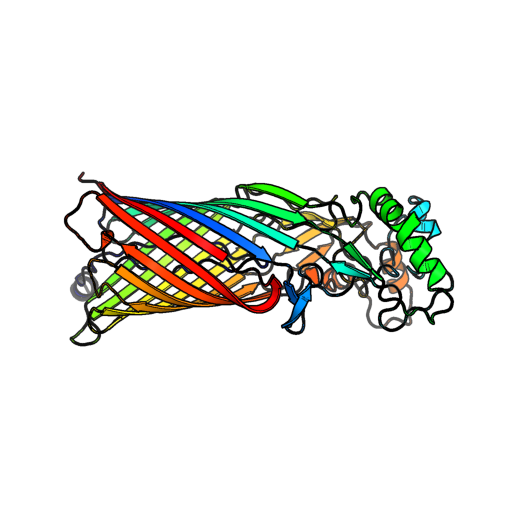C . GLU A 1 372 ? 5.006 -16.460 -24.137 1.00 92.81 372 GLU A C 1
ATOM 2979 O O . GLU A 1 372 ? 4.844 -16.197 -25.331 1.00 92.81 372 GLU A O 1
ATOM 2984 N N . THR A 1 373 ? 4.104 -16.149 -23.210 1.00 95.50 373 THR A N 1
ATOM 2985 C CA . THR A 1 373 ? 2.908 -15.343 -23.479 1.00 95.50 373 THR A CA 1
ATOM 2986 C C . THR A 1 373 ? 3.121 -13.881 -23.076 1.00 95.50 373 THR A C 1
ATOM 2988 O O . THR A 1 373 ? 4.030 -13.554 -22.311 1.00 95.50 373 THR A O 1
ATOM 2991 N N . LYS A 1 374 ? 2.249 -12.976 -23.547 1.00 96.31 374 LYS A N 1
ATOM 2992 C CA . LYS A 1 374 ? 2.232 -11.574 -23.080 1.00 96.31 374 LYS A CA 1
ATOM 2993 C C . LYS A 1 374 ? 2.067 -11.511 -21.560 1.00 96.31 374 LYS A C 1
ATOM 2995 O O . LYS A 1 374 ? 2.750 -10.734 -20.897 1.00 96.31 374 LYS A O 1
ATOM 3000 N N . ASP A 1 375 ? 1.204 -12.374 -21.027 1.00 97.38 375 ASP A N 1
ATOM 3001 C CA . ASP A 1 375 ? 0.896 -12.464 -19.603 1.00 97.38 375 ASP A CA 1
ATOM 3002 C C . ASP A 1 375 ? 2.124 -12.925 -18.801 1.00 97.38 375 ASP A C 1
ATOM 3004 O O . ASP A 1 375 ? 2.411 -12.353 -17.749 1.00 97.38 375 ASP A O 1
ATOM 3008 N N . ASP A 1 376 ? 2.915 -13.873 -19.318 1.00 96.88 376 ASP A N 1
ATOM 3009 C CA . ASP A 1 376 ? 4.162 -14.320 -18.674 1.00 96.88 376 ASP A CA 1
ATOM 3010 C C . ASP A 1 376 ? 5.177 -13.183 -18.511 1.00 96.88 376 ASP A C 1
ATOM 3012 O O . ASP A 1 376 ? 5.866 -13.099 -17.488 1.00 96.88 376 ASP A O 1
ATOM 3016 N N . VAL A 1 377 ? 5.284 -12.316 -19.522 1.00 96.75 377 VAL A N 1
ATOM 3017 C CA . VAL A 1 377 ? 6.204 -11.174 -19.512 1.00 96.75 377 VAL A CA 1
ATOM 3018 C C . VAL A 1 377 ? 5.728 -10.114 -18.523 1.00 96.75 377 VAL A C 1
ATOM 3020 O O . VAL A 1 377 ? 6.481 -9.723 -17.634 1.00 96.75 377 VAL A O 1
ATOM 3023 N N . VAL A 1 378 ? 4.467 -9.677 -18.603 1.00 97.50 378 VAL A N 1
ATOM 3024 C CA . VAL A 1 378 ? 3.979 -8.601 -17.721 1.00 97.50 378 VAL A CA 1
ATOM 3025 C C . VAL A 1 378 ? 3.931 -9.034 -16.252 1.00 97.50 378 VAL A C 1
ATOM 3027 O O . VAL A 1 378 ? 4.253 -8.233 -15.372 1.00 97.50 378 VAL A O 1
ATOM 3030 N N . ASN A 1 379 ? 3.588 -10.299 -15.968 1.00 97.88 379 ASN A N 1
ATOM 3031 C CA . ASN A 1 379 ? 3.471 -10.833 -14.605 1.00 97.88 379 ASN A CA 1
ATOM 3032 C C . ASN A 1 379 ? 4.820 -11.216 -13.970 1.00 97.88 379 ASN A C 1
ATOM 3034 O O . ASN A 1 379 ? 4.871 -11.565 -12.779 1.00 97.88 379 ASN A O 1
ATOM 3038 N N . SER A 1 380 ? 5.933 -11.127 -14.707 1.00 96.69 380 SER A N 1
ATOM 3039 C CA . SER A 1 380 ? 7.272 -11.220 -14.113 1.00 96.69 380 SER A CA 1
ATOM 3040 C C . SER A 1 380 ? 7.613 -9.981 -13.275 1.00 96.69 380 SER A C 1
ATOM 3042 O O . SER A 1 380 ? 8.450 -10.063 -12.372 1.00 96.69 380 SER A O 1
ATOM 3044 N N . ASN A 1 381 ? 6.938 -8.856 -13.539 1.00 96.31 381 ASN A N 1
ATOM 3045 C CA . ASN A 1 381 ? 7.187 -7.579 -12.894 1.00 96.31 381 ASN A CA 1
ATOM 3046 C C . ASN A 1 381 ? 7.107 -7.699 -11.366 1.00 96.31 381 ASN A C 1
ATOM 3048 O O . ASN A 1 381 ? 6.076 -8.030 -10.775 1.00 96.31 381 ASN A O 1
ATOM 3052 N N . VAL A 1 382 ? 8.216 -7.366 -10.713 1.00 95.25 382 VAL A N 1
ATOM 3053 C CA . VAL A 1 382 ? 8.388 -7.430 -9.257 1.00 95.25 382 VAL A CA 1
ATOM 3054 C C . VAL A 1 382 ? 7.388 -6.575 -8.471 1.00 95.25 382 VAL A C 1
ATOM 3056 O O . VAL A 1 382 ? 7.131 -6.877 -7.306 1.00 95.25 382 VAL A O 1
ATOM 3059 N N . ARG A 1 383 ? 6.796 -5.549 -9.096 1.00 95.12 383 ARG A N 1
ATOM 3060 C CA . ARG A 1 383 ? 5.768 -4.679 -8.499 1.00 95.12 383 ARG A CA 1
ATOM 3061 C C . ARG A 1 383 ? 4.415 -5.364 -8.322 1.00 95.12 383 ARG A C 1
ATOM 3063 O O . ARG A 1 383 ? 3.613 -4.911 -7.516 1.00 95.12 383 ARG A O 1
ATOM 3070 N N . LEU A 1 384 ? 4.166 -6.428 -9.083 1.00 96.81 384 LEU A N 1
ATOM 3071 C CA . LEU A 1 384 ? 2.933 -7.214 -9.021 1.00 96.81 384 LEU A CA 1
ATOM 3072 C C . LEU A 1 384 ? 3.028 -8.357 -8.008 1.00 96.81 384 LEU A C 1
ATOM 3074 O O . LEU A 1 384 ? 2.041 -9.033 -7.741 1.00 96.81 384 LEU A O 1
ATOM 3078 N N . LYS A 1 385 ? 4.217 -8.611 -7.454 1.00 97.56 385 LYS A N 1
ATOM 3079 C CA . LYS A 1 385 ? 4.415 -9.668 -6.464 1.00 97.56 385 LYS A CA 1
ATOM 3080 C C . LYS A 1 385 ? 3.831 -9.267 -5.113 1.00 97.56 385 LYS A C 1
ATOM 3082 O O . LYS A 1 385 ? 3.575 -8.099 -4.839 1.00 97.56 385 LYS A O 1
ATOM 3087 N N . ASP A 1 386 ? 3.676 -10.270 -4.262 1.00 97.56 386 ASP A N 1
ATOM 3088 C CA . ASP A 1 386 ? 3.182 -10.106 -2.904 1.00 97.56 386 ASP A CA 1
ATOM 3089 C C . ASP A 1 386 ? 4.019 -9.119 -2.074 1.00 97.56 386 ASP A C 1
ATOM 3091 O O . ASP A 1 386 ? 5.247 -9.010 -2.232 1.00 97.56 386 ASP A O 1
ATOM 3095 N N . TRP A 1 387 ? 3.340 -8.454 -1.141 1.00 98.06 387 TRP A N 1
ATOM 3096 C CA . TRP A 1 387 ? 3.957 -7.667 -0.078 1.00 98.06 387 TRP A CA 1
ATOM 3097 C C . TRP A 1 387 ? 3.414 -8.094 1.281 1.00 98.06 387 TRP A C 1
ATOM 3099 O O . TRP A 1 387 ? 2.307 -8.626 1.395 1.00 98.06 387 TRP A O 1
ATOM 3109 N N . SER A 1 388 ? 4.206 -7.861 2.322 1.00 98.31 388 SER A N 1
ATOM 3110 C CA . SER A 1 388 ? 3.793 -8.096 3.701 1.00 98.31 388 SER A CA 1
ATOM 3111 C C . SER A 1 388 ? 4.401 -7.087 4.668 1.00 98.31 388 SER A C 1
ATOM 3113 O O . SER A 1 388 ? 5.408 -6.430 4.375 1.00 98.31 388 SER A O 1
ATOM 3115 N N . GLN A 1 389 ? 3.776 -6.951 5.833 1.00 98.06 389 GLN A N 1
ATOM 3116 C CA . GLN A 1 389 ? 4.222 -6.057 6.891 1.00 98.06 389 GLN A CA 1
ATOM 3117 C C . GLN A 1 389 ? 3.863 -6.626 8.264 1.00 98.06 389 GLN A C 1
ATOM 3119 O O . GLN A 1 389 ? 2.783 -7.183 8.455 1.00 98.06 389 GLN A O 1
ATOM 3124 N N . HIS A 1 390 ? 4.777 -6.452 9.212 1.00 98.06 390 HIS A N 1
ATOM 3125 C CA . HIS A 1 390 ? 4.605 -6.772 10.619 1.00 98.06 390 HIS A CA 1
ATOM 3126 C C . HIS A 1 390 ? 4.747 -5.493 11.428 1.00 98.06 390 HIS A C 1
ATOM 3128 O O . HIS A 1 390 ? 5.745 -4.777 11.289 1.00 98.06 390 HIS A O 1
ATOM 3134 N N . VAL A 1 391 ? 3.762 -5.213 12.271 1.00 97.44 391 VAL A N 1
ATOM 3135 C CA . VAL A 1 391 ? 3.668 -3.942 12.988 1.00 97.44 391 VAL A CA 1
ATOM 3136 C C . VAL A 1 391 ? 3.443 -4.210 14.468 1.00 97.44 391 VAL A C 1
ATOM 3138 O O . VAL A 1 391 ? 2.607 -5.033 14.837 1.00 97.44 391 VAL A O 1
ATOM 3141 N N . LEU A 1 392 ? 4.203 -3.512 15.311 1.00 97.56 392 LEU A N 1
ATOM 3142 C CA . LEU A 1 392 ? 3.910 -3.376 16.732 1.00 97.56 392 LEU A CA 1
ATOM 3143 C C . LEU A 1 392 ? 3.078 -2.127 16.956 1.00 97.56 392 LEU A C 1
ATOM 3145 O O . LEU A 1 392 ? 3.370 -1.064 16.411 1.00 97.56 392 LEU A O 1
ATOM 3149 N N . HIS A 1 393 ? 2.071 -2.260 17.797 1.00 95.88 393 HIS A N 1
ATOM 3150 C CA . HIS A 1 393 ? 1.103 -1.216 18.053 1.00 95.88 393 HIS A CA 1
ATOM 3151 C C . HIS A 1 393 ? 1.111 -0.850 19.520 1.00 95.88 393 HIS A C 1
ATOM 3153 O O . HIS A 1 393 ? 1.060 -1.727 20.382 1.00 95.88 393 HIS A O 1
ATOM 3159 N N . PHE A 1 394 ? 1.113 0.446 19.789 1.00 94.94 394 PHE A N 1
ATOM 3160 C CA . PHE A 1 394 ? 1.038 0.995 21.129 1.00 94.94 394 PHE A CA 1
ATOM 3161 C C . PHE A 1 394 ? -0.073 2.021 21.161 1.00 94.94 394 PHE A C 1
ATOM 3163 O O . PHE A 1 394 ? -0.137 2.904 20.306 1.00 94.94 394 PHE A O 1
ATOM 3170 N N . GLN A 1 395 ? -0.943 1.929 22.154 1.00 92.69 395 GLN A N 1
ATOM 3171 C CA . GLN A 1 395 ? -2.011 2.892 22.321 1.00 92.69 395 GLN A CA 1
ATOM 3172 C C . GLN A 1 395 ? -2.284 3.139 23.796 1.00 92.69 395 GLN A C 1
ATOM 3174 O O . GLN A 1 395 ? -2.304 2.223 24.616 1.00 92.69 395 GLN A O 1
ATOM 3179 N N . ILE A 1 396 ? -2.532 4.401 24.109 1.00 92.19 396 ILE A N 1
ATOM 3180 C CA . ILE A 1 396 ? -3.047 4.842 25.396 1.00 92.19 396 ILE A CA 1
ATOM 3181 C C . ILE A 1 396 ? -4.272 5.706 25.141 1.00 92.19 396 ILE A C 1
ATOM 3183 O O . ILE A 1 396 ? -4.334 6.440 24.153 1.00 92.19 396 ILE A O 1
ATOM 3187 N N . GLY A 1 397 ? -5.269 5.626 26.008 1.00 89.62 397 GLY A N 1
ATOM 3188 C CA . GLY A 1 397 ? -6.445 6.458 25.842 1.00 89.62 397 GLY A CA 1
ATOM 3189 C C . GLY A 1 397 ? -7.347 6.507 27.051 1.00 89.62 397 GLY A C 1
ATOM 3190 O O . GLY A 1 397 ? -7.091 5.894 28.083 1.00 89.62 397 GLY A O 1
ATOM 3191 N N . TYR A 1 398 ? -8.421 7.256 26.881 1.00 88.38 398 TYR A N 1
ATOM 3192 C CA . TYR A 1 398 ? -9.521 7.402 27.808 1.00 88.38 398 TYR A CA 1
ATOM 3193 C C . TYR A 1 398 ? -10.811 7.007 27.090 1.00 88.38 398 TYR A C 1
ATOM 3195 O O . TYR A 1 398 ? -11.085 7.495 25.989 1.00 88.38 398 TYR A O 1
ATOM 3203 N N . ASP A 1 399 ? -11.607 6.137 27.712 1.00 86.06 399 ASP A N 1
ATOM 3204 C CA . ASP A 1 399 ? -12.870 5.664 27.143 1.00 86.06 399 ASP A CA 1
ATOM 3205 C C . ASP A 1 399 ? -14.026 5.745 28.149 1.00 86.06 399 ASP A C 1
ATOM 3207 O O . ASP A 1 399 ? -14.208 4.876 29.005 1.00 86.06 399 ASP A O 1
ATOM 3211 N N . ALA A 1 400 ? -14.859 6.782 28.024 1.00 85.06 400 ALA A N 1
ATOM 3212 C CA . ALA A 1 400 ? -16.035 6.945 28.875 1.00 85.06 400 ALA A CA 1
ATOM 3213 C C . ALA A 1 400 ? -17.220 6.044 28.482 1.00 85.06 400 ALA A C 1
ATOM 3215 O O . ALA A 1 400 ? -18.241 6.063 29.174 1.00 85.06 400 ALA A O 1
ATOM 3216 N N . THR A 1 401 ? -17.136 5.257 27.401 1.00 78.38 401 THR A N 1
ATOM 3217 C CA . THR A 1 401 ? -18.244 4.372 26.980 1.00 78.38 401 THR A CA 1
ATOM 3218 C C . THR A 1 401 ? -18.496 3.242 27.971 1.00 78.38 401 THR A C 1
ATOM 3220 O O . THR A 1 401 ? -19.621 2.761 28.088 1.00 78.38 401 THR A O 1
ATOM 3223 N N . ALA A 1 402 ? -17.485 2.874 28.762 1.00 69.44 402 ALA A N 1
ATOM 3224 C CA . ALA A 1 402 ? -17.642 1.928 29.859 1.00 69.44 402 ALA A CA 1
ATOM 3225 C C . ALA A 1 402 ? -18.596 2.442 30.959 1.00 69.44 402 ALA A C 1
ATOM 3227 O O . ALA A 1 402 ? -19.108 1.643 31.744 1.00 69.44 402 ALA A O 1
ATOM 3228 N N . ILE A 1 403 ? -18.871 3.752 31.020 1.00 74.81 403 ILE A N 1
ATOM 3229 C CA . ILE A 1 403 ? -19.791 4.341 31.995 1.00 74.81 403 ILE A CA 1
ATOM 3230 C C . ILE A 1 403 ? -21.214 4.340 31.419 1.00 74.81 403 ILE A C 1
ATOM 3232 O O . ILE A 1 403 ? -21.606 5.211 30.641 1.00 74.81 403 ILE A O 1
ATOM 3236 N N . ASN A 1 404 ? -22.015 3.355 31.826 1.00 66.56 404 ASN A N 1
ATOM 3237 C CA . ASN A 1 404 ? -23.334 3.097 31.236 1.00 66.56 404 ASN A CA 1
ATOM 3238 C C . ASN A 1 404 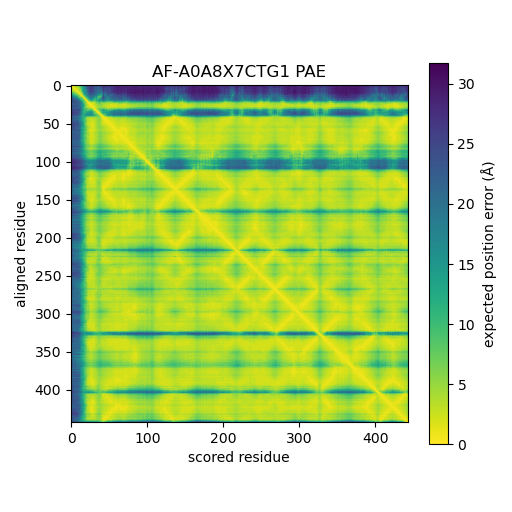? -24.359 4.231 31.400 1.00 66.56 404 ASN A C 1
ATOM 3240 O O . ASN A 1 404 ? -25.281 4.314 30.591 1.00 66.56 404 ASN A O 1
ATOM 3244 N N . ASN A 1 405 ? -24.175 5.142 32.356 1.00 77.06 405 ASN A N 1
ATOM 3245 C CA . ASN A 1 405 ? -25.214 6.099 32.752 1.00 77.06 405 ASN A CA 1
ATOM 3246 C C . ASN A 1 405 ? -25.189 7.435 31.996 1.00 77.06 405 ASN A C 1
ATOM 3248 O O . ASN A 1 405 ? -26.099 8.243 32.165 1.00 77.06 405 ASN A O 1
ATOM 3252 N N . TYR A 1 406 ? -24.177 7.694 31.167 1.00 84.12 406 TYR A N 1
ATOM 3253 C CA . TYR A 1 406 ? -24.100 8.958 30.433 1.00 84.12 406 TYR A CA 1
ATOM 3254 C C . TYR A 1 406 ? -24.694 8.839 29.032 1.00 84.12 406 TYR A C 1
ATOM 3256 O O . TYR A 1 406 ? -24.416 7.877 28.313 1.00 84.12 406 TYR A O 1
ATOM 3264 N N . LYS A 1 407 ? -25.484 9.852 28.646 1.00 90.38 407 LYS A N 1
ATOM 3265 C CA . LYS A 1 407 ? -25.988 10.052 27.276 1.00 90.38 407 LYS A CA 1
ATOM 3266 C C . LYS A 1 407 ? -24.851 10.288 26.277 1.00 90.38 407 LYS A C 1
ATOM 3268 O O . LYS A 1 407 ? -24.961 9.907 25.117 1.00 90.38 407 LYS A O 1
ATOM 3273 N N . TYR A 1 408 ? -23.776 10.912 26.749 1.00 91.12 408 TYR A N 1
ATOM 3274 C CA . TYR A 1 408 ? -22.602 11.290 25.978 1.00 91.12 408 TYR A CA 1
ATOM 3275 C C . TYR A 1 408 ? -21.374 10.594 26.559 1.00 91.12 408 TYR A C 1
ATOM 3277 O O . TYR A 1 408 ? -21.059 10.776 27.735 1.00 91.12 408 TYR A O 1
ATOM 3285 N N . SER A 1 409 ? -20.677 9.816 25.738 1.00 90.56 409 SER A N 1
ATOM 3286 C CA . SER A 1 409 ? -19.482 9.076 26.143 1.00 90.56 409 SER A CA 1
ATOM 3287 C C . SER A 1 409 ? -18.307 9.460 25.241 1.00 90.56 409 SER A C 1
ATOM 3289 O O . SER A 1 409 ? -18.179 8.905 24.146 1.00 90.56 409 SER A O 1
ATOM 3291 N N . PRO A 1 410 ? -17.473 10.434 25.650 1.00 90.56 410 PRO A N 1
ATOM 3292 C CA . PRO A 1 410 ? -16.303 10.834 24.880 1.00 90.56 410 PRO A CA 1
ATOM 3293 C C . PRO A 1 410 ? -15.194 9.784 24.949 1.00 90.56 410 PRO A C 1
ATOM 3295 O O . PRO A 1 410 ? -15.038 9.074 25.947 1.00 90.56 410 PRO A O 1
ATOM 3298 N N . THR A 1 411 ? -14.384 9.727 23.897 1.00 88.88 411 THR A N 1
ATOM 3299 C CA . THR A 1 411 ? -13.218 8.846 23.824 1.00 88.88 411 THR A CA 1
ATOM 3300 C C . THR A 1 411 ? -12.041 9.571 23.197 1.00 88.88 411 THR A C 1
ATOM 3302 O O . THR A 1 411 ? -12.232 10.297 22.222 1.00 88.88 411 THR A O 1
ATOM 3305 N N . ILE A 1 412 ? -10.844 9.378 23.746 1.00 90.00 412 ILE A N 1
ATOM 3306 C CA . ILE A 1 412 ? -9.611 10.024 23.281 1.00 90.00 412 ILE A CA 1
ATOM 3307 C C . ILE A 1 412 ? -8.486 8.994 23.302 1.00 90.00 412 ILE A C 1
ATOM 3309 O O . ILE A 1 412 ? -8.303 8.322 24.314 1.00 90.00 412 ILE A O 1
ATOM 3313 N N . TYR A 1 413 ? -7.712 8.890 22.224 1.00 90.00 413 TYR A N 1
ATOM 3314 C CA . TYR A 1 413 ? -6.560 7.987 22.143 1.00 90.00 413 TYR A CA 1
ATOM 3315 C C . TYR A 1 413 ? -5.353 8.669 21.533 1.00 90.00 413 TYR A C 1
ATOM 3317 O O . TYR A 1 413 ? -5.489 9.518 20.655 1.00 90.00 413 TYR A O 1
ATOM 3325 N N . LEU A 1 414 ? -4.184 8.199 21.943 1.00 93.44 414 LEU A N 1
ATOM 3326 C CA . LEU A 1 414 ? -2.905 8.396 21.284 1.00 93.44 414 LEU A CA 1
ATOM 3327 C C . LEU A 1 414 ? -2.370 7.018 20.891 1.00 93.44 414 LEU A C 1
ATOM 3329 O O . LEU A 1 414 ? -2.413 6.086 21.695 1.00 93.44 414 LEU A O 1
ATOM 3333 N N . SER A 1 415 ? -1.875 6.885 19.667 1.00 95.00 415 SER A N 1
ATOM 3334 C CA . SER A 1 415 ? -1.345 5.636 19.126 1.00 95.00 415 SER A CA 1
ATOM 3335 C C . SER A 1 415 ? -0.016 5.844 18.413 1.00 95.00 415 SER A C 1
ATOM 3337 O O . SER A 1 415 ? 0.154 6.842 17.711 1.00 95.00 415 SER A O 1
ATOM 3339 N N . TYR A 1 416 ? 0.874 4.864 18.530 1.00 96.38 416 TYR A N 1
ATOM 3340 C CA . TYR A 1 416 ? 2.102 4.745 17.754 1.00 96.38 416 TYR A CA 1
ATOM 3341 C C . TYR A 1 416 ? 2.180 3.344 17.138 1.00 96.38 416 TYR A C 1
ATOM 3343 O O . TYR A 1 416 ? 2.105 2.342 17.851 1.00 96.38 416 TYR A O 1
ATOM 3351 N N . ASP A 1 417 ? 2.319 3.289 15.818 1.00 96.75 417 ASP A N 1
ATOM 3352 C CA . ASP A 1 417 ? 2.375 2.061 15.029 1.00 96.75 417 ASP A CA 1
ATOM 3353 C C . ASP A 1 417 ? 3.777 1.940 14.402 1.00 96.75 417 ASP A C 1
ATOM 3355 O O . ASP A 1 417 ? 4.195 2.786 13.605 1.00 96.75 417 ASP A O 1
ATOM 3359 N N . CYS A 1 418 ? 4.517 0.896 14.783 1.00 97.62 418 CYS A N 1
ATOM 3360 C CA . CYS A 1 418 ? 5.932 0.694 14.475 1.00 97.62 418 CYS A CA 1
ATOM 3361 C C . CYS A 1 418 ? 6.129 -0.548 13.579 1.00 97.62 418 CYS A C 1
ATOM 3363 O O . CYS A 1 418 ? 6.025 -1.679 14.067 1.00 97.62 418 CYS A O 1
ATOM 3365 N N . PRO A 1 419 ? 6.404 -0.393 12.271 1.00 97.75 419 PRO A N 1
ATOM 3366 C CA . PRO A 1 419 ? 6.743 -1.499 11.387 1.00 97.75 419 PRO A CA 1
ATOM 3367 C C . PRO A 1 419 ? 8.118 -2.074 11.746 1.00 97.75 419 PRO A C 1
ATOM 3369 O O . PRO A 1 419 ? 9.150 -1.406 11.638 1.00 97.75 419 PRO A O 1
ATOM 3372 N N . ILE A 1 420 ? 8.136 -3.345 12.146 1.00 98.06 420 ILE A N 1
ATOM 3373 C CA . ILE A 1 420 ? 9.355 -4.035 12.590 1.00 98.06 420 ILE A CA 1
ATOM 3374 C C . ILE A 1 420 ? 9.961 -4.921 11.501 1.00 98.06 420 ILE A C 1
ATOM 3376 O O . ILE A 1 420 ? 11.185 -5.036 11.415 1.00 98.06 420 ILE A O 1
ATOM 3380 N N . TYR A 1 421 ? 9.134 -5.476 10.614 1.00 98.31 421 TYR A N 1
ATOM 3381 C CA . TYR A 1 421 ? 9.557 -6.362 9.529 1.00 98.31 421 TYR A CA 1
ATOM 3382 C C . TYR A 1 421 ? 8.585 -6.268 8.349 1.00 98.31 421 TYR A C 1
ATOM 3384 O O . TYR A 1 421 ? 7.423 -5.899 8.525 1.00 98.31 421 TYR A O 1
ATOM 3392 N N . GLY A 1 422 ? 9.029 -6.614 7.146 1.00 98.25 422 GLY A N 1
ATOM 3393 C CA . GLY A 1 422 ? 8.172 -6.606 5.967 1.00 98.25 422 GLY A CA 1
ATOM 3394 C C . GLY A 1 422 ? 8.884 -7.092 4.715 1.00 98.25 422 GLY A C 1
ATOM 3395 O O . GLY A 1 422 ? 10.085 -7.347 4.732 1.00 98.25 422 GLY A O 1
ATOM 3396 N N . LYS A 1 423 ? 8.120 -7.197 3.630 1.00 98.50 423 LYS A N 1
ATOM 3397 C CA . LYS A 1 423 ? 8.579 -7.556 2.287 1.00 98.50 423 LYS A CA 1
ATOM 3398 C C . LYS A 1 423 ? 7.885 -6.644 1.285 1.00 98.50 423 LYS A C 1
ATOM 3400 O O . LYS A 1 423 ? 6.656 -6.584 1.290 1.00 98.50 423 LYS A O 1
ATOM 3405 N N . ARG A 1 424 ? 8.650 -5.959 0.430 1.00 97.94 424 ARG A N 1
ATOM 3406 C CA . ARG A 1 424 ? 8.136 -4.981 -0.556 1.00 97.94 424 ARG A CA 1
ATOM 3407 C C . ARG A 1 424 ? 7.155 -3.967 0.048 1.00 97.94 424 ARG A C 1
ATOM 3409 O O . ARG A 1 424 ? 6.126 -3.647 -0.542 1.00 97.94 424 ARG A O 1
ATOM 3416 N N . SER A 1 425 ? 7.456 -3.484 1.245 1.00 97.94 425 SER A N 1
ATOM 3417 C CA . SER A 1 425 ? 6.602 -2.562 1.997 1.00 97.94 425 SER A CA 1
ATOM 3418 C C . SER A 1 425 ? 7.431 -1.429 2.573 1.00 97.94 425 SER A C 1
ATOM 3420 O O . SER A 1 425 ? 8.652 -1.530 2.710 1.00 97.94 425 SER A O 1
ATOM 3422 N N . TYR A 1 426 ? 6.797 -0.304 2.879 1.00 98.12 426 TYR A N 1
ATOM 3423 C CA . TYR A 1 426 ? 7.525 0.827 3.436 1.00 98.12 426 TYR A CA 1
ATOM 3424 C C . TYR A 1 426 ? 7.666 0.688 4.947 1.00 98.12 426 TYR A C 1
ATOM 3426 O O . TYR A 1 426 ? 6.771 0.210 5.649 1.00 98.12 426 TYR A O 1
ATOM 3434 N N . LYS A 1 427 ? 8.795 1.170 5.467 1.00 98.00 427 LYS A N 1
ATOM 3435 C CA . LYS A 1 427 ? 9.065 1.231 6.900 1.00 98.00 427 LYS A CA 1
ATOM 3436 C C . LYS A 1 427 ? 8.651 2.605 7.420 1.00 98.00 427 LYS A C 1
ATOM 3438 O O . LYS A 1 427 ? 9.499 3.424 7.771 1.00 98.00 427 LYS A O 1
ATOM 3443 N N . THR A 1 428 ? 7.356 2.893 7.332 1.00 98.12 428 THR A N 1
ATOM 3444 C CA . THR A 1 428 ? 6.771 4.174 7.745 1.00 98.12 428 THR A CA 1
ATOM 3445 C C . THR A 1 428 ? 6.017 3.992 9.048 1.00 98.12 428 THR A C 1
ATOM 3447 O O . THR A 1 428 ? 4.914 3.441 9.056 1.00 98.12 428 THR A O 1
ATOM 3450 N N . ASP A 1 429 ? 6.621 4.471 10.128 1.00 97.56 429 ASP A N 1
ATOM 3451 C CA . ASP A 1 429 ? 5.973 4.573 11.428 1.00 97.56 429 ASP A CA 1
ATOM 3452 C C . ASP A 1 429 ? 4.832 5.595 11.358 1.00 97.56 429 ASP A C 1
ATOM 3454 O O . ASP A 1 429 ? 4.942 6.612 10.661 1.00 97.56 429 ASP A O 1
ATOM 3458 N N . MET A 1 430 ? 3.764 5.348 12.112 1.00 97.62 430 MET A N 1
ATOM 3459 C CA . MET A 1 430 ? 2.630 6.265 12.211 1.00 97.62 430 MET A CA 1
ATOM 3460 C C . MET A 1 430 ? 2.432 6.693 13.663 1.00 97.62 430 MET A C 1
ATOM 3462 O O . MET A 1 430 ? 2.320 5.860 14.559 1.00 97.62 430 MET A O 1
ATOM 3466 N N . LEU A 1 431 ? 2.355 8.002 13.894 1.00 97.31 431 LEU A N 1
ATOM 3467 C CA . LEU A 1 431 ? 1.886 8.591 15.147 1.00 97.31 431 LEU A CA 1
ATOM 3468 C C . LEU A 1 431 ? 0.504 9.183 14.892 1.00 97.31 431 LEU A C 1
ATOM 3470 O O . LEU A 1 431 ? 0.313 9.914 13.920 1.00 97.31 431 LEU A O 1
ATOM 3474 N N . GLY A 1 432 ? -0.464 8.898 15.755 1.00 94.81 432 GLY A N 1
ATOM 3475 C CA . GLY A 1 432 ? -1.817 9.401 15.563 1.00 94.81 432 GLY A CA 1
ATOM 3476 C C . GLY A 1 432 ? -2.600 9.558 16.848 1.00 94.81 432 GLY A C 1
ATOM 3477 O O . GLY A 1 432 ? -2.240 9.017 17.888 1.00 94.81 432 GLY A O 1
ATOM 3478 N N . GLY A 1 433 ? -3.691 10.304 16.756 1.00 90.56 433 GLY A N 1
ATOM 3479 C CA . GLY A 1 433 ? -4.651 10.479 17.829 1.00 90.56 433 GLY A CA 1
ATOM 3480 C C . GLY A 1 433 ? -6.074 10.373 17.306 1.00 90.56 433 GLY A C 1
ATOM 3481 O O . GLY A 1 433 ? -6.356 10.723 16.161 1.00 90.56 433 GLY A O 1
ATOM 3482 N N . ASN A 1 434 ? -6.971 9.874 18.143 1.00 91.69 434 ASN A N 1
ATOM 3483 C CA . ASN A 1 434 ? -8.389 9.734 17.831 1.00 91.69 434 ASN A CA 1
ATOM 3484 C C . ASN A 1 434 ? -9.215 10.464 18.884 1.00 91.69 434 ASN A C 1
ATOM 3486 O O . ASN A 1 434 ? -8.913 10.378 20.075 1.00 91.69 434 ASN A O 1
ATOM 3490 N N . ILE A 1 435 ? -10.262 11.145 18.427 1.00 91.75 435 ILE A N 1
ATOM 3491 C CA . ILE A 1 435 ? -11.333 11.663 19.269 1.00 91.75 435 ILE A CA 1
ATOM 3492 C C . ILE A 1 435 ? -12.665 11.097 18.784 1.00 91.75 435 ILE A C 1
ATOM 3494 O O . ILE A 1 435 ? -12.897 10.925 17.587 1.00 91.75 435 ILE A O 1
ATOM 3498 N N . GLY A 1 436 ? -13.557 10.819 19.721 1.00 90.81 436 GLY A N 1
ATOM 3499 C CA . GLY A 1 436 ? -14.864 10.256 19.427 1.00 90.81 436 GLY A CA 1
ATOM 3500 C C . GLY A 1 436 ? -15.893 10.642 20.469 1.00 90.81 436 GLY A C 1
ATOM 3501 O O . GLY A 1 436 ? -15.549 10.949 21.613 1.00 90.81 436 GLY A O 1
ATOM 3502 N N . LEU A 1 437 ? -17.159 10.604 20.072 1.00 91.44 437 LEU A N 1
ATOM 3503 C CA . LEU A 1 437 ? -18.287 10.827 20.963 1.00 91.44 437 LEU A CA 1
ATOM 3504 C C . LEU A 1 437 ? -19.368 9.803 20.652 1.00 91.44 437 LEU A C 1
ATOM 3506 O O . LEU A 1 437 ? -19.952 9.835 19.577 1.00 91.44 437 LEU A O 1
ATOM 3510 N N . THR A 1 438 ? -19.670 8.917 21.595 1.00 91.38 438 THR A N 1
ATOM 3511 C CA . THR A 1 438 ? -20.861 8.069 21.487 1.00 91.38 438 THR A CA 1
ATOM 3512 C C . THR A 1 438 ? -22.062 8.793 22.087 1.00 91.38 438 THR A C 1
ATOM 3514 O O . THR A 1 438 ? -22.007 9.249 23.232 1.00 91.38 438 THR A O 1
ATOM 3517 N N . ILE A 1 439 ? -23.139 8.896 21.311 1.00 92.75 439 ILE A N 1
ATOM 3518 C CA . ILE A 1 439 ? -24.410 9.519 21.681 1.00 92.75 439 ILE A CA 1
ATOM 3519 C C . ILE A 1 439 ? -25.462 8.422 21.783 1.00 92.75 439 ILE A C 1
ATOM 3521 O O . ILE A 1 439 ? -25.672 7.681 20.824 1.00 92.75 439 ILE A O 1
ATOM 3525 N N . LYS A 1 440 ? -26.129 8.335 22.932 1.00 91.62 440 LYS A N 1
ATOM 3526 C CA . LYS A 1 440 ? -27.237 7.404 23.167 1.00 91.62 440 LYS A CA 1
ATOM 3527 C C . LYS A 1 440 ? -28.563 8.096 22.883 1.00 91.62 440 LYS A C 1
ATOM 3529 O O . LYS A 1 440 ? -28.821 9.178 23.425 1.00 91.62 440 LYS A O 1
ATOM 3534 N N . TRP A 1 441 ? -29.393 7.478 22.055 1.00 90.88 441 TRP A N 1
ATOM 3535 C CA . TRP A 1 441 ? -30.726 7.974 21.743 1.00 90.88 441 TRP A CA 1
ATOM 3536 C C . TRP A 1 441 ? -31.754 7.259 22.619 1.00 90.88 441 TRP A C 1
ATOM 3538 O O . TRP A 1 441 ? -31.743 6.037 22.730 1.00 90.88 441 TRP A O 1
ATOM 3548 N N . ASN A 1 442 ? -32.634 8.035 23.250 1.00 83.25 442 ASN A N 1
ATOM 3549 C CA . ASN A 1 442 ? -33.813 7.511 23.932 1.00 83.25 442 ASN A CA 1
ATOM 3550 C C . ASN A 1 442 ? -34.983 7.732 22.970 1.00 83.25 442 ASN A C 1
ATOM 3552 O O . ASN A 1 442 ? -35.312 8.891 22.705 1.00 83.25 442 ASN A O 1
ATOM 3556 N N . PHE A 1 443 ? -35.535 6.653 22.422 1.00 71.56 443 PHE A N 1
ATOM 3557 C CA . PHE A 1 443 ? -36.739 6.681 21.591 1.00 71.56 443 PHE A CA 1
ATOM 3558 C C . PHE A 1 443 ? -37.951 6.218 22.387 1.00 71.56 443 PHE A C 1
ATOM 3560 O O . PHE A 1 443 ? -37.772 5.315 23.240 1.00 71.56 443 PHE A O 1
#

pLDDT: mean 88.74, std 14.68, range [28.89, 98.56]

Nearest PDB structures (foldseek):
  6v81-assembly1_A  TM=2.369E-01  e=4.506E-03  Escherichia coli BW25113
  6wim-assembly1_A  TM=3.693E-01  e=8.032E-02  Escherichia coli
  6zm1-assembly1_B  TM=2.256E-01  e=1.460E-02  Bacteroides thetaiotaomicron VPI-5482
  6z9n-assembly4_D  TM=2.594E-01  e=4.418E-01  Pseudomonas aeruginosa PAO1

Mean predicted aligned error: 6.4 Å